Protein 8BCT (pdb70)

B-factor: mean 37.89, std 11.83, range [19.34, 89.11]

Foldseek 3Di:
DLVVVLVVLVVVLVVLVVPDDPPDDPVSVVVSVVSVVVSVVVVCVVVPD/DLVVVLVVLVVVLVVLVVPADPDHDPVSVVVSVVSVVVSVVSVVVVVD/DVVVVLVVVVVVLVVLVVPADPPRDPVSVVVSVVSVVVSVVVVCVVVPD/DLVVVLVVLVVVLVVLVVPADPDHDPVSVVVSVVSVVVSVVSVVVVVD/DVVVVLVVLVVVLVVLVVPADPDHDPVSVVVSVVSVVVSVVVVVVVVPD/DLVVVLVVLVVVLVVLVVPADPDHDPVSVVVSVVSVVVSVVSVVVVVVD/DLVVVLVVLVVVLVVLVVPADPDHDPVSVVVSVVSVVVSVVSVVVVVVD/DVVVVLVVLVVVLVVLVVVADDPHDPVSVVVSVVSVVVSVVVVVVVVD

Nearest PDB structures (foldseek):
  8bct-assembly1_C  TM=1.015E+00  e=1.608E-06  synthetic construct
  8bct-assembly2_H  TM=9.085E-01  e=2.376E-05  synthetic construct
  5vr3-assembly1_A  TM=8.636E-01  e=3.926E+00  Homo sapiens
  3txq-assembly1_D  TM=8.521E-01  e=6.822E+00  Biquartavirus 44RR2
  8bct-assembly3_B  TM=1.021E+00  e=5.873E-06  synthetic construct

Structure (mmCIF, N/CA/C/O backbone):
data_8BCT
#
_entry.id   8BCT
#
_cell.length_a   86.893
_cell.length_b   78.322
_cell.length_c   81.550
_cell.angle_alpha   90.000
_cell.angle_beta   107.970
_cell.angle_gamma   90.000
#
_symmetry.space_group_name_H-M   'C 1 2 1'
#
loop_
_entity.id
_entity.type
_entity.pdbx_description
1 polymer 26alpha
2 polymer 26beta
3 non-polymer 'SULFATE ION'
4 non-polymer GLYCEROL
5 non-polymer 'ACETATE ION'
6 water water
#
loop_
_atom_site.group_PDB
_atom_site.id
_atom_site.type_symbol
_atom_site.label_atom_id
_atom_site.label_alt_id
_atom_site.label_comp_id
_atom_site.label_asym_id
_atom_site.label_entity_id
_atom_site.label_seq_id
_atom_site.pdbx_PDB_ins_code
_atom_site.Cartn_x
_atom_site.Cartn_y
_atom_site.Cartn_z
_atom_site.occupancy
_atom_site.B_iso_or_equiv
_atom_site.auth_seq_id
_atom_site.auth_comp_id
_atom_site.auth_asym_id
_atom_site.auth_atom_id
_atom_site.pdbx_PDB_model_num
ATOM 4 N N . GLY A 1 2 ? 11.473 -42.251 21.329 1.00 57.05 1 GLY D N 1
ATOM 5 C CA . GLY A 1 2 ? 10.273 -41.433 21.197 1.00 56.03 1 GLY D CA 1
ATOM 6 C C . GLY A 1 2 ? 10.553 -39.930 21.324 1.00 55.49 1 GLY D C 1
ATOM 7 O O . GLY A 1 2 ? 11.621 -39.444 20.938 1.00 50.55 1 GLY D O 1
ATOM 8 N N . GLU A 1 3 ? 9.571 -39.200 21.879 1.00 51.30 2 GLU D N 1
ATOM 9 C CA . GLU A 1 3 ? 9.655 -37.756 22.019 1.00 51.18 2 GLU D CA 1
ATOM 10 C C . GLU A 1 3 ? 10.768 -37.371 23.003 1.00 49.55 2 GLU D C 1
ATOM 11 O O . G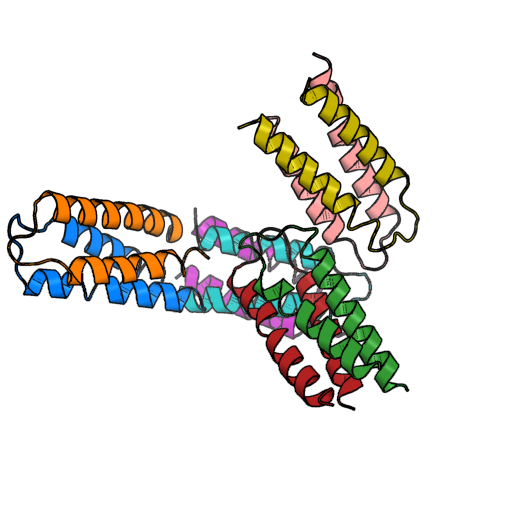LU A 1 3 ? 11.384 -36.319 22.814 1.00 42.92 2 GLU D O 1
ATOM 17 N N . LEU A 1 4 ? 11.009 -38.194 24.044 1.00 46.71 3 LEU D N 1
ATOM 18 C CA . LEU A 1 4 ? 12.047 -37.899 25.020 1.00 46.67 3 LEU D CA 1
ATOM 19 C C . LEU A 1 4 ? 13.414 -37.892 24.337 1.00 45.61 3 LEU D C 1
ATOM 20 O O . LEU A 1 4 ? 14.188 -36.945 24.486 1.00 40.06 3 LEU D O 1
ATOM 25 N N . GLU A 1 5 ? 13.699 -38.942 23.576 1.00 45.07 4 GLU D N 1
ATOM 26 C CA . GLU A 1 5 ? 14.925 -39.058 22.808 1.00 49.10 4 GLU D CA 1
ATOM 27 C C . GLU A 1 5 ? 15.098 -37.885 21.839 1.00 47.11 4 GLU D C 1
ATOM 28 O O . GLU A 1 5 ? 16.182 -37.321 21.746 1.00 43.71 4 GLU D O 1
ATOM 34 N N . ALA A 1 6 ? 14.046 -37.579 21.070 1.00 42.34 5 ALA D N 1
ATOM 35 C CA . ALA A 1 6 ? 14.124 -36.567 20.038 1.00 42.13 5 ALA D CA 1
ATOM 36 C C . ALA A 1 6 ? 14.340 -35.192 20.666 1.00 37.79 5 ALA D C 1
ATOM 37 O O . ALA A 1 6 ? 15.091 -34.379 20.100 1.00 36.23 5 ALA D O 1
ATOM 39 N N . LEU A 1 7 ? 13.692 -34.952 21.821 1.00 37.01 6 LEU D N 1
ATOM 40 C CA . LEU A 1 7 ? 13.784 -33.645 22.465 1.00 37.55 6 LEU D CA 1
ATOM 41 C C . LEU A 1 7 ? 15.180 -33.514 23.059 1.00 34.64 6 LEU D C 1
ATOM 42 O O . LEU A 1 7 ? 15.796 -32.449 22.962 1.00 32.81 6 LEU D O 1
ATOM 47 N N . GLY A 1 8 ? 15.706 -34.625 23.548 1.00 31.59 7 GLY D N 1
ATOM 48 C CA . GLY A 1 8 ? 17.079 -34.717 24.033 1.00 34.66 7 GLY D CA 1
ATOM 49 C C . GLY A 1 8 ? 18.120 -34.332 22.973 1.00 35.24 7 GLY D C 1
ATOM 50 O O . GLY A 1 8 ? 19.039 -33.551 23.228 1.00 31.12 7 GLY D O 1
ATOM 51 N N . LYS A 1 9 ? 18.005 -34.907 21.783 1.00 33.37 8 LYS D N 1
ATOM 52 C CA . LYS A 1 9 ? 18.889 -34.576 20.686 1.00 34.23 8 LYS D CA 1
ATOM 53 C C . LYS A 1 9 ? 18.809 -33.091 20.361 1.00 32.83 8 LYS D C 1
ATOM 54 O O . LYS A 1 9 ? 19.811 -32.477 19.985 1.00 31.29 8 LYS D O 1
ATOM 60 N N . LYS A 1 10 ? 17.597 -32.548 20.424 1.00 30.75 9 LYS D N 1
ATOM 61 C CA . LYS A 1 10 ? 17.402 -31.159 20.042 1.00 31.18 9 LYS D CA 1
ATOM 62 C C . LYS A 1 10 ? 18.071 -30.239 21.076 1.00 29.05 9 LYS D C 1
ATOM 63 O O . LYS A 1 10 ? 18.607 -29.190 20.663 1.00 27.81 9 LYS D O 1
ATOM 69 N N . PHE A 1 11 ? 17.975 -30.572 22.375 1.00 27.60 10 PHE D N 1
ATOM 70 C CA . PHE A 1 11 ? 18.724 -29.791 23.379 1.00 27.67 10 PHE D CA 1
ATOM 71 C C . PHE A 1 11 ? 20.242 -29.863 23.158 1.00 30.67 10 PHE D C 1
ATOM 72 O O . PHE A 1 11 ? 20.952 -28.867 23.366 1.00 27.38 10 PHE D O 1
ATOM 80 N N . LYS A 1 12 ? 20.787 -31.039 22.834 1.00 28.03 11 LYS D N 1
ATOM 81 C CA . LYS A 1 12 ? 22.197 -31.158 22.490 1.00 30.36 11 LYS D CA 1
ATOM 82 C C . LYS A 1 12 ? 22.555 -30.279 21.291 1.00 27.27 11 LYS D C 1
ATOM 83 O O . LYS A 1 12 ? 23.645 -29.681 21.269 1.00 26.96 11 LYS D O 1
ATOM 89 N N . ALA A 1 13 ? 21.684 -30.232 20.256 1.00 27.67 12 ALA D N 1
ATOM 90 C CA . ALA A 1 13 ? 21.955 -29.408 19.088 1.00 28.36 12 ALA D CA 1
ATOM 91 C C . ALA A 1 13 ? 22.064 -27.940 19.538 1.00 28.04 12 ALA D C 1
ATOM 92 O O . ALA A 1 13 ? 22.980 -27.242 19.108 1.00 25.47 12 ALA D O 1
ATOM 94 N N . LEU A 1 14 ? 21.141 -27.523 20.423 1.00 27.50 13 LEU D N 1
ATOM 95 C CA . LEU A 1 14 ? 21.079 -26.152 20.882 1.00 26.31 13 LEU D CA 1
ATOM 96 C C . LEU A 1 14 ? 22.340 -25.832 21.702 1.00 23.49 13 LEU D C 1
ATOM 97 O O . LEU A 1 14 ? 22.889 -24.720 21.571 1.00 25.32 13 LEU D O 1
ATOM 102 N N . ALA A 1 15 ? 22.843 -26.825 22.420 1.00 24.78 14 ALA D N 1
ATOM 103 C CA . ALA A 1 15 ? 24.055 -26.660 23.234 1.00 23.20 14 ALA D CA 1
ATOM 104 C C . ALA A 1 15 ? 25.246 -26.305 22.340 1.00 25.13 14 ALA D C 1
ATOM 105 O O . ALA A 1 15 ? 26.031 -25.384 22.641 1.00 24.75 14 ALA D O 1
ATOM 107 N N . TRP A 1 16 ? 25.321 -26.977 21.187 1.00 26.30 15 TRP D N 1
ATOM 108 C CA . TRP A 1 16 ? 26.354 -26.680 20.210 1.00 26.79 15 TRP D CA 1
ATOM 109 C C . TRP A 1 16 ? 26.259 -25.254 19.692 1.00 26.79 15 TRP D C 1
ATOM 110 O O . TRP A 1 16 ? 27.305 -24.627 19.386 1.00 25.76 15 TRP D O 1
ATOM 121 N N . LYS A 1 17 ? 25.025 -24.803 19.432 1.00 24.90 16 LYS D N 1
ATOM 122 C CA . LYS A 1 17 ? 24.809 -23.462 18.932 1.00 24.27 16 LYS D CA 1
ATOM 123 C C . LYS A 1 17 ? 25.324 -22.450 19.957 1.00 24.32 16 LYS D C 1
ATOM 124 O O . LYS A 1 17 ? 25.921 -21.444 19.590 1.00 25.14 16 LYS D O 1
ATOM 130 N N . VAL A 1 18 ? 24.982 -22.643 21.233 1.00 22.42 17 VAL D N 1
ATOM 131 C CA . VAL A 1 18 ? 25.494 -21.749 22.256 1.00 22.74 17 VAL D CA 1
ATOM 132 C C . VAL A 1 18 ? 27.023 -21.847 22.398 1.00 24.30 17 VAL D C 1
ATOM 133 O O . VAL A 1 18 ? 27.740 -20.809 22.578 1.00 22.47 17 VAL D O 1
ATOM 137 N N . LYS A 1 19 ? 27.545 -23.059 22.322 1.00 24.20 18 LYS D N 1
ATOM 138 C CA . LYS A 1 19 ? 28.981 -23.270 22.353 1.00 23.48 18 LYS D CA 1
ATOM 139 C C . LYS A 1 19 ? 29.678 -22.472 21.272 1.00 24.14 18 LYS D C 1
ATOM 140 O O . LYS A 1 19 ? 30.777 -21.958 21.502 1.00 26.05 18 LYS D O 1
ATOM 146 N N . ALA A 1 20 ? 29.118 -22.395 20.072 1.00 22.68 19 ALA D N 1
ATOM 147 C CA . ALA A 1 20 ? 29.791 -21.709 18.971 1.00 25.21 19 ALA D CA 1
ATOM 148 C C . ALA A 1 20 ? 29.807 -20.173 19.150 1.00 23.43 19 ALA D C 1
ATOM 149 O O . ALA A 1 20 ? 30.592 -19.483 18.506 1.00 23.85 19 ALA D O 1
ATOM 151 N N . LEU A 1 21 ? 28.919 -19.611 19.975 1.00 23.19 20 LEU D N 1
ATOM 152 C CA . LEU A 1 21 ? 28.844 -18.166 20.133 1.00 22.62 20 LEU D CA 1
ATOM 153 C C . LEU A 1 21 ? 30.213 -17.643 20.563 1.00 26.76 20 LEU D C 1
ATOM 154 O O . LEU A 1 21 ? 30.855 -18.259 21.396 1.00 24.48 20 LEU D O 1
ATOM 159 N N . SER A 1 22 ? 30.542 -16.473 20.016 1.00 27.30 21 SER D N 1
ATOM 160 C CA . SER A 1 22 ? 31.776 -15.797 20.394 1.00 29.11 21 SER D CA 1
ATOM 161 C C . SER A 1 22 ? 31.428 -14.400 20.891 1.00 27.96 21 SER D C 1
ATOM 162 O O . SER A 1 22 ? 30.255 -14.042 21.057 1.00 28.96 21 SER D O 1
ATOM 165 N N . LYS A 1 23 ? 32.447 -13.618 21.282 1.00 32.88 22 LYS D N 1
ATOM 166 C CA . LYS A 1 23 ? 32.174 -12.348 21.946 1.00 33.19 22 LYS D CA 1
ATOM 167 C C . LYS A 1 23 ? 31.162 -11.473 21.173 1.00 34.92 22 LYS D C 1
ATOM 168 O O . LYS A 1 23 ? 31.213 -11.396 19.947 1.00 35.11 22 LYS D O 1
ATOM 174 N N . GLU A 1 24 ? 30.225 -10.826 21.894 1.00 33.98 23 GLU D N 1
ATOM 175 C CA . GLU A 1 24 ? 29.209 -9.936 21.326 1.00 36.73 23 GLU D CA 1
ATOM 176 C C . GLU A 1 24 ? 28.409 -10.636 20.231 1.00 37.11 23 GLU D C 1
ATOM 177 O O . GLU A 1 24 ? 28.406 -10.215 19.058 1.00 35.27 23 GLU D O 1
ATOM 183 N N . PRO A 1 25 ? 27.683 -11.733 20.579 1.00 32.18 24 PRO D N 1
ATOM 184 C CA . PRO A 1 25 ? 26.783 -12.339 19.609 1.00 32.42 24 PRO D CA 1
ATOM 185 C C . PRO A 1 25 ? 25.717 -11.332 19.182 1.00 30.56 24 PRO D C 1
ATOM 186 O O . PRO A 1 25 ? 25.295 -10.509 19.989 1.00 37.04 24 PRO D O 1
ATOM 190 N N . SER A 1 26 ? 25.260 -11.402 17.938 1.00 34.76 25 SER D N 1
ATOM 191 C CA . SER A 1 26 ? 24.211 -10.480 17.522 1.00 34.06 25 SER D CA 1
ATOM 192 C C . SER A 1 26 ? 22.918 -10.728 18.302 1.00 40.27 25 SER D C 1
ATOM 193 O O . SER A 1 26 ? 22.651 -11.825 18.831 1.00 32.21 25 SER D O 1
ATOM 196 N N . ALA A 1 27 ? 22.059 -9.698 18.302 1.00 32.31 26 ALA D N 1
ATOM 197 C CA . ALA A 1 27 ? 20.781 -9.767 18.981 1.00 34.79 26 ALA D CA 1
ATOM 198 C C . ALA A 1 27 ? 19.905 -10.760 18.236 1.00 35.00 26 ALA D C 1
ATOM 199 O O . ALA A 1 27 ? 19.114 -11.460 18.878 1.00 35.27 26 ALA D O 1
ATOM 201 N N . GLN A 1 28 ? 20.096 -10.829 16.912 1.00 33.20 27 GLN D N 1
ATOM 202 C CA . GLN A 1 28 ? 19.298 -11.697 16.062 1.00 38.20 27 GLN D CA 1
ATOM 203 C C . GLN A 1 28 ? 19.621 -13.137 16.455 1.00 36.06 27 GLN D C 1
ATOM 204 O O . GLN A 1 28 ? 18.710 -13.954 16.551 1.00 34.88 27 GLN D O 1
ATOM 206 N N . GLU A 1 29 ? 20.904 -13.430 16.709 1.00 32.52 28 GLU D N 1
ATOM 207 C CA . GLU A 1 29 ? 21.285 -14.781 17.035 1.00 32.77 28 GLU D CA 1
ATOM 208 C C . GLU A 1 29 ? 20.782 -15.137 18.436 1.00 31.16 28 GLU D C 1
ATOM 209 O O . GLU A 1 29 ? 20.260 -16.232 18.632 1.00 29.54 28 GLU D O 1
ATOM 215 N N . LEU A 1 30 ? 20.974 -14.255 19.428 1.00 28.44 29 LEU D N 1
ATOM 216 C CA . LEU A 1 30 ? 20.503 -14.529 20.782 1.00 27.24 29 LEU D CA 1
ATOM 217 C C . LEU A 1 30 ? 18.985 -14.735 20.786 1.00 31.65 29 LEU D C 1
ATOM 218 O O . LEU A 1 30 ? 18.476 -15.581 21.508 1.00 28.36 29 LEU D O 1
ATOM 223 N N . GLU A 1 31 ? 18.255 -13.957 20.000 1.00 31.40 30 GLU D N 1
ATOM 224 C CA . GLU A 1 31 ? 16.813 -14.092 19.900 1.00 37.54 30 GLU D CA 1
ATOM 225 C C . GLU A 1 31 ? 16.422 -15.402 19.217 1.00 33.48 30 GLU D C 1
ATOM 226 O O . GLU A 1 31 ? 15.499 -16.079 19.696 1.00 32.49 30 GLU D O 1
ATOM 232 N N . ALA A 1 32 ? 17.145 -15.781 18.153 1.00 31.98 31 ALA D N 1
ATOM 233 C CA . ALA A 1 32 ? 16.929 -17.064 17.499 1.00 32.15 31 ALA D CA 1
ATOM 234 C C . ALA A 1 32 ? 17.094 -18.237 18.461 1.00 32.74 31 ALA D C 1
ATOM 235 O O . ALA A 1 32 ? 16.267 -19.150 18.476 1.00 32.49 31 ALA D O 1
ATOM 237 N N . LEU A 1 33 ? 18.148 -18.204 19.292 1.00 28.75 32 LEU D N 1
ATOM 238 C CA . LEU A 1 33 ? 18.427 -19.297 20.182 1.00 28.63 32 LEU D CA 1
ATOM 239 C C . LEU A 1 33 ? 17.409 -19.273 21.331 1.00 25.76 32 LEU D C 1
ATOM 240 O O . LEU A 1 33 ? 16.991 -20.324 21.790 1.00 28.09 32 LEU D O 1
ATOM 245 N N . THR A 1 34 ? 16.963 -18.093 21.726 1.00 26.22 33 THR D N 1
ATOM 246 C CA . THR A 1 34 ? 15.981 -17.954 22.796 1.00 28.37 33 THR D CA 1
ATOM 247 C C . THR A 1 34 ? 14.655 -18.575 22.329 1.00 30.50 33 THR D C 1
ATOM 248 O O . THR A 1 34 ? 13.978 -19.304 23.068 1.00 29.99 33 THR D O 1
ATOM 252 N N . GLN A 1 35 ? 14.296 -18.296 21.078 1.00 32.02 34 GLN D N 1
ATOM 253 C CA . GLN A 1 35 ? 13.051 -18.808 20.517 1.00 32.09 34 GLN D CA 1
ATOM 254 C C . GLN A 1 35 ? 13.148 -20.326 20.393 1.00 32.00 34 GLN D C 1
ATOM 255 O O . GLN A 1 35 ? 12.153 -21.013 20.623 1.00 33.99 34 GLN D O 1
ATOM 261 N N . GLU A 1 36 ? 14.291 -20.894 19.989 1.00 31.17 35 GLU D N 1
ATOM 262 C CA A GLU A 1 36 ? 14.413 -22.347 19.926 0.50 32.57 35 GLU D CA 1
ATOM 263 C CA B GLU A 1 36 ? 14.413 -22.347 19.926 0.50 32.57 35 GLU D CA 1
ATOM 264 C C . GLU A 1 36 ? 14.253 -22.943 21.331 1.00 32.03 35 GLU D C 1
ATOM 265 O O . GLU A 1 36 ? 13.605 -23.987 21.538 1.00 31.26 35 GLU D O 1
ATOM 271 N N . ALA A 1 37 ? 14.902 -22.340 22.344 1.00 29.50 36 ALA D N 1
ATOM 272 C CA . ALA A 1 37 ? 14.696 -22.808 23.705 1.00 29.51 36 ALA D CA 1
ATOM 273 C C . ALA A 1 37 ? 13.223 -22.776 24.102 1.00 28.70 36 ALA D C 1
ATOM 274 O O . ALA A 1 37 ? 12.754 -23.733 24.741 1.00 29.43 36 ALA D O 1
ATOM 276 N N . GLU A 1 38 ? 12.531 -21.653 23.820 1.00 29.13 37 GLU D N 1
ATOM 277 C CA . GLU A 1 38 ? 11.132 -21.505 24.196 1.00 31.87 37 GLU D CA 1
ATOM 278 C C . GLU A 1 38 ? 10.264 -22.561 23.491 1.00 33.40 37 GLU D C 1
ATOM 279 O O . GLU A 1 38 ? 9.349 -23.091 24.119 1.00 32.86 37 GLU D O 1
ATOM 285 N N . ALA A 1 39 ? 10.576 -22.880 22.234 1.00 34.41 38 ALA D N 1
ATOM 286 C CA . ALA A 1 39 ? 9.820 -23.863 21.453 1.00 37.06 38 ALA D CA 1
ATOM 287 C C . ALA A 1 39 ? 10.014 -25.261 22.050 1.00 36.17 38 ALA D C 1
ATOM 288 O O . ALA A 1 39 ? 9.045 -26.033 22.204 1.00 36.19 38 ALA D O 1
ATOM 290 N N . LEU A 1 40 ? 11.247 -25.569 22.469 1.00 30.15 39 LEU D N 1
ATOM 291 C CA . LEU A 1 40 ? 11.542 -26.847 23.081 1.00 32.19 39 LEU D CA 1
ATOM 292 C C . LEU A 1 40 ? 10.862 -26.895 24.449 1.00 32.94 39 LEU D C 1
ATOM 293 O O . LEU A 1 40 ? 10.441 -27.961 24.907 1.00 31.28 39 LEU D O 1
ATOM 298 N N . GLY A 1 41 ? 10.832 -25.732 25.096 1.00 31.34 40 GLY D N 1
ATOM 299 C CA . GLY A 1 41 ? 10.180 -25.584 26.384 1.00 33.48 40 GLY D CA 1
ATOM 300 C C . GLY A 1 41 ? 8.684 -25.902 26.371 1.00 29.45 40 GLY D C 1
ATOM 301 O O . GLY A 1 41 ? 8.197 -26.497 27.351 1.00 33.54 40 GLY D O 1
ATOM 302 N N . LYS A 1 42 ? 8.005 -25.480 25.301 1.00 30.93 41 LYS D N 1
ATOM 303 C CA . LYS A 1 42 ? 6.581 -25.724 25.093 1.00 36.92 41 LYS D CA 1
ATOM 304 C C . LYS A 1 42 ? 6.327 -27.235 24.975 1.00 37.39 41 LYS D C 1
ATOM 305 O O . LYS A 1 42 ? 5.419 -27.770 25.616 1.00 39.64 41 LYS D O 1
ATOM 311 N N . LYS A 1 43 ? 7.186 -27.922 24.221 1.00 37.29 42 LYS D N 1
ATOM 312 C CA . LYS A 1 43 ? 7.154 -29.371 24.048 1.00 39.06 42 LYS D CA 1
ATOM 313 C C . LYS A 1 43 ? 7.332 -30.102 25.371 1.00 37.84 42 LYS D 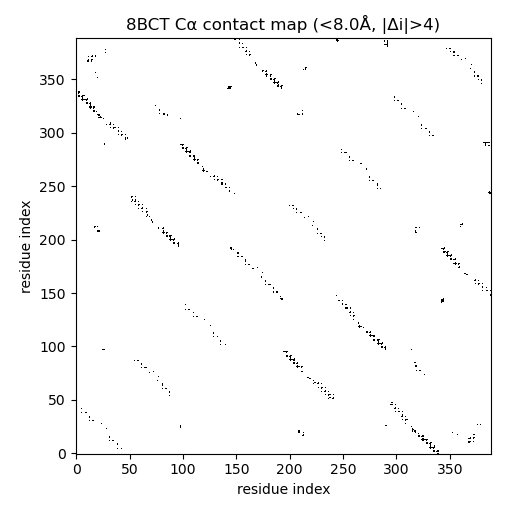C 1
ATOM 314 O O . LYS A 1 43 ? 6.577 -31.023 25.668 1.00 34.50 42 LYS D O 1
ATOM 320 N N . ILE A 1 44 ? 8.317 -29.689 26.191 1.00 31.49 43 ILE D N 1
ATOM 321 C CA . ILE A 1 44 ? 8.618 -30.337 27.448 1.00 31.32 43 ILE D CA 1
ATOM 322 C C . ILE A 1 44 ? 7.458 -30.151 28.432 1.00 31.23 43 ILE D C 1
ATOM 323 O O . ILE A 1 44 ? 7.137 -31.065 29.193 1.00 31.13 43 ILE D O 1
ATOM 328 N N . LYS A 1 45 ? 6.876 -28.944 28.430 1.00 31.21 44 LYS D N 1
ATOM 329 C CA . LYS A 1 45 ? 5.765 -28.612 29.295 1.00 35.13 44 LYS D CA 1
ATOM 330 C C . LYS A 1 45 ? 4.600 -29.580 29.025 1.00 33.55 44 LYS D C 1
ATOM 331 O O . LYS A 1 45 ? 4.042 -30.126 29.982 1.00 34.37 44 LYS D O 1
ATOM 337 N N . ALA A 1 46 ? 4.258 -29.705 27.747 1.00 35.90 45 ALA D N 1
ATOM 338 C CA . ALA A 1 46 ? 3.221 -30.618 27.269 1.00 37.76 45 ALA D CA 1
ATOM 339 C C . ALA A 1 46 ? 3.552 -32.054 27.676 1.00 38.37 45 ALA D C 1
ATOM 340 O O . ALA A 1 46 ? 2.702 -32.767 28.226 1.00 38.03 45 ALA D O 1
ATOM 342 N N . LEU A 1 47 ? 4.793 -32.473 27.476 1.00 33.77 46 LEU D N 1
ATOM 343 C CA . LEU A 1 47 ? 5.176 -33.875 27.774 1.00 39.25 46 LEU D CA 1
ATOM 344 C C . LEU A 1 47 ? 5.175 -34.146 29.280 1.00 37.84 46 LEU D C 1
ATOM 345 O O . LEU A 1 47 ? 4.927 -35.292 29.662 1.00 37.80 46 LEU D O 1
ATOM 350 N N . ALA A 1 48 ? 5.408 -33.133 30.108 1.00 35.49 47 ALA D N 1
ATOM 351 C CA . ALA A 1 48 ? 5.600 -33.397 31.553 1.00 35.98 47 ALA D CA 1
ATOM 352 C C . ALA A 1 48 ? 4.344 -33.110 32.374 1.00 40.67 47 ALA D C 1
ATOM 353 O O . ALA A 1 48 ? 4.386 -33.310 33.590 1.00 43.33 47 ALA D O 1
ATOM 355 N N . GLN A 1 49 ? 3.279 -32.667 31.722 1.00 47.27 48 GLN D N 1
ATOM 356 C CA . GLN A 1 49 ? 2.015 -32.340 32.428 1.00 56.22 48 GLN D CA 1
ATOM 357 C C . GLN A 1 49 ? 1.673 -33.443 33.439 1.00 55.37 48 GLN D C 1
ATOM 358 O O . GLN A 1 49 ? 1.728 -34.625 33.076 1.00 48.06 48 GLN D O 1
ATOM 364 N N . GLY A 1 50 ? 1.337 -33.048 34.668 1.00 57.43 49 GLY D N 1
ATOM 365 C CA . GLY A 1 50 ? 1.013 -34.021 35.725 1.00 54.30 49 GLY D CA 1
ATOM 366 C C . GLY A 1 50 ? 2.271 -34.646 36.293 1.00 57.34 49 GLY D C 1
ATOM 367 O O . GLY A 1 50 ? 2.162 -35.204 37.397 1.00 59.98 49 GLY D O 1
ATOM 368 N N . GLY B 2 2 ? 48.536 -0.260 45.639 1.00 62.65 1 GLY G N 1
ATOM 369 C CA . GLY B 2 2 ? 47.151 -0.305 46.163 1.00 56.88 1 GLY G CA 1
ATOM 370 C C . GLY B 2 2 ? 46.302 -1.252 45.312 1.00 49.54 1 GLY G C 1
ATOM 371 O O . GLY B 2 2 ? 46.512 -2.457 45.373 1.00 44.29 1 GLY G O 1
ATOM 372 N N . GLU B 2 3 ? 45.406 -0.696 44.479 1.00 48.15 2 GLU G N 1
ATOM 373 C CA . GLU B 2 3 ? 44.540 -1.482 43.611 1.00 47.51 2 GLU G CA 1
ATOM 374 C C . GLU B 2 3 ? 45.376 -2.313 42.635 1.00 45.39 2 GLU G C 1
ATOM 375 O O . GLU B 2 3 ? 45.054 -3.475 42.349 1.00 36.51 2 GLU G O 1
ATOM 381 N N . LEU B 2 4 ? 46.488 -1.759 42.139 1.00 42.31 3 LEU G N 1
ATOM 382 C CA . LEU B 2 4 ? 47.278 -2.501 41.163 1.00 41.74 3 LEU G CA 1
ATOM 383 C C . LEU B 2 4 ? 47.985 -3.679 41.842 1.00 40.78 3 LEU G C 1
ATOM 384 O O . LEU B 2 4 ? 48.176 -4.743 41.254 1.00 37.52 3 LEU G O 1
ATOM 389 N N . GLU B 2 5 ? 48.472 -3.479 43.067 1.00 40.00 4 GLU G N 1
ATOM 390 C CA . GLU B 2 5 ? 49.077 -4.583 43.803 1.00 42.93 4 GLU G CA 1
ATOM 391 C C . GLU B 2 5 ? 48.054 -5.710 44.051 1.00 37.99 4 GLU G C 1
ATOM 392 O O . GLU B 2 5 ? 48.382 -6.898 43.893 1.00 36.61 4 GLU G O 1
ATOM 398 N N . ALA B 2 6 ? 46.827 -5.335 44.426 1.00 38.03 5 ALA G N 1
ATOM 399 C CA . ALA B 2 6 ? 45.758 -6.311 44.624 1.00 35.86 5 ALA G CA 1
ATOM 400 C C . ALA B 2 6 ? 45.462 -7.080 43.335 1.00 35.02 5 ALA G C 1
ATOM 401 O O . ALA B 2 6 ? 45.249 -8.300 43.367 1.00 32.83 5 ALA G O 1
ATOM 403 N N . LEU B 2 7 ? 45.425 -6.375 42.198 1.00 32.96 6 LEU G N 1
ATOM 404 C CA . LEU B 2 7 ? 45.261 -7.034 40.912 1.00 34.09 6 LEU G CA 1
ATOM 405 C C . LEU B 2 7 ? 46.469 -7.909 40.583 1.00 31.65 6 LEU G C 1
ATOM 406 O O . LEU B 2 7 ? 46.315 -9.009 40.062 1.00 32.95 6 LEU G O 1
ATOM 411 N N . ALA B 2 8 ? 47.706 -7.520 40.913 1.00 32.39 7 ALA G N 1
ATOM 412 C CA . ALA B 2 8 ? 48.827 -8.415 40.658 1.00 32.18 7 ALA G CA 1
ATOM 413 C C . ALA B 2 8 ? 48.657 -9.730 41.429 1.00 29.55 7 ALA G C 1
ATOM 414 O O . ALA B 2 8 ? 49.070 -10.779 40.944 1.00 30.25 7 ALA G O 1
ATOM 416 N N . LYS B 2 9 ? 48.161 -9.676 42.681 1.00 27.80 8 LYS G N 1
ATOM 417 C CA . LYS B 2 9 ? 47.945 -10.877 43.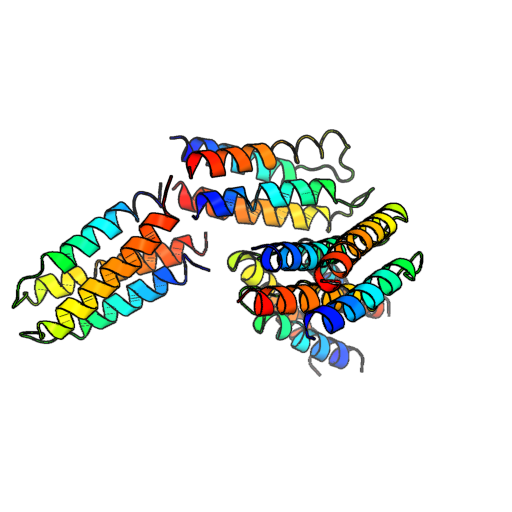463 1.00 30.23 8 LYS G CA 1
ATOM 418 C C . LYS B 2 9 ? 46.846 -11.722 42.824 1.00 26.67 8 LYS G C 1
ATOM 419 O O . LYS B 2 9 ? 47.008 -12.936 42.718 1.00 26.89 8 LYS G O 1
ATOM 425 N N . LYS B 2 10 ? 45.766 -11.086 42.351 1.00 27.37 9 LYS G N 1
ATOM 426 C CA . LYS B 2 10 ? 44.701 -11.843 41.664 1.00 26.68 9 LYS G CA 1
ATOM 427 C C . LYS B 2 10 ? 45.216 -12.484 40.382 1.00 24.26 9 LYS G C 1
ATOM 428 O O . LYS B 2 10 ? 44.841 -13.604 39.989 1.00 25.40 9 LYS G O 1
ATOM 434 N N . THR B 2 11 ? 46.091 -11.779 39.648 1.00 23.66 10 THR G N 1
ATOM 435 C CA . THR B 2 11 ? 46.646 -12.347 38.462 1.00 23.45 10 THR G CA 1
ATOM 436 C C . THR B 2 11 ? 47.546 -13.525 38.760 1.00 25.45 10 THR G C 1
ATOM 437 O O . THR B 2 11 ? 47.572 -14.476 38.003 1.00 25.35 10 THR G O 1
ATOM 441 N N . LYS B 2 12 ? 48.351 -13.445 39.809 1.00 26.47 11 LYS G N 1
ATOM 442 C CA . LYS B 2 12 ? 49.201 -14.606 40.171 1.00 28.96 11 LYS G CA 1
ATOM 443 C C . LYS B 2 12 ? 48.310 -15.806 40.514 1.00 24.15 11 LYS G C 1
ATOM 444 O O . LYS B 2 12 ? 48.611 -16.898 40.057 1.00 24.98 11 LYS G O 1
ATOM 450 N N . ALA B 2 13 ? 47.255 -15.586 41.300 1.00 23.74 12 ALA G N 1
ATOM 451 C CA . ALA B 2 13 ? 46.326 -16.656 41.618 1.00 22.67 12 ALA G CA 1
ATOM 452 C C . ALA B 2 13 ? 45.740 -17.273 40.342 1.00 24.45 12 ALA G C 1
ATOM 453 O O . ALA B 2 13 ? 45.585 -18.499 40.229 1.00 24.79 12 ALA G O 1
ATOM 455 N N . LEU B 2 14 ? 45.397 -16.429 39.385 1.00 24.72 13 LEU G N 1
ATOM 456 C CA . LEU B 2 14 ? 44.802 -16.907 38.143 1.00 23.90 13 LEU G CA 1
ATOM 457 C C . LEU B 2 14 ? 45.797 -17.762 37.332 1.00 23.12 13 LEU G C 1
ATOM 458 O O . LEU B 2 14 ? 45.425 -18.814 36.828 1.00 22.30 13 LEU G O 1
ATOM 463 N N . THR B 2 15 ? 47.047 -17.301 37.179 1.00 25.14 14 THR G N 1
ATOM 464 C CA . THR B 2 15 ? 48.068 -18.074 36.478 1.00 24.54 14 THR G CA 1
ATOM 465 C C . THR B 2 15 ? 48.203 -19.468 37.079 1.00 25.07 14 THR G C 1
ATOM 466 O O . THR B 2 15 ? 48.227 -20.462 36.367 1.00 24.67 14 THR G O 1
ATOM 470 N N . TRP B 2 16 ? 48.281 -19.542 38.431 1.00 25.42 15 TRP G N 1
ATOM 471 C CA . TRP B 2 16 ? 48.403 -20.818 39.088 1.00 26.57 15 TRP G CA 1
ATOM 472 C C . TRP B 2 16 ? 47.171 -21.683 38.887 1.00 23.69 15 TRP G C 1
ATOM 473 O O . TRP B 2 16 ? 47.302 -22.887 38.882 1.00 24.64 15 TRP G O 1
ATOM 484 N N . LYS B 2 17 ? 45.981 -21.080 38.764 1.00 22.49 16 LYS G N 1
ATOM 485 C CA . LYS B 2 17 ? 44.776 -21.841 38.533 1.00 22.22 16 LYS G CA 1
ATOM 486 C C . LYS B 2 17 ? 44.844 -22.503 37.160 1.00 22.42 16 LYS G C 1
ATOM 487 O O . LYS B 2 17 ? 44.422 -23.654 37.014 1.00 23.47 16 LYS G O 1
ATOM 493 N N . PHE B 2 18 ? 45.310 -21.741 36.169 1.00 24.17 17 PHE G N 1
ATOM 494 C CA . PHE B 2 18 ? 45.553 -22.321 34.847 1.00 24.26 17 PHE G CA 1
ATOM 495 C C . PHE B 2 18 ? 46.597 -23.449 34.905 1.00 24.91 17 PHE G C 1
ATOM 496 O O . PHE B 2 18 ? 46.384 -24.549 34.400 1.00 26.83 17 PHE G O 1
ATOM 504 N N . LYS B 2 19 ? 47.700 -23.175 35.575 1.00 26.56 18 LYS G N 1
ATOM 505 C CA . LYS B 2 19 ? 48.775 -24.156 35.672 1.00 28.64 18 LYS G CA 1
ATOM 506 C C . LYS B 2 19 ? 48.322 -25.437 36.350 1.00 29.71 18 LYS G C 1
ATOM 507 O O . LYS B 2 19 ? 48.847 -26.502 36.042 1.00 32.34 18 LYS G O 1
ATOM 513 N N . ALA B 2 20 ? 47.352 -25.350 37.308 1.00 25.72 19 ALA G N 1
ATOM 514 C CA . ALA B 2 20 ? 46.856 -26.458 38.096 1.00 26.10 19 ALA G CA 1
ATOM 515 C C . ALA B 2 20 ? 45.714 -27.203 37.424 1.00 26.61 19 ALA G C 1
ATOM 516 O O . ALA B 2 20 ? 45.273 -28.195 37.963 1.00 28.47 19 ALA G O 1
ATOM 518 N N . LEU B 2 21 ? 45.310 -26.831 36.195 1.00 26.53 20 LEU G N 1
ATOM 519 C CA . LEU B 2 21 ? 44.222 -27.538 35.547 1.00 30.44 20 LEU G CA 1
ATOM 520 C C . LEU B 2 21 ? 44.559 -29.015 35.345 1.00 32.84 20 LEU G C 1
ATOM 521 O O . LEU B 2 21 ? 45.632 -29.383 34.891 1.00 32.95 20 LEU G O 1
ATOM 526 N N . SER B 2 22 ? 43.604 -29.887 35.597 1.00 36.30 21 SER G N 1
ATOM 527 C CA . SER B 2 22 ? 43.819 -31.272 35.258 1.00 37.46 21 SER G CA 1
ATOM 528 C C . SER B 2 22 ? 43.774 -31.450 33.744 1.00 37.16 21 SER G C 1
ATOM 529 O O . SER B 2 22 ? 43.303 -30.594 32.991 1.00 33.73 21 SER G O 1
ATOM 532 N N . LYS B 2 23 ? 44.267 -32.630 33.318 1.00 35.57 22 LYS G N 1
ATOM 533 C CA . LYS B 2 23 ? 44.336 -33.006 31.929 1.00 39.18 22 LYS G CA 1
ATOM 534 C C . LYS B 2 23 ? 42.936 -33.078 31.328 1.00 35.42 22 LYS G C 1
ATOM 535 O O . LYS B 2 23 ? 42.803 -32.844 30.133 1.00 36.85 22 LYS G O 1
ATOM 538 N N . GLU B 2 24 ? 41.913 -33.349 32.148 1.00 37.02 23 GLU G N 1
ATOM 539 C CA . GLU B 2 24 ? 40.524 -33.315 31.707 1.00 38.53 23 GLU G CA 1
ATOM 540 C C . GLU B 2 24 ? 39.721 -32.427 32.650 1.00 40.55 23 GLU G C 1
ATOM 541 O O . GLU B 2 24 ? 39.047 -32.912 33.552 1.00 36.27 23 GLU G O 1
ATOM 547 N N . PRO B 2 25 ? 39.771 -31.080 32.497 1.00 36.35 24 PRO G N 1
ATOM 548 C CA . PRO B 2 25 ? 39.137 -30.198 33.459 1.00 34.60 24 PRO G CA 1
ATOM 549 C C . PRO B 2 25 ? 37.619 -30.277 33.388 1.00 30.39 24 PRO G C 1
ATOM 550 O O . PRO B 2 25 ? 37.048 -30.465 32.308 1.00 35.33 24 PRO G O 1
ATOM 554 N N . SER B 2 26 ? 37.014 -30.132 34.549 1.00 33.49 25 SER G N 1
ATOM 555 C CA . SER B 2 26 ? 35.579 -30.060 34.717 1.00 33.77 25 SER G CA 1
ATOM 556 C C . SER B 2 26 ? 35.026 -28.772 34.106 1.00 32.88 25 SER G C 1
ATOM 557 O O . SER B 2 26 ? 35.721 -27.736 34.011 1.00 27.41 25 SER G O 1
ATOM 560 N N . ALA B 2 27 ? 33.756 -28.834 33.682 1.00 29.86 26 ALA G N 1
ATOM 561 C CA . ALA B 2 27 ? 33.081 -27.625 33.227 1.00 32.56 26 ALA G CA 1
ATOM 562 C C . ALA B 2 27 ? 33.142 -26.557 34.309 1.00 29.26 26 ALA G C 1
ATOM 563 O O . ALA B 2 27 ? 33.240 -25.385 34.015 1.00 28.90 26 ALA G O 1
ATOM 565 N N . GLN B 2 28 ? 33.020 -26.964 35.579 1.00 28.16 27 GLN G N 1
ATOM 566 C CA . GLN B 2 28 ? 32.988 -26.018 36.668 1.00 28.32 27 GLN G CA 1
ATOM 567 C C . GLN B 2 28 ? 34.321 -25.266 36.743 1.00 26.71 27 GLN G C 1
ATOM 568 O O . GLN B 2 28 ? 34.322 -24.050 36.909 1.00 25.89 27 GLN G O 1
ATOM 574 N N . GLU B 2 29 ? 35.434 -25.983 36.567 1.00 29.24 28 GLU G N 1
ATOM 575 C CA . GLU B 2 29 ? 36.726 -25.301 36.683 1.00 30.04 28 GLU G CA 1
ATOM 576 C C . GLU B 2 29 ? 36.962 -24.372 35.483 1.00 25.57 28 GLU G C 1
ATOM 577 O O . GLU B 2 29 ? 37.479 -23.261 35.625 1.00 26.25 28 GLU G O 1
ATOM 583 N N . LEU B 2 30 ? 36.516 -24.779 34.288 1.00 24.72 29 LEU G N 1
ATOM 584 C CA . LEU B 2 30 ? 36.660 -23.905 33.140 1.00 24.99 29 LEU G CA 1
ATOM 585 C C . LEU B 2 30 ? 35.783 -22.659 33.293 1.00 24.30 29 LEU G C 1
ATOM 586 O O . LEU B 2 30 ? 36.203 -21.550 32.981 1.00 23.55 29 LEU G O 1
ATOM 591 N N . GLU B 2 31 ? 34.577 -22.797 33.850 1.00 24.62 30 GLU G N 1
ATOM 592 C CA A GLU B 2 31 ? 33.721 -21.641 34.072 0.50 24.57 30 GLU G CA 1
ATOM 593 C CA B GLU B 2 31 ? 33.708 -21.661 34.092 0.50 25.77 30 GLU G CA 1
ATOM 594 C C . GLU B 2 31 ? 34.337 -20.723 35.133 1.00 23.94 30 GLU G C 1
ATOM 595 O O . GLU B 2 31 ? 34.209 -19.511 35.036 1.00 22.53 30 GLU G O 1
ATOM 606 N N . ALA B 2 32 ? 34.979 -21.307 36.149 1.00 24.25 31 ALA G N 1
ATOM 607 C CA . ALA B 2 32 ? 35.615 -20.487 37.176 1.00 24.56 31 ALA G CA 1
ATOM 608 C C . ALA B 2 32 ? 36.799 -19.697 36.595 1.00 23.97 31 ALA G C 1
ATOM 609 O O . ALA B 2 32 ? 36.957 -18.530 36.899 1.00 23.78 31 ALA G O 1
ATOM 611 N N . LEU B 2 33 ? 37.635 -20.323 35.765 1.00 25.57 32 LEU G N 1
ATOM 612 C CA . LEU B 2 33 ? 38.697 -19.628 35.069 1.00 26.26 32 LEU G CA 1
ATOM 613 C C . LEU B 2 33 ? 38.128 -18.495 34.244 1.00 24.32 32 LEU G C 1
ATOM 614 O O . LEU B 2 33 ? 38.674 -17.409 34.198 1.00 22.12 32 LEU G O 1
ATOM 619 N N . THR B 2 34 ? 37.071 -18.772 33.458 1.00 20.80 33 THR G N 1
ATOM 620 C CA . THR B 2 34 ? 36.431 -17.754 32.689 1.00 22.72 33 THR G CA 1
ATOM 621 C C . THR B 2 34 ? 35.981 -16.580 33.553 1.00 22.11 33 THR G C 1
ATOM 622 O O . THR B 2 34 ? 36.161 -15.420 33.198 1.00 23.58 33 THR G O 1
ATOM 626 N N . GLN B 2 35 ? 35.331 -16.881 34.687 1.00 21.95 34 GLN G N 1
ATOM 627 C CA . GLN B 2 35 ? 34.814 -15.836 35.523 1.00 23.26 34 GLN G CA 1
ATOM 628 C C . GLN B 2 35 ? 35.974 -14.937 35.990 1.00 22.05 34 GLN G C 1
ATOM 629 O O . GLN B 2 35 ? 35.836 -13.716 35.993 1.00 22.85 34 GLN G O 1
ATOM 635 N N . GLU B 2 36 ? 37.043 -15.581 36.393 1.00 24.89 35 GLU G N 1
ATOM 636 C CA . GLU B 2 36 ? 38.182 -14.830 36.935 1.00 25.62 35 GLU G CA 1
ATOM 637 C C . GLU B 2 36 ? 38.847 -13.945 35.874 1.00 26.12 35 GLU G C 1
ATOM 638 O O . GLU B 2 36 ? 39.166 -12.780 36.147 1.00 25.40 35 GLU G O 1
ATOM 644 N N . CYS B 2 37 ? 38.976 -14.445 34.643 1.00 23.54 36 CYS G N 1
ATOM 645 C CA . CYS B 2 37 ? 39.430 -13.628 33.523 1.00 24.62 36 CYS G CA 1
ATOM 646 C C . CYS B 2 37 ? 38.520 -12.431 33.297 1.00 25.47 36 CYS G C 1
ATOM 647 O O . CYS B 2 37 ? 38.961 -11.298 33.098 1.00 24.06 36 CYS G O 1
ATOM 650 N N . GLU B 2 38 ? 37.217 -12.669 33.258 1.00 24.26 37 GLU G N 1
ATOM 651 C CA . GLU B 2 38 ? 36.298 -11.544 32.946 1.00 25.53 37 GLU G CA 1
ATOM 652 C C . GLU B 2 38 ? 36.340 -10.505 34.077 1.00 26.19 37 GLU G C 1
ATOM 653 O O . GLU B 2 38 ? 36.269 -9.321 33.769 1.00 26.92 37 GLU G O 1
ATOM 659 N N . ALA B 2 39 ? 36.444 -10.957 35.324 1.00 24.81 38 ALA G N 1
ATOM 660 C CA . ALA B 2 39 ? 36.449 -10.072 36.470 1.00 25.02 38 ALA G CA 1
ATOM 661 C C . ALA B 2 39 ? 37.698 -9.181 36.430 1.00 27.80 38 ALA G C 1
ATOM 662 O O . ALA B 2 39 ? 37.594 -7.962 36.591 1.00 26.94 38 ALA G O 1
ATOM 664 N N . LEU B 2 40 ? 38.864 -9.794 36.166 1.00 27.26 39 LEU G N 1
ATOM 665 C CA . LEU B 2 40 ? 40.089 -9.005 36.016 1.00 30.38 39 LEU G CA 1
ATOM 666 C C . LEU B 2 40 ? 40.012 -8.004 34.871 1.00 32.95 39 LEU G C 1
ATOM 667 O O . LEU B 2 40 ? 40.406 -6.833 34.995 1.00 29.46 39 LEU G O 1
ATOM 672 N N . GLY B 2 41 ? 39.470 -8.428 33.732 1.00 29.02 40 GLY G N 1
ATOM 673 C CA . GLY B 2 41 ? 39.306 -7.519 32.631 1.00 31.29 40 GLY G CA 1
ATOM 674 C C . GLY B 2 41 ? 38.406 -6.338 32.977 1.00 31.31 40 GLY G C 1
ATOM 675 O O . GLY B 2 41 ? 38.669 -5.210 32.568 1.00 31.89 40 GLY G O 1
ATOM 676 N N . LYS B 2 42 ? 37.298 -6.595 33.683 1.00 30.80 41 LYS G N 1
ATOM 677 C CA . LYS B 2 42 ? 36.384 -5.528 34.062 1.00 32.33 41 LYS G CA 1
ATOM 678 C C . LYS B 2 42 ? 37.062 -4.556 35.032 1.00 32.35 41 LYS G C 1
ATOM 679 O O . LYS B 2 42 ? 36.860 -3.353 34.877 1.00 34.07 41 LYS G O 1
ATOM 685 N N . LYS B 2 43 ? 37.810 -5.090 35.996 1.00 31.03 42 LYS G N 1
ATOM 686 C CA . LYS B 2 43 ? 38.502 -4.269 36.991 1.00 32.30 42 LYS G CA 1
ATOM 687 C C . LYS B 2 43 ? 39.557 -3.380 36.326 1.00 35.07 42 LYS G C 1
ATOM 688 O O . LYS B 2 43 ? 39.616 -2.177 36.605 1.00 35.45 42 LYS G O 1
ATOM 694 N N . LEU B 2 44 ? 40.376 -3.955 35.416 1.00 31.51 43 LEU G N 1
ATOM 695 C CA . LEU B 2 44 ? 41.357 -3.165 34.680 1.00 29.82 43 LEU G CA 1
ATOM 696 C C . LEU B 2 44 ? 40.688 -2.076 33.841 1.00 34.32 43 LEU G C 1
ATOM 697 O O . LEU B 2 44 ? 41.154 -0.942 33.791 1.00 34.86 43 LEU G O 1
ATOM 702 N N . LYS B 2 45 ? 39.596 -2.389 33.149 1.00 33.67 44 LYS G N 1
ATOM 703 C CA . LYS B 2 45 ? 38.927 -1.355 32.377 1.00 38.84 44 LYS G CA 1
ATOM 704 C C . LYS B 2 45 ? 38.373 -0.280 33.315 1.00 43.78 44 LYS G C 1
ATOM 705 O O . LYS B 2 45 ? 38.409 0.899 32.948 1.00 48.67 44 LYS G O 1
ATOM 711 N N . ALA B 2 46 ? 37.911 -0.665 34.518 1.00 38.06 45 ALA G N 1
ATOM 712 C CA . ALA B 2 46 ? 37.400 0.313 35.469 1.00 41.86 45 ALA G CA 1
ATOM 713 C C . ALA B 2 46 ? 38.510 1.267 35.921 1.00 46.72 45 ALA G C 1
ATOM 714 O O . ALA B 2 46 ? 38.297 2.491 35.922 1.00 44.51 45 ALA G O 1
ATOM 716 N N . LEU B 2 47 ? 39.661 0.706 36.331 1.00 42.16 46 LEU G N 1
ATOM 717 C CA . LEU B 2 47 ? 40.840 1.486 36.712 1.00 46.56 46 LEU G CA 1
ATOM 718 C C . LEU B 2 47 ? 41.184 2.506 35.635 1.00 49.90 46 LEU G C 1
ATOM 719 O O . LEU B 2 47 ? 41.393 3.685 35.925 1.00 49.16 46 LEU G O 1
ATOM 724 N N . ALA B 2 48 ? 41.274 2.025 34.395 1.00 43.88 47 ALA G N 1
ATOM 725 C CA . ALA B 2 48 ? 41.579 2.865 33.246 1.00 47.31 47 ALA G CA 1
ATOM 726 C C . ALA B 2 48 ? 40.619 4.054 33.137 1.00 57.60 47 ALA G C 1
ATOM 727 O O . ALA B 2 48 ? 41.014 5.084 32.591 1.00 55.58 47 ALA G O 1
ATOM 729 N N . GLN B 2 49 ? 39.353 3.861 33.549 1.00 58.04 48 GLN G N 1
ATOM 730 C CA . GLN B 2 49 ? 38.289 4.858 33.460 1.00 63.08 48 GLN G CA 1
ATOM 731 C C . GLN B 2 49 ? 37.982 5.404 34.865 1.00 66.70 48 GLN G C 1
ATOM 732 O O . GLN B 2 49 ? 38.850 6.114 35.431 1.00 67.09 48 GLN G O 1
ATOM 737 N N . GLY C 1 2 ? 19.576 -5.169 18.641 1.00 55.61 1 GLY B N 1
ATOM 738 C CA . GLY C 1 2 ? 20.807 -4.430 18.348 1.00 50.34 1 GLY B CA 1
ATOM 739 C C . GLY C 1 2 ? 20.508 -3.049 17.738 1.00 46.65 1 GLY B C 1
ATOM 740 O O . GLY C 1 2 ? 19.403 -2.541 17.939 1.00 40.55 1 GLY B O 1
ATOM 741 N N . GLU C 1 3 ? 21.468 -2.452 16.999 1.00 39.15 2 GLU B N 1
ATOM 742 C CA . GLU C 1 3 ? 21.423 -1.026 16.714 1.00 40.48 2 GLU B CA 1
ATOM 743 C C . GLU C 1 3 ? 20.341 -0.690 15.675 1.00 42.84 2 GLU B C 1
ATOM 744 O O . GLU C 1 3 ? 19.722 0.368 15.738 1.00 37.75 2 GLU B O 1
ATOM 750 N N . LEU C 1 4 ? 20.138 -1.544 14.677 1.00 36.88 3 LEU B N 1
ATOM 751 C CA . LEU C 1 4 ? 19.079 -1.307 13.709 1.00 37.45 3 LEU B CA 1
ATOM 752 C C . LEU C 1 4 ? 17.729 -1.287 14.409 1.00 35.77 3 LEU B C 1
ATOM 753 O O . LEU C 1 4 ? 16.907 -0.381 14.163 1.00 36.21 3 LEU B O 1
ATOM 758 N N . GLU C 1 5 ? 17.473 -2.299 15.242 1.00 35.80 4 GLU B N 1
ATOM 759 C CA A GLU C 1 5 ? 16.220 -2.358 15.984 0.50 39.72 4 GLU B CA 1
ATOM 760 C CA B GLU C 1 5 ? 16.228 -2.361 15.993 0.50 40.20 4 GLU B CA 1
ATOM 761 C C . GLU C 1 5 ? 16.084 -1.107 16.864 1.00 38.69 4 GLU B C 1
ATOM 762 O O . GLU C 1 5 ? 15.016 -0.494 16.879 1.00 36.58 4 GLU B O 1
ATOM 773 N N . ALA C 1 6 ? 17.162 -0.732 17.584 1.00 34.17 5 ALA B N 1
ATOM 774 C CA . ALA C 1 6 ? 17.158 0.385 18.515 1.00 35.08 5 ALA B CA 1
ATOM 775 C C . ALA C 1 6 ? 16.914 1.721 17.823 1.00 31.83 5 ALA B C 1
ATOM 776 O O . ALA C 1 6 ? 16.145 2.521 18.344 1.00 30.75 5 ALA B O 1
ATOM 778 N N . LEU C 1 7 ? 17.643 1.986 16.715 1.00 30.51 6 LEU B N 1
ATOM 779 C CA . LEU C 1 7 ? 17.400 3.197 15.955 1.00 32.10 6 LEU B CA 1
ATOM 780 C C . LEU C 1 7 ? 15.971 3.185 15.435 1.00 29.27 6 LEU B C 1
ATOM 781 O O . LEU C 1 7 ? 15.335 4.244 15.381 1.00 28.82 6 LEU B O 1
ATOM 786 N N . GLY C 1 8 ? 15.539 2.050 14.908 1.00 29.03 7 GLY B N 1
ATOM 787 C CA . GLY C 1 8 ? 14.179 1.894 14.430 1.00 31.63 7 GLY B CA 1
ATOM 788 C C . GLY C 1 8 ? 13.160 2.296 15.500 1.00 31.53 7 GLY B C 1
ATOM 789 O O . GLY C 1 8 ? 12.207 3.042 15.259 1.00 29.50 7 GLY B O 1
ATOM 790 N N . LYS C 1 9 ? 13.403 1.892 16.738 1.00 30.61 8 LYS B N 1
ATOM 791 C CA . LYS C 1 9 ? 12.493 2.229 17.822 1.00 33.76 8 LYS B CA 1
ATOM 792 C C . LYS C 1 9 ? 12.555 3.723 18.115 1.00 33.74 8 LYS B C 1
ATOM 793 O O . LYS C 1 9 ? 11.522 4.347 18.395 1.00 32.76 8 LYS B O 1
ATOM 799 N N . LYS C 1 10 ? 13.760 4.288 18.038 1.00 29.63 9 LYS B N 1
ATOM 800 C CA . LYS C 1 10 ? 13.915 5.719 18.256 1.00 32.62 9 LYS B CA 1
ATOM 801 C C . LYS C 1 10 ? 13.126 6.511 17.218 1.00 29.78 9 LYS B C 1
ATOM 802 O O . LYS C 1 10 ? 12.508 7.540 17.535 1.00 29.48 9 LYS B O 1
ATOM 808 N N . PHE C 1 11 ? 13.234 6.121 15.946 1.00 27.98 10 PHE B N 1
ATOM 809 C CA . PHE C 1 11 ? 12.522 6.886 14.925 1.00 25.93 10 PHE B CA 1
ATOM 810 C C . PHE C 1 11 ? 11.021 6.728 15.096 1.00 28.17 10 PHE B C 1
ATOM 811 O O . PHE C 1 11 ? 10.278 7.642 14.757 1.00 28.64 10 PHE B O 1
ATOM 819 N N . LYS C 1 12 ? 10.534 5.558 15.490 1.00 28.00 11 LYS B N 1
ATOM 820 C CA . LYS C 1 12 ? 9.092 5.395 15.692 1.00 32.49 11 LYS B CA 1
ATOM 821 C C . LYS C 1 12 ? 8.617 6.261 16.857 1.00 31.87 11 LYS B C 1
ATOM 822 O O . LYS C 1 12 ? 7.578 6.924 16.769 1.00 30.61 11 LYS B O 1
ATOM 828 N N . ALA C 1 13 ? 9.428 6.333 17.904 1.00 28.45 12 ALA B N 1
ATOM 829 C CA . ALA C 1 13 ? 9.124 7.188 19.027 1.00 31.32 12 ALA B CA 1
ATOM 830 C C . ALA C 1 13 ? 9.137 8.660 18.612 1.00 32.81 12 ALA B C 1
ATOM 831 O O . ALA C 1 13 ? 8.287 9.448 19.027 1.00 29.79 12 ALA B O 1
ATOM 833 N N . LEU C 1 14 ? 10.082 9.041 17.735 1.00 28.99 13 LEU B N 1
ATOM 834 C CA . LEU C 1 14 ? 10.143 10.409 17.253 1.00 28.01 13 LEU B CA 1
ATOM 835 C C . LEU C 1 14 ? 8.888 10.754 16.441 1.00 25.22 13 LEU B C 1
ATOM 836 O O . LEU C 1 14 ? 8.422 11.904 16.520 1.00 28.43 13 LEU B O 1
ATOM 841 N N . ALA C 1 15 ? 8.332 9.776 15.748 1.00 25.79 14 ALA B N 1
ATOM 842 C CA . ALA C 1 15 ? 7.118 9.971 14.973 1.00 26.44 14 ALA B CA 1
ATOM 843 C C . ALA C 1 15 ? 5.969 10.372 15.919 1.00 25.97 14 ALA B C 1
ATOM 844 O O . ALA C 1 15 ? 5.192 11.302 15.627 1.00 28.18 14 ALA B O 1
ATOM 846 N N . TRP C 1 16 ? 5.919 9.643 17.053 1.00 29.12 15 TRP B N 1
ATOM 847 C CA . TRP C 1 16 ? 4.920 9.912 18.098 1.00 30.42 15 TRP B CA 1
ATOM 848 C C . TRP C 1 16 ? 5.124 11.279 18.737 1.00 29.95 15 TRP B C 1
ATOM 849 O O . TRP C 1 16 ? 4.122 11.954 19.065 1.00 29.21 15 TRP B O 1
ATOM 860 N N . LYS C 1 17 ? 6.372 11.734 18.857 1.00 27.04 16 LYS B N 1
ATOM 861 C CA . LYS C 1 17 ? 6.634 13.071 19.347 1.00 29.63 16 LYS B CA 1
ATOM 862 C C . LYS C 1 17 ? 6.098 14.130 18.404 1.00 31.20 16 LYS B C 1
ATOM 863 O O . LYS C 1 17 ? 5.551 15.153 18.826 1.00 32.62 16 LYS B O 1
ATOM 869 N N . VAL C 1 18 ? 6.358 13.971 17.088 1.00 28.18 17 VAL B N 1
ATOM 870 C CA . VAL C 1 18 ? 5.784 14.908 16.148 1.00 25.09 17 VAL B CA 1
ATOM 871 C C . VAL C 1 18 ? 4.253 14.875 16.170 1.00 27.93 17 VAL B C 1
ATOM 872 O O . VAL C 1 18 ? 3.594 15.946 16.079 1.00 28.01 17 VAL B O 1
ATOM 876 N N . LYS C 1 19 ? 3.670 13.685 16.192 1.00 28.18 18 LYS B N 1
ATOM 877 C CA . LYS C 1 19 ? 2.224 13.523 16.243 1.00 33.93 18 LYS B CA 1
ATOM 878 C C . LYS C 1 19 ? 1.627 14.291 17.422 1.00 36.52 18 LYS B C 1
ATOM 879 O O . LYS C 1 19 ? 0.567 14.926 17.304 1.00 35.48 18 LYS B O 1
ATOM 885 N N . ALA C 1 20 ? 2.369 14.359 18.523 1.00 35.21 19 ALA B N 1
ATOM 886 C CA . ALA C 1 20 ? 1.904 15.126 19.676 1.00 37.73 19 ALA B CA 1
ATOM 887 C C . ALA C 1 20 ? 1.972 16.660 19.509 1.00 34.71 19 ALA B C 1
ATOM 888 O O . ALA C 1 20 ? 1.374 17.386 20.315 1.00 39.42 19 ALA B O 1
ATOM 890 N N . LEU C 1 21 ? 2.729 17.235 18.560 1.00 38.63 20 LEU B N 1
ATOM 891 C CA . LEU C 1 21 ? 2.782 18.695 18.431 1.00 33.97 20 LEU B CA 1
ATOM 892 C C . LEU C 1 21 ? 1.405 19.311 18.132 1.00 37.53 20 LEU B C 1
ATOM 893 O O . LEU C 1 21 ? 0.627 18.761 17.342 1.00 33.96 20 LEU B O 1
ATOM 898 N N . SER C 1 22 ? 1.144 20.482 18.759 1.00 38.48 21 SER B N 1
ATOM 899 C CA . SER C 1 22 ? -0.075 21.293 18.560 1.00 36.07 21 SER B CA 1
ATOM 900 C C . SER C 1 22 ? 0.260 22.567 17.782 1.00 36.83 21 SER B C 1
ATOM 901 O O . SER C 1 22 ? 1.432 22.899 17.546 1.00 41.87 21 SER B O 1
ATOM 904 N N . LYS C 1 23 ? -0.806 23.296 17.406 1.00 40.30 22 LYS B N 1
ATOM 905 C CA . LYS C 1 23 ? -0.688 24.504 16.610 1.00 43.11 22 LYS B CA 1
ATOM 906 C C . LYS C 1 23 ? 0.319 25.414 17.293 1.00 40.79 22 LYS B C 1
ATOM 907 O O . LYS C 1 23 ? 0.288 25.558 18.516 1.00 44.17 22 LYS B O 1
ATOM 909 N N . GLU C 1 24 ? 1.213 26.006 16.496 1.00 43.08 23 GLU B N 1
ATOM 910 C CA . GLU C 1 24 ? 2.151 27.002 16.990 1.00 44.91 23 GLU B CA 1
ATOM 911 C C . GLU C 1 24 ? 3.030 26.337 18.055 1.00 45.98 23 GLU B C 1
ATOM 912 O O . GLU C 1 24 ? 3.109 26.821 19.193 1.00 49.17 23 GLU B O 1
ATOM 914 N N . PRO C 1 25 ? 3.739 25.220 17.712 1.00 39.99 24 PRO B N 1
ATOM 915 C CA . PRO C 1 25 ? 4.606 24.529 18.658 1.00 36.30 24 PRO B CA 1
ATOM 916 C C . PRO C 1 25 ? 5.650 25.564 19.041 1.00 37.56 24 PRO B C 1
ATOM 917 O O . PRO C 1 25 ? 5.940 26.440 18.234 1.00 40.43 24 PRO B O 1
ATOM 921 N N . SER C 1 26 ? 6.191 25.464 20.259 1.00 37.33 25 SER B N 1
ATOM 922 C CA . SER C 1 26 ? 7.269 26.355 20.661 1.00 41.83 25 SER B CA 1
ATOM 923 C C . SER C 1 26 ? 8.517 26.127 19.809 1.00 44.52 25 SER B C 1
ATOM 924 O O . SER C 1 26 ? 8.772 25.015 19.332 1.00 43.44 25 SER B O 1
ATOM 927 N N . ALA C 1 27 ? 9.314 27.182 19.694 1.00 43.47 26 ALA B N 1
ATOM 928 C CA . ALA C 1 27 ? 10.658 27.110 19.168 1.00 43.06 26 ALA B CA 1
ATOM 929 C C . ALA C 1 27 ? 11.428 26.029 19.912 1.00 42.11 26 ALA B C 1
ATOM 930 O O . ALA C 1 27 ? 12.235 25.303 19.325 1.00 39.32 26 ALA B O 1
ATOM 932 N N . GLN C 1 28 ? 11.173 25.909 21.220 1.00 39.25 27 GLN B N 1
ATOM 933 C CA . GLN C 1 28 ? 11.928 24.974 22.035 1.00 43.42 27 GLN B CA 1
ATOM 934 C C . GLN C 1 28 ? 11.611 23.526 21.643 1.00 38.01 27 GLN B C 1
ATOM 935 O O . GLN C 1 28 ? 12.524 22.683 21.557 1.00 39.66 27 GLN B O 1
ATOM 941 N N . GLU C 1 29 ? 10.311 23.233 21.491 1.00 36.81 28 GLU B N 1
ATOM 942 C CA . GLU C 1 29 ? 9.830 21.924 21.072 1.00 39.33 28 GLU B CA 1
ATOM 943 C C . GLU C 1 29 ? 10.431 21.561 19.706 1.00 41.59 28 GLU B C 1
ATOM 944 O O . GLU C 1 29 ? 10.913 20.446 19.540 1.00 35.41 28 GLU B O 1
ATOM 950 N N . LEU C 1 30 ? 10.365 22.490 18.740 1.00 34.53 29 LEU B N 1
ATOM 951 C CA . LEU C 1 30 ? 10.853 22.204 17.386 1.00 37.04 29 LEU B CA 1
ATOM 952 C C . LEU C 1 30 ? 12.368 21.981 17.367 1.00 39.30 29 LEU B C 1
ATOM 953 O O . LEU C 1 30 ? 12.865 21.100 16.654 1.00 36.40 29 LEU B O 1
ATOM 958 N N . GLU C 1 31 ? 13.108 22.778 18.140 1.00 37.88 30 GLU B N 1
ATOM 959 C CA . GLU C 1 31 ? 14.542 22.629 18.243 1.00 42.15 30 GLU B CA 1
ATOM 960 C C . GLU C 1 31 ? 14.904 21.290 18.899 1.00 41.05 30 GLU B C 1
ATOM 961 O O . GLU C 1 31 ? 15.840 20.634 18.450 1.00 38.94 30 GLU B O 1
ATOM 967 N N . ALA C 1 32 ? 14.184 20.870 19.956 1.00 36.84 31 ALA B N 1
ATOM 968 C CA . ALA C 1 32 ? 14.499 19.598 20.604 1.00 37.20 31 ALA B CA 1
ATOM 969 C C . ALA C 1 32 ? 14.289 18.427 19.638 1.00 35.16 31 ALA B C 1
ATOM 970 O O . ALA C 1 32 ? 15.101 17.493 19.598 1.00 33.03 31 ALA B O 1
ATOM 972 N N . LEU C 1 33 ? 13.248 18.513 18.796 1.00 32.25 32 LEU B N 1
ATOM 973 C CA . LEU C 1 33 ? 12.958 17.421 17.872 1.00 33.41 32 LEU B CA 1
ATOM 974 C C . LEU C 1 33 ? 13.956 17.431 16.707 1.00 30.61 32 LEU B C 1
ATOM 975 O O . LEU C 1 33 ? 14.422 16.367 16.291 1.00 30.33 32 LEU B O 1
ATOM 980 N N . THR C 1 34 ? 14.327 18.626 16.249 1.00 31.26 33 THR B N 1
ATOM 981 C CA . THR C 1 34 ? 15.380 18.782 15.244 1.00 31.68 33 THR B CA 1
ATOM 982 C C . THR C 1 34 ? 16.692 18.181 15.741 1.00 34.50 33 THR B C 1
ATOM 983 O O . THR C 1 34 ? 17.343 17.426 15.035 1.00 31.63 33 THR B O 1
ATOM 987 N N . GLN C 1 35 ? 17.082 18.521 16.975 1.00 32.87 34 GLN B N 1
ATOM 988 C CA . GLN C 1 35 ? 18.346 18.064 17.545 1.00 36.59 34 GLN B CA 1
ATOM 989 C C . GLN C 1 35 ? 18.336 16.549 17.680 1.00 36.61 34 GLN B C 1
ATOM 990 O O . GLN C 1 35 ? 19.354 15.894 17.434 1.00 33.05 34 GLN B O 1
ATOM 996 N N . GLU C 1 36 ? 17.187 15.975 18.056 1.00 34.05 35 GLU B N 1
ATOM 997 C CA . GLU C 1 36 ? 17.119 14.520 18.123 1.00 35.54 35 GLU B CA 1
ATOM 998 C C . GLU C 1 36 ? 17.240 13.893 16.733 1.00 33.64 35 GLU B C 1
ATOM 999 O O . GLU C 1 36 ? 17.990 12.932 16.558 1.00 33.37 35 GLU B O 1
ATOM 1005 N N . ALA C 1 37 ? 16.495 14.391 15.734 1.00 31.13 36 ALA B N 1
ATOM 1006 C CA . ALA C 1 37 ? 16.670 13.892 14.377 1.00 31.83 36 ALA B CA 1
ATOM 1007 C C . ALA C 1 37 ? 18.131 13.977 13.931 1.00 32.79 36 ALA B C 1
ATOM 1008 O O . ALA C 1 37 ? 18.640 13.024 13.320 1.00 32.27 36 ALA B O 1
ATOM 1010 N N . GLU C 1 38 ? 18.815 15.099 14.232 1.00 28.89 37 GLU B N 1
ATOM 1011 C CA . GLU C 1 38 ? 20.214 15.262 13.853 1.00 33.78 37 GLU B CA 1
ATOM 1012 C C . GLU C 1 38 ? 21.108 14.195 14.507 1.00 35.79 37 GLU B C 1
ATOM 1013 O O . GLU C 1 38 ? 21.991 13.647 13.852 1.00 34.27 37 GLU B O 1
ATOM 1019 N N . ALA C 1 39 ? 20.875 13.903 15.793 1.00 34.70 38 ALA B N 1
ATOM 1020 C CA . ALA C 1 39 ? 21.663 12.942 16.552 1.00 34.66 38 ALA B CA 1
ATOM 1021 C C . ALA C 1 39 ? 21.457 11.534 15.998 1.00 34.97 38 ALA B C 1
ATOM 1022 O O . ALA C 1 39 ? 22.403 10.746 15.856 1.00 36.52 38 ALA B O 1
ATOM 1024 N N . LEU C 1 40 ? 20.207 11.203 15.667 1.00 34.05 39 LEU B N 1
ATOM 1025 C CA . LEU C 1 40 ? 19.895 9.911 15.077 1.00 32.60 39 LEU B CA 1
ATOM 1026 C C . LEU C 1 40 ? 20.541 9.795 13.700 1.00 34.78 39 LEU B C 1
ATOM 1027 O O . LEU C 1 40 ? 21.010 8.707 13.301 1.00 31.16 39 LEU B O 1
ATOM 1032 N N . GLY C 1 41 ? 20.467 10.909 12.960 1.00 34.58 40 GLY B N 1
ATOM 1033 C CA . GLY C 1 41 ? 21.081 11.009 11.648 1.00 35.65 40 GLY B CA 1
ATOM 1034 C C . GLY C 1 41 ? 22.580 10.727 11.665 1.00 34.71 40 GLY B C 1
ATOM 1035 O O . GLY C 1 41 ? 23.076 10.054 10.766 1.00 33.89 40 GLY B O 1
ATOM 1036 N N . LYS C 1 42 ? 23.291 11.249 12.674 1.00 36.03 41 LYS B N 1
ATOM 1037 C CA . LYS C 1 42 ? 24.713 10.969 12.865 1.00 40.23 41 LYS B CA 1
ATOM 1038 C C . LYS C 1 42 ? 24.934 9.452 13.039 1.00 40.05 41 LYS B C 1
ATOM 1039 O O . LYS C 1 42 ? 25.824 8.876 12.403 1.00 37.58 41 LYS B O 1
ATOM 1042 N N . LYS C 1 43 ? 24.098 8.780 13.849 1.00 35.52 42 LYS B N 1
ATOM 1043 C CA . LYS C 1 43 ? 24.248 7.348 14.103 1.00 36.50 42 LYS B CA 1
ATOM 1044 C C . LYS C 1 43 ? 23.991 6.528 12.834 1.00 35.04 42 LYS B C 1
ATOM 1045 O O . LYS C 1 43 ? 24.664 5.527 12.564 1.00 33.52 42 LYS B O 1
ATOM 1051 N N . ILE C 1 44 ? 22.985 6.936 12.058 1.00 30.48 43 ILE B N 1
ATOM 1052 C CA . ILE C 1 44 ? 22.668 6.267 10.809 1.00 32.88 43 ILE B CA 1
ATOM 1053 C C . ILE C 1 44 ? 23.839 6.455 9.841 1.00 32.07 43 ILE B C 1
ATOM 1054 O O . ILE C 1 44 ? 24.170 5.542 9.097 1.00 31.84 43 ILE B O 1
ATOM 1059 N N . LYS C 1 45 ? 24.404 7.678 9.803 1.00 33.64 44 LYS B N 1
ATOM 1060 C CA . LYS C 1 45 ? 25.507 7.938 8.893 1.00 36.45 44 LYS B CA 1
ATOM 1061 C C . LYS C 1 45 ? 26.624 6.941 9.197 1.00 38.12 44 LYS B C 1
ATOM 1062 O O . LYS C 1 45 ? 27.156 6.330 8.275 1.00 41.94 44 LYS B O 1
ATOM 1068 N N . ALA C 1 46 ? 26.960 6.806 10.481 1.00 39.22 45 ALA B N 1
ATOM 1069 C CA . ALA C 1 46 ? 28.043 5.927 10.898 1.00 38.52 45 ALA B CA 1
ATOM 1070 C C . ALA C 1 46 ? 27.716 4.492 10.506 1.00 39.91 45 ALA B C 1
ATOM 1071 O O . ALA C 1 46 ? 28.565 3.784 9.991 1.00 40.79 45 ALA B O 1
ATOM 1073 N N . LEU C 1 47 ? 26.461 4.081 10.713 1.00 36.57 46 LEU B N 1
ATOM 1074 C CA . LEU C 1 47 ? 26.029 2.708 10.549 1.00 38.08 46 LEU B CA 1
ATOM 1075 C C . LEU C 1 47 ? 26.055 2.324 9.073 1.00 38.34 46 LEU B C 1
ATOM 1076 O O . LEU C 1 47 ? 26.289 1.169 8.729 1.00 36.34 46 LEU B O 1
ATOM 1081 N N . ALA C 1 48 ? 25.703 3.278 8.208 1.00 35.21 47 ALA B N 1
ATOM 1082 C CA . ALA C 1 48 ? 25.431 2.998 6.813 1.00 37.62 47 ALA B CA 1
ATOM 1083 C C . ALA C 1 48 ? 26.673 3.232 5.948 1.00 41.39 47 ALA B C 1
ATOM 1084 O O . ALA C 1 48 ? 26.653 2.986 4.756 1.00 39.91 47 ALA B O 1
ATOM 1086 N N . GLN C 1 49 ? 27.787 3.662 6.546 1.00 49.34 48 GLN B N 1
ATOM 1087 C CA . GLN C 1 49 ? 28.978 3.975 5.772 1.00 56.57 48 GLN B CA 1
ATOM 1088 C C . GLN C 1 49 ? 29.424 2.745 4.955 1.00 59.17 48 GLN B C 1
ATOM 1089 O O . GLN C 1 49 ? 29.393 1.590 5.423 1.00 52.32 48 GLN B O 1
ATOM 1095 N N . GLY C 1 50 ? 29.808 3.027 3.697 1.00 53.92 49 GLY B N 1
ATOM 1096 C CA . GLY C 1 50 ? 30.165 2.021 2.707 1.00 52.43 49 GLY B CA 1
ATOM 1097 C C . GLY C 1 50 ? 28.956 1.389 2.009 1.00 54.25 49 GLY B C 1
ATOM 1098 O O . GLY C 1 50 ? 27.832 1.402 2.521 1.00 57.02 49 GLY B O 1
ATOM 1103 N N . GLY D 2 2 ? 26.594 -2.249 -6.605 1.00 68.34 1 GLY E N 1
ATOM 1104 C CA . GLY D 2 2 ? 27.198 -3.293 -7.421 1.00 58.94 1 GLY E CA 1
ATOM 1105 C C . GLY D 2 2 ? 28.063 -4.246 -6.589 1.00 55.44 1 GLY E C 1
ATOM 1106 O O . GLY D 2 2 ? 27.930 -5.458 -6.721 1.00 46.34 1 GLY E O 1
ATOM 1107 N N . GLU D 2 3 ? 28.942 -3.692 -5.737 1.00 49.05 2 GLU E N 1
ATOM 1108 C CA . GLU D 2 3 ? 29.844 -4.502 -4.928 1.00 48.93 2 GLU E CA 1
ATOM 1109 C C . GLU D 2 3 ? 29.022 -5.243 -3.866 1.00 45.46 2 GLU E C 1
ATOM 1110 O O . GLU D 2 3 ? 29.270 -6.420 -3.604 1.00 37.55 2 GLU E O 1
ATOM 1116 N N . LEU D 2 4 ? 28.024 -4.580 -3.262 1.00 41.30 3 LEU E N 1
ATOM 1117 C CA . LEU D 2 4 ? 27.224 -5.248 -2.249 1.00 40.77 3 LEU E CA 1
ATOM 1118 C C . LEU D 2 4 ? 26.501 -6.442 -2.876 1.00 41.00 3 LEU E C 1
ATOM 1119 O O . LEU D 2 4 ? 26.362 -7.478 -2.247 1.00 35.39 3 LEU E O 1
ATOM 1124 N N . GLU D 2 5 ? 26.019 -6.303 -4.113 1.00 40.76 4 GLU E N 1
ATOM 1125 C CA . GLU D 2 5 ? 25.333 -7.416 -4.759 1.00 43.31 4 GLU E CA 1
ATOM 1126 C C . GLU D 2 5 ? 26.323 -8.568 -5.007 1.00 38.63 4 GLU E C 1
ATOM 1127 O O . GLU D 2 5 ? 25.986 -9.761 -4.897 1.00 35.87 4 GLU E O 1
ATOM 1133 N N . ALA D 2 6 ? 27.521 -8.204 -5.447 1.00 38.90 5 ALA E N 1
ATOM 1134 C CA . ALA D 2 6 ? 28.564 -9.185 -5.652 1.00 38.85 5 ALA E CA 1
ATOM 1135 C C . ALA D 2 6 ? 28.822 -9.918 -4.339 1.00 36.35 5 ALA E C 1
ATOM 1136 O O . ALA D 2 6 ? 28.904 -11.136 -4.365 1.00 34.68 5 ALA E O 1
ATOM 1138 N N . LEU D 2 7 ? 28.920 -9.200 -3.214 1.00 32.57 6 LEU E N 1
ATOM 1139 C CA . LEU D 2 7 ? 29.179 -9.872 -1.938 1.00 32.88 6 LEU E CA 1
ATOM 1140 C C . LEU D 2 7 ? 27.992 -10.734 -1.480 1.00 33.57 6 LEU E C 1
ATOM 1141 O O . LEU D 2 7 ? 28.197 -11.781 -0.874 1.00 31.54 6 LEU E O 1
ATOM 1146 N N . ALA D 2 8 ? 26.744 -10.320 -1.764 1.00 30.47 7 ALA E N 1
ATOM 1147 C CA . ALA D 2 8 ? 25.561 -11.129 -1.480 1.00 31.24 7 ALA E CA 1
ATOM 1148 C C . ALA D 2 8 ? 25.616 -12.477 -2.205 1.00 29.89 7 ALA E C 1
ATOM 1149 O O . ALA D 2 8 ? 25.305 -13.494 -1.612 1.00 31.44 7 ALA E O 1
ATOM 1151 N N . LYS D 2 9 ? 26.055 -12.509 -3.475 1.00 31.46 8 LYS E N 1
ATOM 1152 C CA . LYS D 2 9 ? 26.226 -13.748 -4.181 1.00 32.44 8 LYS E CA 1
ATOM 1153 C C . LYS D 2 9 ? 27.332 -14.586 -3.516 1.00 32.03 8 LYS E C 1
ATOM 1154 O O . LYS D 2 9 ? 27.205 -15.819 -3.425 1.00 29.36 8 LYS E O 1
ATOM 1160 N N . LYS D 2 10 ? 28.438 -13.947 -3.077 1.00 27.38 9 LYS E N 1
ATOM 1161 C CA . LYS D 2 10 ? 29.499 -14.722 -2.411 1.00 27.79 9 LYS E CA 1
ATOM 1162 C C . LYS D 2 10 ? 29.006 -15.283 -1.076 1.00 27.03 9 LYS E C 1
ATOM 1163 O O . LYS D 2 10 ? 29.358 -16.413 -0.696 1.00 26.05 9 LYS E O 1
ATOM 1169 N N . THR D 2 11 ? 28.131 -14.550 -0.413 1.00 27.54 10 THR E N 1
ATOM 1170 C CA . THR D 2 11 ? 27.557 -14.978 0.841 1.00 27.21 10 THR E CA 1
ATOM 1171 C C . THR D 2 11 ? 26.654 -16.200 0.610 1.00 30.32 10 THR E C 1
ATOM 1172 O O . THR D 2 11 ? 26.687 -17.186 1.338 1.00 26.63 10 THR E O 1
ATOM 1176 N N . LYS D 2 12 ? 25.847 -16.157 -0.451 1.00 29.75 11 LYS E N 1
ATOM 1177 C CA . LYS D 2 12 ? 25.063 -17.332 -0.822 1.00 32.62 11 LYS E CA 1
ATOM 1178 C C . LYS D 2 12 ? 25.914 -18.564 -1.109 1.00 30.40 11 LYS E C 1
ATOM 1179 O O . LYS D 2 12 ? 25.617 -19.658 -0.651 1.00 30.95 11 LYS E O 1
ATOM 1185 N N . ALA D 2 13 ? 26.973 -18.425 -1.922 1.00 28.86 12 ALA E N 1
ATOM 1186 C CA . ALA D 2 13 ? 27.897 -19.501 -2.217 1.00 28.72 12 ALA E CA 1
ATOM 1187 C C . ALA D 2 13 ? 28.494 -20.087 -0.934 1.00 28.46 12 ALA E C 1
ATOM 1188 O O . ALA D 2 13 ? 28.586 -21.314 -0.798 1.00 28.02 12 ALA E O 1
ATOM 1190 N N . LEU D 2 14 ? 28.804 -19.218 0.043 1.00 27.28 13 LEU E N 1
ATOM 1191 C CA . LEU D 2 14 ? 29.447 -19.672 1.277 1.00 26.05 13 LEU E CA 1
ATOM 1192 C C . LEU D 2 14 ? 28.447 -20.462 2.138 1.00 26.15 13 LEU E C 1
ATOM 1193 O O . LEU D 2 14 ? 28.760 -21.539 2.630 1.00 26.14 13 LEU E O 1
ATOM 1198 N N . THR D 2 15 ? 27.204 -19.978 2.262 1.00 27.96 14 THR E N 1
ATOM 1199 C CA . THR D 2 15 ? 26.166 -20.664 3.015 1.00 28.80 14 THR E CA 1
ATOM 1200 C C . THR D 2 15 ? 25.964 -22.060 2.444 1.00 27.54 14 THR E C 1
ATOM 1201 O O . THR D 2 15 ? 25.882 -23.054 3.170 1.00 28.07 14 THR E O 1
ATOM 1205 N N . TRP D 2 16 ? 25.912 -22.153 1.108 1.00 26.84 15 TRP E N 1
ATOM 1206 C CA . TRP D 2 16 ? 25.773 -23.445 0.476 1.00 28.26 15 TRP E CA 1
ATOM 1207 C C . TRP D 2 16 ? 26.981 -24.333 0.689 1.00 27.40 15 TRP E C 1
ATOM 1208 O O . TRP D 2 16 ? 26.819 -25.529 0.735 1.00 27.33 15 TRP E O 1
ATOM 1219 N N . LYS D 2 17 ? 28.212 -23.786 0.717 1.00 23.68 16 LYS E N 1
ATOM 1220 C CA . LYS D 2 17 ? 29.373 -24.582 1.000 1.00 24.13 16 LYS E CA 1
ATOM 1221 C C . LYS D 2 17 ? 29.231 -25.208 2.395 1.00 24.71 16 LYS E C 1
ATOM 1222 O O . LYS D 2 17 ? 29.614 -26.379 2.526 1.00 27.74 16 LYS E O 1
ATOM 1228 N N . PHE D 2 18 ? 28.775 -24.435 3.381 1.00 27.87 17 PHE E N 1
ATOM 1229 C CA . PHE D 2 18 ? 28.560 -24.987 4.734 1.00 27.72 17 PHE E CA 1
ATOM 1230 C C . PHE D 2 18 ? 27.521 -26.109 4.651 1.00 28.61 17 PHE E C 1
ATOM 1231 O O . PHE D 2 18 ? 27.739 -27.195 5.166 1.00 27.70 17 PHE E O 1
ATOM 1239 N N . LYS D 2 19 ? 26.391 -25.796 3.999 1.00 28.63 18 LYS E N 1
ATOM 1240 C CA . LYS D 2 19 ? 25.280 -26.745 3.904 1.00 32.50 18 LYS E CA 1
ATOM 1241 C C . LYS D 2 19 ? 25.702 -28.028 3.231 1.00 32.46 18 LYS E C 1
ATOM 1242 O O . LYS D 2 19 ? 25.159 -29.067 3.566 1.00 33.03 18 LYS E O 1
ATOM 1248 N N . ALA D 2 20 ? 26.639 -27.970 2.237 1.00 29.10 19 ALA E N 1
ATOM 1249 C CA . ALA D 2 20 ? 27.098 -29.102 1.469 1.00 29.06 19 ALA E CA 1
ATOM 1250 C C . ALA D 2 20 ? 28.253 -29.867 2.115 1.00 28.85 19 ALA E C 1
ATOM 1251 O O . ALA D 2 20 ? 28.703 -30.839 1.552 1.00 32.29 19 ALA E O 1
ATOM 1253 N N . LEU D 2 21 ? 28.670 -29.544 3.345 1.00 30.31 20 LEU E N 1
ATOM 1254 C CA . LEU D 2 21 ? 29.804 -30.249 3.926 1.00 32.88 20 LEU E CA 1
ATOM 1255 C C . LEU D 2 21 ? 29.515 -31.736 4.044 1.00 34.45 20 LEU E C 1
ATOM 1256 O O . LEU D 2 21 ? 28.452 -32.112 4.517 1.00 35.87 20 LEU E O 1
ATOM 1261 N N . SER D 2 22 ? 30.509 -32.542 3.729 1.00 37.98 21 SER E N 1
ATOM 1262 C CA A SER D 2 22 ? 30.485 -33.974 3.969 0.50 38.93 21 SER E CA 1
ATOM 1263 C CA B SER D 2 22 ? 30.413 -33.969 3.963 0.50 39.91 21 SER E CA 1
ATOM 1264 C C . SER D 2 22 ? 30.354 -34.225 5.467 1.00 42.17 21 SER E C 1
ATOM 1265 O O . SER D 2 22 ? 30.660 -33.344 6.298 1.00 38.82 21 SER E O 1
ATOM 1270 N N . LYS D 2 23 ? 29.955 -35.454 5.808 1.00 45.25 22 LYS E N 1
ATOM 1271 C CA . LYS D 2 23 ? 29.837 -35.896 7.187 1.00 44.77 22 LYS E CA 1
ATOM 1272 C C . LYS D 2 23 ? 31.210 -35.867 7.855 1.00 41.11 22 LYS E C 1
ATOM 1273 O O . LYS D 2 23 ? 31.311 -35.562 9.045 1.00 46.87 22 LYS E O 1
ATOM 1275 N N . GLU D 2 24 ? 32.256 -36.145 7.084 1.00 43.60 23 GLU E N 1
ATOM 1276 C CA . GLU D 2 24 ? 33.624 -36.106 7.574 1.00 45.87 23 GLU E CA 1
ATOM 1277 C C . GLU D 2 24 ? 34.430 -35.214 6.656 1.00 44.28 23 GLU E C 1
ATOM 1278 O O . GLU D 2 24 ? 35.062 -35.688 5.699 1.00 40.81 23 GLU E O 1
ATOM 1284 N N . PRO D 2 25 ? 34.398 -33.879 6.868 1.00 38.78 24 PRO E N 1
ATOM 1285 C CA . PRO D 2 25 ? 35.018 -32.958 5.933 1.00 38.78 24 PRO E CA 1
ATOM 1286 C C . PRO D 2 25 ? 36.541 -33.041 5.997 1.00 37.93 24 PRO E C 1
ATOM 1287 O O . PRO D 2 25 ? 37.116 -33.192 7.064 1.00 40.13 24 PRO E O 1
ATOM 1291 N N . SER D 2 26 ? 37.167 -32.926 4.835 1.00 37.49 25 SER E N 1
ATOM 1292 C CA . SER D 2 26 ? 38.611 -32.943 4.688 1.00 40.14 25 SER E CA 1
ATOM 1293 C C . SER D 2 26 ? 39.220 -31.658 5.256 1.00 43.37 25 SER E C 1
ATOM 1294 O O . SER D 2 26 ? 38.548 -30.632 5.412 1.00 38.54 25 SER E O 1
ATOM 1297 N N . ALA D 2 27 ? 40.523 -31.707 5.568 1.00 40.05 26 ALA E N 1
ATOM 1298 C CA . ALA D 2 27 ? 41.243 -30.515 5.972 1.00 41.77 26 ALA E CA 1
ATOM 1299 C C . ALA D 2 27 ? 41.142 -29.474 4.860 1.00 39.47 26 ALA E C 1
ATOM 1300 O O . ALA D 2 27 ? 41.084 -28.281 5.156 1.00 37.29 26 ALA E O 1
ATOM 1302 N N . GLN D 2 28 ? 41.202 -29.941 3.597 1.00 37.83 27 GLN E N 1
ATOM 1303 C CA . GLN D 2 28 ? 41.172 -29.021 2.471 1.00 39.61 27 GLN E CA 1
ATOM 1304 C C . GLN D 2 28 ? 39.822 -28.279 2.409 1.00 36.44 27 GLN E C 1
ATOM 1305 O O . GLN D 2 28 ? 39.826 -27.069 2.172 1.00 35.05 27 GLN E O 1
ATOM 1311 N N . GLU D 2 29 ? 38.717 -29.025 2.578 1.00 38.73 28 GLU E N 1
ATOM 1312 C CA A GLU D 2 29 ? 37.401 -28.410 2.554 0.50 36.69 28 GLU E CA 1
ATOM 1313 C CA B GLU D 2 29 ? 37.326 -28.550 2.671 0.50 37.85 28 GLU E CA 1
ATOM 1314 C C . GLU D 2 29 ? 37.259 -27.415 3.700 1.00 36.48 28 GLU E C 1
ATOM 1315 O O . GLU D 2 29 ? 36.730 -26.317 3.478 1.00 35.35 28 GLU E O 1
ATOM 1326 N N . LEU D 2 30 ? 37.763 -27.727 4.902 1.00 33.52 29 LEU E N 1
ATOM 1327 C CA . LEU D 2 30 ? 37.677 -26.805 6.011 1.00 32.42 29 LEU E CA 1
ATOM 1328 C C . LEU D 2 30 ? 38.549 -25.583 5.773 1.00 30.61 29 LEU E C 1
ATOM 1329 O O . LEU D 2 30 ? 38.165 -24.479 6.104 1.00 30.37 29 LEU E O 1
ATOM 1334 N N . GLU D 2 31 ? 39.718 -25.749 5.136 1.00 30.57 30 GLU E N 1
ATOM 1335 C CA A GLU D 2 31 ? 40.557 -24.606 4.827 0.50 32.35 30 GLU E CA 1
ATOM 1336 C CA B GLU D 2 31 ? 40.557 -24.606 4.827 0.50 32.35 30 GLU E CA 1
ATOM 1337 C C . GLU D 2 31 ? 39.865 -23.666 3.832 1.00 28.94 30 GLU E C 1
ATOM 1338 O O . GLU D 2 31 ? 39.992 -22.452 3.917 1.00 29.65 30 GLU E O 1
ATOM 1344 N N . ALA D 2 32 ? 39.205 -24.267 2.859 1.00 30.39 31 ALA E N 1
ATOM 1345 C CA . ALA D 2 32 ? 38.504 -23.530 1.811 1.00 31.18 31 ALA E CA 1
ATOM 1346 C C . ALA D 2 32 ? 37.311 -22.748 2.366 1.00 30.41 31 ALA E C 1
ATOM 1347 O O . ALA D 2 32 ? 37.187 -21.553 2.112 1.00 30.03 31 ALA E O 1
ATOM 1349 N N . LEU D 2 33 ? 36.541 -23.355 3.288 1.00 32.81 32 LEU E N 1
ATOM 1350 C CA . LEU D 2 33 ? 35.503 -22.666 4.024 1.00 30.82 32 LEU E CA 1
ATOM 1351 C C . LEU D 2 33 ? 36.086 -21.513 4.832 1.00 29.70 32 LEU E C 1
ATOM 1352 O O . LEU D 2 33 ? 35.591 -20.388 4.854 1.00 27.86 32 LEU E O 1
ATOM 1357 N N . THR D 2 34 ? 37.243 -21.754 5.498 1.00 27.30 33 THR E N 1
ATOM 1358 C CA . THR D 2 34 ? 37.866 -20.706 6.269 1.00 26.39 33 THR E CA 1
ATOM 1359 C C . THR D 2 34 ? 38.266 -19.520 5.395 1.00 25.96 33 THR E C 1
ATOM 1360 O O . THR D 2 34 ? 38.077 -18.363 5.779 1.00 28.32 33 THR E O 1
ATOM 1364 N N . GLN D 2 35 ? 39.004 -19.825 4.325 1.00 28.66 34 GLN E N 1
ATOM 1365 C CA . GLN D 2 35 ? 39.468 -18.812 3.391 1.00 28.05 34 GLN E CA 1
ATOM 1366 C C . GLN D 2 35 ? 38.293 -17.945 2.880 1.00 27.18 34 GLN E C 1
ATOM 1367 O O . GLN D 2 35 ? 38.382 -16.732 2.866 1.00 27.77 34 GLN E O 1
ATOM 1373 N N . GLU D 2 36 ? 37.190 -18.569 2.558 1.00 30.26 35 GLU E N 1
ATOM 1374 C CA A GLU D 2 36 ? 36.038 -17.828 2.031 0.50 30.72 35 GLU E CA 1
ATOM 1375 C CA B GLU D 2 36 ? 36.038 -17.828 2.031 0.50 30.72 35 GLU E CA 1
ATOM 1376 C C . GLU D 2 36 ? 35.391 -16.933 3.086 1.00 29.51 35 GLU E C 1
ATOM 1377 O O . GLU D 2 36 ? 35.005 -15.803 2.802 1.00 28.78 35 GLU E O 1
ATOM 1383 N N . CYS D 2 37 ? 35.320 -17.397 4.339 1.00 30.93 36 CYS E N 1
ATOM 1384 C CA . CYS D 2 37 ? 34.900 -16.536 5.427 1.00 30.96 36 CYS E CA 1
ATOM 1385 C C . CYS D 2 37 ? 35.787 -15.301 5.567 1.00 29.53 36 CYS E C 1
ATOM 1386 O O . CYS D 2 37 ? 35.326 -14.201 5.725 1.00 27.85 36 CYS E O 1
ATOM 1389 N N . GLU D 2 38 ? 37.100 -15.493 5.582 1.00 27.42 37 GLU E N 1
ATOM 1390 C CA . GLU D 2 38 ? 38.012 -14.349 5.821 1.00 28.87 37 GLU E CA 1
ATOM 1391 C C . GLU D 2 38 ? 37.972 -13.381 4.636 1.00 27.42 37 GLU E C 1
ATOM 1392 O O . GLU D 2 38 ? 38.075 -12.180 4.862 1.00 32.09 37 GLU E O 1
ATOM 1398 N N . ALA D 2 39 ? 37.862 -13.908 3.432 1.00 28.79 38 ALA E N 1
ATOM 1399 C CA . ALA D 2 39 ? 37.849 -13.126 2.204 1.00 30.49 38 ALA E CA 1
ATOM 1400 C C . ALA D 2 39 ? 36.609 -12.234 2.226 1.00 29.65 38 ALA E C 1
ATOM 1401 O O . ALA D 2 39 ? 36.681 -11.034 2.053 1.00 31.17 38 ALA E O 1
ATOM 1403 N N . LEU D 2 40 ? 35.477 -12.853 2.529 1.00 30.95 39 LEU E N 1
ATOM 1404 C CA . LEU D 2 40 ? 34.217 -12.126 2.584 1.00 34.72 39 LEU E CA 1
ATOM 1405 C C . LEU D 2 40 ? 34.283 -11.092 3.693 1.00 32.33 39 LEU E C 1
ATOM 1406 O O . LEU D 2 40 ? 33.856 -9.952 3.570 1.00 34.02 39 LEU E O 1
ATOM 1411 N N . GLY D 2 41 ? 34.895 -11.449 4.824 1.00 31.36 40 GLY E N 1
ATOM 1412 C CA . GLY D 2 41 ? 35.105 -10.518 5.896 1.00 30.93 40 GLY E CA 1
ATOM 1413 C C . GLY D 2 41 ? 35.934 -9.317 5.487 1.00 32.04 40 GLY E C 1
ATOM 1414 O O . GLY D 2 41 ? 35.598 -8.197 5.812 1.00 35.38 40 GLY E O 1
ATOM 1415 N N . LYS D 2 42 ? 37.073 -9.560 4.820 1.00 33.17 41 LYS E N 1
ATOM 1416 C CA . LYS D 2 42 ? 37.946 -8.479 4.411 1.00 34.07 41 LYS E CA 1
ATOM 1417 C C . LYS D 2 42 ? 37.241 -7.587 3.381 1.00 30.24 41 LYS E C 1
ATOM 1418 O O . LYS D 2 42 ? 37.353 -6.378 3.440 1.00 36.28 41 LYS E O 1
ATOM 1422 N N . LYS D 2 43 ? 36.489 -8.188 2.465 1.00 34.33 42 LYS E N 1
ATOM 1423 C CA . LYS D 2 43 ? 35.771 -7.400 1.466 1.00 32.26 42 LYS E CA 1
ATOM 1424 C C . LYS D 2 43 ? 34.700 -6.503 2.090 1.00 33.24 42 LYS E C 1
ATOM 1425 O O . LYS D 2 43 ? 34.520 -5.392 1.586 1.00 36.03 42 LYS E O 1
ATOM 1431 N N . LEU D 2 44 ? 33.976 -6.992 3.113 1.00 34.00 43 LEU E N 1
ATOM 1432 C CA . LEU D 2 44 ? 32.963 -6.212 3.803 1.00 33.03 43 LEU E CA 1
ATOM 1433 C C . LEU D 2 44 ? 33.624 -5.050 4.526 1.00 36.05 43 LEU E C 1
ATOM 1434 O O . LEU D 2 44 ? 33.160 -3.903 4.448 1.00 40.80 43 LEU E O 1
ATOM 1439 N N . LYS D 2 45 ? 34.757 -5.320 5.197 1.00 38.07 44 LYS E N 1
ATOM 1440 C CA . LYS D 2 45 ? 35.449 -4.273 5.929 1.00 41.14 44 LYS E CA 1
ATOM 1441 C C . LYS D 2 45 ? 36.006 -3.231 4.959 1.00 39.00 44 LYS E C 1
ATOM 1442 O O . LYS D 2 45 ? 35.913 -2.041 5.260 1.00 46.83 44 LYS E O 1
ATOM 1448 N N . ALA D 2 46 ? 36.487 -3.665 3.788 1.00 42.48 45 ALA E N 1
ATOM 1449 C CA . ALA D 2 46 ? 36.999 -2.739 2.789 1.00 40.60 45 ALA E CA 1
ATOM 1450 C C . ALA D 2 46 ? 35.867 -1.877 2.226 1.00 42.67 45 ALA E C 1
ATOM 1451 O O . ALA D 2 46 ? 36.055 -0.679 2.002 1.00 41.34 45 ALA E O 1
ATOM 1453 N N . LEU D 2 47 ? 34.712 -2.505 1.960 1.00 43.02 46 LEU E N 1
ATOM 1454 C CA . LEU D 2 47 ? 33.562 -1.786 1.426 1.00 46.10 46 LEU E CA 1
ATOM 1455 C C . LEU D 2 47 ? 33.129 -0.739 2.450 1.00 42.69 46 LEU E C 1
ATOM 1456 O O . LEU D 2 47 ? 32.910 0.431 2.115 1.00 44.86 46 LEU E O 1
ATOM 1461 N N . ALA D 2 48 ? 33.113 -1.117 3.729 1.00 42.33 47 ALA E N 1
ATOM 1462 C CA . ALA D 2 48 ? 32.765 -0.196 4.799 1.00 44.27 47 ALA E CA 1
ATOM 1463 C C . ALA D 2 48 ? 33.735 0.986 4.855 1.00 52.88 47 ALA E C 1
ATOM 1464 O O . ALA D 2 48 ? 33.297 2.111 5.075 1.00 53.75 47 ALA E O 1
ATOM 1466 N N . GLN D 2 49 ? 35.049 0.713 4.751 1.00 58.12 48 GLN E N 1
ATOM 1467 C CA . GLN D 2 49 ? 36.085 1.744 4.729 1.00 57.94 48 GLN E CA 1
ATOM 1468 C C . GLN D 2 49 ? 36.097 2.371 3.332 1.00 57.29 48 GLN E C 1
ATOM 1469 O O . GLN D 2 49 ? 35.947 3.592 3.266 1.00 63.34 48 GLN E O 1
ATOM 1472 N N . GLY E 1 2 ? 44.831 3.649 28.446 1.00 47.34 1 GLY H N 1
ATOM 1473 C CA . GLY E 1 2 ? 45.368 2.914 27.281 1.00 42.29 1 GLY H CA 1
ATOM 1474 C C . GLY E 1 2 ? 45.926 1.543 27.675 1.00 37.12 1 GLY H C 1
ATOM 1475 O O . GLY E 1 2 ? 45.398 0.507 27.282 1.00 33.33 1 GLY H O 1
ATOM 1476 N N . GLU E 1 3 ? 46.989 1.520 28.483 1.00 32.64 2 GLU H N 1
ATOM 1477 C CA A GLU E 1 3 ? 47.684 0.282 28.794 0.50 32.70 2 GLU H CA 1
ATOM 1478 C CA B GLU E 1 3 ? 47.684 0.282 28.794 0.50 32.70 2 GLU H CA 1
ATOM 1479 C C . GLU E 1 3 ? 46.780 -0.635 29.615 1.00 32.70 2 GLU H C 1
ATOM 1480 O O . GLU E 1 3 ? 46.654 -1.835 29.303 1.00 32.34 2 GLU H O 1
ATOM 1486 N N . LEU E 1 4 ? 46.173 -0.080 30.677 1.00 31.61 3 LEU H N 1
ATOM 1487 C CA . LEU E 1 4 ? 45.293 -0.857 31.536 1.00 32.61 3 LEU H CA 1
ATOM 1488 C C . LEU E 1 4 ? 44.060 -1.322 30.750 1.00 29.97 3 LEU H C 1
ATOM 1489 O O . LEU E 1 4 ? 43.665 -2.480 30.890 1.00 31.33 3 LEU H O 1
ATOM 1494 N N . GLU E 1 5 ? 43.483 -0.439 29.935 1.00 32.92 4 GLU H N 1
ATOM 1495 C CA . GLU E 1 5 ? 42.380 -0.843 29.072 1.00 36.60 4 GLU H CA 1
ATOM 1496 C C . GLU E 1 5 ? 42.769 -2.012 28.154 1.00 36.64 4 GLU H C 1
ATOM 1497 O O . GLU E 1 5 ? 41.980 -2.953 27.937 1.00 29.87 4 GLU H O 1
ATOM 1503 N N . ALA E 1 6 ? 43.942 -1.932 27.534 1.00 31.42 5 ALA H N 1
ATOM 1504 C CA . ALA E 1 6 ? 44.395 -2.951 26.595 1.00 33.40 5 ALA H CA 1
ATOM 1505 C C . ALA E 1 6 ? 44.611 -4.266 27.313 1.00 31.03 5 ALA H C 1
ATOM 1506 O O . ALA E 1 6 ? 44.217 -5.319 26.803 1.00 29.78 5 ALA H O 1
ATOM 1508 N N . LEU E 1 7 ? 45.243 -4.214 28.516 1.00 28.58 6 LEU H N 1
ATOM 1509 C CA . LEU E 1 7 ? 45.391 -5.413 29.308 1.00 30.74 6 LEU H CA 1
ATOM 1510 C C . LEU E 1 7 ? 44.038 -6.020 29.692 1.00 27.79 6 LEU H C 1
ATOM 1511 O O . LEU E 1 7 ? 43.893 -7.232 29.669 1.00 30.61 6 LEU H O 1
ATOM 1516 N N . GLY E 1 8 ? 43.085 -5.172 30.058 1.00 28.71 7 GLY H N 1
ATOM 1517 C CA . GLY E 1 8 ? 41.744 -5.624 30.396 1.00 28.92 7 GLY H CA 1
ATOM 1518 C C . GLY E 1 8 ? 41.075 -6.310 29.208 1.00 29.76 7 GLY H C 1
ATOM 1519 O O . GLY E 1 8 ? 40.480 -7.373 29.383 1.00 29.07 7 GLY H O 1
ATOM 1520 N N . LYS E 1 9 ? 41.281 -5.788 28.002 1.00 31.56 8 LYS H N 1
ATOM 1521 C CA . LYS E 1 9 ? 40.746 -6.433 26.812 1.00 31.20 8 LYS H CA 1
ATOM 1522 C C . LYS E 1 9 ? 41.388 -7.801 26.563 1.00 30.91 8 LYS H C 1
ATOM 1523 O O . LYS E 1 9 ? 40.717 -8.712 26.073 1.00 29.03 8 LYS H O 1
ATOM 1529 N N . LYS E 1 10 ? 42.654 -7.998 26.930 1.00 25.86 9 LYS H N 1
ATOM 1530 C CA . LYS E 1 10 ? 43.282 -9.286 26.739 1.00 28.71 9 LYS H CA 1
ATOM 1531 C C . LYS E 1 10 ? 42.788 -10.317 27.744 1.00 25.79 9 LYS H C 1
ATOM 1532 O O . LYS E 1 10 ? 42.783 -11.502 27.437 1.00 26.82 9 LYS H O 1
ATOM 1538 N N . PHE E 1 11 ? 42.531 -9.887 29.001 1.00 27.06 10 PHE H N 1
ATOM 1539 C CA . PHE E 1 11 ? 41.964 -10.795 29.961 1.00 25.39 10 PHE H CA 1
ATOM 1540 C C . PHE E 1 11 ? 40.575 -11.201 29.498 1.00 22.30 10 PHE H C 1
ATOM 1541 O O . PHE E 1 11 ? 40.225 -12.355 29.684 1.00 25.09 10 PHE H O 1
ATOM 1549 N N . LYS E 1 12 ? 39.779 -10.258 28.974 1.00 25.30 11 LYS H N 1
ATOM 1550 C CA . LYS E 1 12 ? 38.453 -10.580 28.413 1.00 28.20 11 LYS H CA 1
ATOM 1551 C C . LYS E 1 12 ? 38.568 -11.555 27.249 1.00 29.67 11 LYS H C 1
ATOM 1552 O O . LYS E 1 12 ? 37.796 -12.538 27.166 1.00 27.57 11 LYS H O 1
ATOM 1558 N N . ALA E 1 13 ? 39.565 -11.339 26.391 1.00 27.99 12 ALA H N 1
ATOM 1559 C CA . ALA E 1 13 ? 39.842 -12.233 25.283 1.00 30.97 12 ALA H CA 1
ATOM 1560 C C . ALA E 1 13 ? 40.218 -13.620 25.787 1.00 28.44 12 ALA H C 1
ATOM 1561 O O . ALA E 1 13 ? 39.801 -14.602 25.193 1.00 29.05 12 ALA H O 1
ATOM 1563 N N . LEU E 1 14 ? 40.991 -13.738 26.881 1.00 25.80 13 LEU H N 1
ATOM 1564 C CA . LEU E 1 14 ? 41.344 -15.024 27.414 1.00 26.83 13 LEU H CA 1
ATOM 1565 C C . LEU E 1 14 ? 40.064 -15.753 27.878 1.00 22.30 13 LEU H C 1
ATOM 1566 O O . LEU E 1 14 ? 39.945 -16.978 27.791 1.00 25.03 13 LEU H O 1
ATOM 1571 N N . ALA E 1 15 ? 39.102 -15.031 28.456 1.00 23.86 14 ALA H N 1
ATOM 1572 C CA . ALA E 1 15 ? 37.842 -15.656 28.866 1.00 21.76 14 ALA H CA 1
ATOM 1573 C C . ALA E 1 15 ? 37.150 -16.337 27.681 1.00 23.65 14 ALA H C 1
ATOM 1574 O O . ALA E 1 15 ? 36.668 -17.471 27.812 1.00 22.70 14 ALA H O 1
ATOM 1576 N N . TRP E 1 16 ? 37.052 -15.587 26.576 1.00 24.21 15 TRP H N 1
ATOM 1577 C CA . TRP E 1 16 ? 36.451 -16.153 25.376 1.00 22.46 15 TRP H CA 1
ATOM 1578 C C . TRP E 1 16 ? 37.256 -17.323 24.783 1.00 23.35 15 TRP H C 1
ATOM 1579 O O . TRP E 1 16 ? 36.616 -18.287 24.281 1.00 22.55 15 TRP H O 1
ATOM 1590 N N . LYS E 1 17 ? 38.584 -17.348 25.005 1.00 23.61 16 LYS H N 1
ATOM 1591 C CA . LYS E 1 17 ? 39.427 -18.475 24.579 1.00 25.82 16 LYS H CA 1
ATOM 1592 C C . LYS E 1 17 ? 39.097 -19.728 25.375 1.00 23.07 16 LYS H C 1
ATOM 1593 O O . LYS E 1 17 ? 39.058 -20.854 24.863 1.00 25.56 16 LYS H O 1
ATOM 1599 N N . VAL E 1 18 ? 38.851 -19.556 26.684 1.00 24.80 17 VAL H N 1
ATOM 1600 C CA . VAL E 1 18 ? 38.418 -20.660 27.499 1.00 23.19 17 VAL H CA 1
ATOM 1601 C C . VAL E 1 18 ? 37.095 -21.208 27.002 1.00 20.60 17 VAL H C 1
ATOM 1602 O O . VAL E 1 18 ? 36.884 -22.415 26.925 1.00 23.00 17 VAL H O 1
ATOM 1606 N N . LYS E 1 19 ? 36.150 -20.326 26.751 1.00 21.98 18 LYS H N 1
ATOM 1607 C CA . LYS E 1 19 ? 34.899 -20.760 26.183 1.00 21.41 18 LYS H CA 1
ATOM 1608 C C . LYS E 1 19 ? 35.086 -21.633 24.927 1.00 22.01 18 LYS H C 1
ATOM 1609 O O . LYS E 1 19 ? 34.305 -22.572 24.736 1.00 23.66 18 LYS H O 1
ATOM 1615 N N . ALA E 1 20 ? 35.989 -21.236 24.046 1.00 23.87 19 ALA H N 1
ATOM 1616 C CA . ALA E 1 20 ? 36.181 -21.862 22.743 1.00 24.40 19 ALA H CA 1
ATOM 1617 C C . ALA E 1 20 ? 36.943 -23.179 22.845 1.00 29.61 19 ALA H C 1
ATOM 1618 O O . ALA E 1 20 ? 37.133 -23.826 21.821 1.00 28.02 19 ALA H O 1
ATOM 1620 N N . LEU E 1 21 ? 37.353 -23.596 24.053 1.00 25.97 20 LEU H N 1
ATOM 1621 C CA . LEU E 1 21 ? 38.062 -24.865 24.174 1.00 25.95 20 LEU H CA 1
ATOM 1622 C C . LEU E 1 21 ? 37.184 -25.996 23.659 1.00 30.05 20 LEU H C 1
ATOM 1623 O O . LEU E 1 21 ? 35.973 -26.094 23.931 1.00 28.70 20 LEU H O 1
ATOM 1628 N N . SER E 1 22 ? 37.836 -26.987 23.025 1.00 30.66 21 SER H N 1
ATOM 1629 C CA . SER E 1 22 ? 37.062 -28.136 22.582 1.00 33.59 21 SER H CA 1
ATOM 1630 C C . SER E 1 22 ? 36.581 -28.941 23.773 1.00 38.44 21 SER H C 1
ATOM 1631 O O . SER E 1 22 ? 37.096 -28.846 24.898 1.00 35.27 21 SER H O 1
ATOM 1634 N N . LYS E 1 23 ? 35.660 -29.866 23.459 1.00 44.76 22 LYS H N 1
ATOM 1635 C CA . LYS E 1 23 ? 34.970 -30.610 24.484 1.00 44.78 22 LYS H CA 1
ATOM 1636 C C . LYS E 1 23 ? 35.962 -31.459 25.267 1.00 44.42 22 LYS H C 1
ATOM 1637 O O . LYS E 1 23 ? 35.758 -31.567 26.467 1.00 48.61 22 LYS H O 1
ATOM 1639 N N . GLU E 1 24 ? 37.018 -32.026 24.638 1.00 41.90 23 GLU H N 1
ATOM 1640 C CA . GLU E 1 24 ? 38.084 -32.746 25.335 1.00 42.05 23 GLU H CA 1
ATOM 1641 C C . GLU E 1 24 ? 39.422 -32.070 25.007 1.00 49.31 23 GLU H C 1
ATOM 1642 O O . GLU E 1 24 ? 40.150 -32.494 24.101 1.00 48.31 23 GLU H O 1
ATOM 1645 N N . PRO E 1 25 ? 39.794 -30.992 25.736 1.00 46.91 24 PRO H N 1
ATOM 1646 C CA . PRO E 1 25 ? 40.877 -30.121 25.288 1.00 45.87 24 PRO H CA 1
ATOM 1647 C C . PRO E 1 25 ? 42.201 -30.868 25.273 1.00 39.94 24 PRO H C 1
ATOM 1648 O O . PRO E 1 25 ? 42.534 -31.614 26.197 1.00 47.77 24 PRO H O 1
ATOM 1652 N N . SER E 1 26 ? 43.008 -30.575 24.264 1.00 38.59 25 SER H N 1
ATOM 1653 C CA . SER E 1 26 ? 44.345 -31.127 24.165 1.00 36.29 25 SER H CA 1
ATOM 1654 C C . SER E 1 26 ? 45.225 -30.476 25.225 1.00 36.61 25 SER H C 1
ATOM 1655 O O . SER E 1 26 ? 44.951 -29.352 25.665 1.00 36.82 25 SER H O 1
ATOM 1658 N N . ALA E 1 27 ? 46.288 -31.167 25.594 1.00 32.84 26 ALA H N 1
ATOM 1659 C CA . ALA E 1 27 ? 47.288 -30.606 26.491 1.00 35.13 26 ALA H CA 1
ATOM 1660 C C . ALA E 1 27 ? 47.806 -29.288 25.953 1.00 36.30 26 ALA H C 1
ATOM 1661 O O . ALA E 1 27 ? 48.188 -28.383 26.696 1.00 32.39 26 ALA H O 1
ATOM 1663 N N . GLN E 1 28 ? 47.921 -29.210 24.614 1.00 36.84 27 GLN H N 1
ATOM 1664 C CA . GLN E 1 28 ? 48.424 -28.002 23.998 1.00 33.95 27 GLN H CA 1
ATOM 1665 C C . GLN E 1 28 ? 47.438 -26.854 24.151 1.00 28.18 27 GLN H C 1
ATOM 1666 O O . GLN E 1 28 ? 47.890 -25.705 24.230 1.00 31.53 27 GLN H O 1
ATOM 1672 N N . GLU E 1 29 ? 46.127 -27.098 24.037 1.00 31.14 28 GLU H N 1
ATOM 1673 C CA . GLU E 1 29 ? 45.138 -26.041 24.216 1.00 35.71 28 GLU H CA 1
ATOM 1674 C C . GLU E 1 29 ? 45.320 -25.495 25.652 1.00 33.36 28 GLU H C 1
ATOM 1675 O O . GLU E 1 29 ? 45.337 -24.275 25.859 1.00 32.38 28 GLU H O 1
ATOM 1681 N N . LEU E 1 30 ? 45.521 -26.404 26.617 1.00 34.57 29 LEU H N 1
ATOM 1682 C CA . LEU E 1 30 ? 45.525 -26.016 28.027 1.00 34.48 29 LEU H CA 1
ATOM 1683 C C . LEU E 1 30 ? 46.807 -25.276 28.351 1.00 32.07 29 LEU H C 1
ATOM 1684 O O . LEU E 1 30 ? 46.753 -24.220 28.971 1.00 31.71 29 LEU H O 1
ATOM 1689 N N . GLU E 1 31 ? 47.931 -25.725 27.796 1.00 33.71 30 GLU H N 1
ATOM 1690 C CA . GLU E 1 31 ? 49.198 -25.043 27.969 1.00 34.40 30 GLU H CA 1
ATOM 1691 C C . GLU E 1 31 ? 49.179 -23.661 27.313 1.00 31.37 30 GLU H C 1
ATOM 1692 O O . GLU E 1 31 ? 49.838 -22.745 27.789 1.00 31.43 30 GLU H O 1
ATOM 1698 N N . ALA E 1 32 ? 48.544 -23.522 26.150 1.00 29.61 31 ALA H N 1
ATOM 1699 C CA . ALA E 1 32 ? 48.467 -22.242 25.470 1.00 32.34 31 ALA H CA 1
ATOM 1700 C C . ALA E 1 32 ? 47.776 -21.210 26.361 1.00 32.15 31 ALA H C 1
ATOM 1701 O O . ALA E 1 32 ? 48.255 -20.093 26.472 1.00 30.46 31 ALA H O 1
ATOM 1703 N N . LEU E 1 33 ? 46.677 -21.607 26.992 1.00 30.81 32 LEU H N 1
ATOM 1704 C CA . LEU E 1 33 ? 45.976 -20.721 27.934 1.00 31.52 32 LEU H CA 1
ATOM 1705 C C . LEU E 1 33 ? 46.875 -20.313 29.103 1.00 27.62 32 LEU H C 1
ATOM 1706 O O . LEU E 1 33 ? 46.909 -19.127 29.474 1.00 27.30 32 LEU H O 1
ATOM 1711 N N . THR E 1 34 ? 47.544 -21.301 29.694 1.00 26.23 33 THR H N 1
ATOM 1712 C CA . THR E 1 34 ? 48.457 -21.032 30.797 1.00 26.14 33 THR H CA 1
ATOM 1713 C C . THR E 1 34 ? 49.522 -20.007 30.441 1.00 31.05 33 THR H C 1
ATOM 1714 O O . THR E 1 34 ? 49.807 -19.081 31.205 1.00 25.60 33 THR H O 1
ATOM 1718 N N . GLN E 1 35 ? 50.161 -20.158 29.256 1.00 28.74 34 GLN H N 1
ATOM 1719 C CA . GLN E 1 35 ? 51.227 -19.277 28.831 1.00 31.68 34 GLN H CA 1
ATOM 1720 C C . GLN E 1 35 ? 50.690 -17.869 28.616 1.00 28.82 34 GLN H C 1
ATOM 1721 O O . GLN E 1 35 ? 51.370 -16.919 28.990 1.00 27.44 34 GLN H O 1
ATOM 1727 N N . GLU E 1 36 ? 49.470 -17.739 28.093 1.00 28.69 35 GLU H N 1
ATOM 1728 C CA . GLU E 1 36 ? 48.861 -16.420 27.925 1.00 29.92 35 GLU H CA 1
ATOM 1729 C C . GLU E 1 36 ? 48.614 -15.745 29.284 1.00 30.05 35 GLU H C 1
ATOM 1730 O O . GLU E 1 36 ? 48.958 -14.571 29.490 1.00 26.96 35 GLU H O 1
ATOM 1736 N N . ALA E 1 37 ? 48.007 -16.468 30.204 1.00 27.79 36 ALA H N 1
ATOM 1737 C CA . ALA E 1 37 ? 47.803 -15.974 31.569 1.00 28.73 36 ALA H CA 1
ATOM 1738 C C . ALA E 1 37 ? 49.125 -15.546 32.217 1.00 26.90 36 ALA H C 1
ATOM 1739 O O . ALA E 1 37 ? 49.237 -14.453 32.789 1.00 26.73 36 ALA H O 1
ATOM 1741 N N . GLU E 1 38 ? 50.156 -16.386 32.075 1.00 28.63 37 GLU H N 1
ATOM 1742 C CA . GLU E 1 38 ? 51.470 -16.067 32.632 1.00 31.11 37 GLU H CA 1
ATOM 1743 C C . GLU E 1 38 ? 52.014 -14.771 32.055 1.00 31.37 37 GLU H C 1
ATOM 1744 O O . GLU E 1 38 ? 52.600 -13.999 32.807 1.00 29.24 37 GLU H O 1
ATOM 1750 N N . ALA E 1 39 ? 51.970 -14.591 30.718 1.00 28.77 38 ALA H N 1
ATOM 1751 C CA . ALA E 1 39 ? 52.460 -13.365 30.106 1.00 32.14 38 ALA H CA 1
ATOM 1752 C C . ALA E 1 39 ? 51.719 -12.118 30.588 1.00 28.69 38 ALA H C 1
ATOM 1753 O O . ALA E 1 39 ? 52.327 -11.061 30.733 1.00 29.36 38 ALA H O 1
ATOM 1755 N N . LEU E 1 40 ? 50.396 -12.209 30.746 1.00 27.01 39 LEU H N 1
ATOM 1756 C CA . LEU E 1 40 ? 49.600 -11.096 31.240 1.00 26.28 39 LEU H CA 1
ATOM 1757 C C . LEU E 1 40 ? 49.965 -10.834 32.693 1.00 27.41 39 LEU H C 1
ATOM 1758 O O . LEU E 1 40 ? 50.140 -9.675 33.076 1.00 29.25 39 LEU H O 1
ATOM 1763 N N . GLY E 1 41 ? 50.165 -11.920 33.453 1.00 30.61 40 GLY H N 1
ATOM 1764 C CA . GLY E 1 41 ? 50.625 -11.839 34.827 1.00 31.45 40 GLY H CA 1
ATOM 1765 C C . GLY E 1 41 ? 51.925 -11.070 34.955 1.00 29.81 40 GLY H C 1
ATOM 1766 O O . GLY E 1 41 ? 52.024 -10.252 35.861 1.00 31.49 40 GLY H O 1
ATOM 1767 N N . LYS E 1 42 ? 52.887 -11.382 34.099 1.00 30.75 41 LYS H N 1
ATOM 1768 C CA . LYS E 1 42 ? 54.195 -10.756 34.124 1.00 34.44 41 LYS H CA 1
ATOM 1769 C C . LYS E 1 42 ? 54.069 -9.265 33.804 1.00 33.31 41 LYS H C 1
ATOM 1770 O O . LYS E 1 42 ? 54.752 -8.453 34.418 1.00 31.14 41 LYS H O 1
ATOM 1776 N N . LYS E 1 43 ? 53.227 -8.887 32.842 1.00 30.19 42 LYS H N 1
ATOM 1777 C CA A LYS E 1 43 ? 52.970 -7.495 32.493 0.50 30.97 42 LYS H CA 1
ATOM 1778 C CA B LYS E 1 43 ? 53.049 -7.472 32.517 0.50 30.61 42 LYS H CA 1
ATOM 1779 C C . LYS E 1 43 ? 52.376 -6.723 33.677 1.00 30.45 42 LYS H C 1
ATOM 1780 O O . LYS E 1 43 ? 52.809 -5.618 34.022 1.00 29.61 42 LYS H O 1
ATOM 1791 N N . ILE E 1 44 ? 51.366 -7.308 34.335 1.00 28.53 43 ILE H N 1
ATOM 1792 C CA . ILE E 1 44 ? 50.758 -6.645 35.485 1.00 30.33 43 ILE H CA 1
ATOM 1793 C C . ILE E 1 44 ? 51.752 -6.471 36.638 1.00 30.44 43 ILE H C 1
ATOM 1794 O O . ILE E 1 44 ? 51.752 -5.413 37.271 1.00 32.93 43 ILE H O 1
ATOM 1799 N N . LYS E 1 45 ? 52.566 -7.502 36.905 1.00 31.24 44 LYS H N 1
ATOM 1800 C CA . LYS E 1 45 ? 53.550 -7.442 37.970 1.00 34.61 44 LYS H CA 1
ATOM 1801 C C . LYS E 1 45 ? 54.576 -6.329 37.701 1.00 33.32 44 LYS H C 1
ATOM 1802 O O . LYS E 1 45 ? 54.899 -5.555 38.603 1.00 38.20 44 LYS H O 1
ATOM 1806 N N . ALA E 1 46 ? 55.023 -6.211 36.452 1.00 32.03 45 ALA H N 1
ATOM 1807 C CA . ALA E 1 46 ? 55.927 -5.146 36.039 1.00 32.58 45 ALA H CA 1
ATOM 1808 C C . ALA E 1 46 ? 55.280 -3.779 36.247 1.00 35.48 45 ALA H C 1
ATOM 1809 O O . ALA E 1 46 ? 55.948 -2.860 36.728 1.00 39.76 45 ALA H O 1
ATOM 1811 N N . LEU E 1 47 ? 54.019 -3.606 35.864 1.00 31.19 46 LEU H N 1
ATOM 1812 C CA . LEU E 1 47 ? 53.345 -2.334 36.061 1.00 34.45 46 LEU H CA 1
ATOM 1813 C C . LEU E 1 47 ? 53.135 -2.034 37.539 1.00 40.83 46 LEU H C 1
ATOM 1814 O O . LEU E 1 47 ? 53.065 -0.859 37.898 1.00 43.46 46 LEU H O 1
ATOM 1819 N N . ALA E 1 48 ? 52.979 -3.074 38.372 1.00 35.75 47 ALA H N 1
ATOM 1820 C CA . ALA E 1 48 ? 52.665 -2.858 39.772 1.00 40.71 47 ALA H CA 1
ATOM 1821 C C . ALA E 1 48 ? 53.920 -2.456 40.548 1.00 45.62 47 ALA H C 1
ATOM 1822 O O . ALA E 1 48 ? 53.803 -1.858 41.614 1.00 46.72 47 ALA H O 1
ATOM 1824 N N . GLN E 1 49 ? 55.109 -2.754 40.022 1.00 47.12 48 GLN H N 1
ATOM 1825 C CA . GLN E 1 49 ? 56.305 -2.660 40.842 1.00 59.28 48 GLN H CA 1
ATOM 1826 C C . GLN E 1 49 ? 56.734 -1.215 41.037 1.00 59.74 48 GLN H C 1
ATOM 1827 O O . GLN E 1 49 ? 57.430 -0.940 42.003 1.00 72.31 48 GLN H O 1
ATOM 1833 N N . GLY E 1 50 ? 56.306 -0.305 40.160 1.00 54.83 49 GLY H N 1
ATOM 1834 C CA . GLY E 1 50 ? 56.694 1.093 40.277 1.00 76.29 49 GLY H CA 1
ATOM 1835 C C . GLY E 1 50 ? 56.276 1.699 41.609 1.00 80.54 49 GLY H C 1
ATOM 1836 O O . GLY E 1 50 ? 55.861 2.879 41.584 1.00 87.34 49 GLY H O 1
ATOM 1840 N N . GLY F 2 2 ? 22.029 -0.813 -2.026 1.00 44.22 1 GLY A N 1
ATOM 1841 C CA . GLY F 2 2 ? 20.945 -1.543 -1.395 1.00 45.31 1 GLY A CA 1
ATOM 1842 C C . GLY F 2 2 ? 20.320 -0.717 -0.276 1.00 45.76 1 GLY A C 1
ATOM 1843 O O . GLY F 2 2 ? 20.249 0.517 -0.377 1.00 40.37 1 GLY A O 1
ATOM 1844 N N . GLU F 2 3 ? 19.938 -1.406 0.801 1.00 42.92 2 GLU A N 1
ATOM 1845 C CA . GLU F 2 3 ? 19.015 -0.842 1.771 1.00 41.75 2 GLU A CA 1
ATOM 1846 C C . GLU F 2 3 ? 19.679 0.237 2.606 1.00 42.49 2 GLU A C 1
ATOM 1847 O O . GLU F 2 3 ? 19.017 1.217 2.952 1.00 40.15 2 GLU A O 1
ATOM 1853 N N . LEU F 2 4 ? 20.950 0.024 2.957 1.00 38.66 3 LEU A N 1
ATOM 1854 C CA . LEU F 2 4 ? 21.719 0.921 3.799 1.00 45.14 3 LEU A CA 1
ATOM 1855 C C . LEU F 2 4 ? 21.788 2.310 3.194 1.00 42.14 3 LEU A C 1
ATOM 1856 O O . LEU F 2 4 ? 21.602 3.312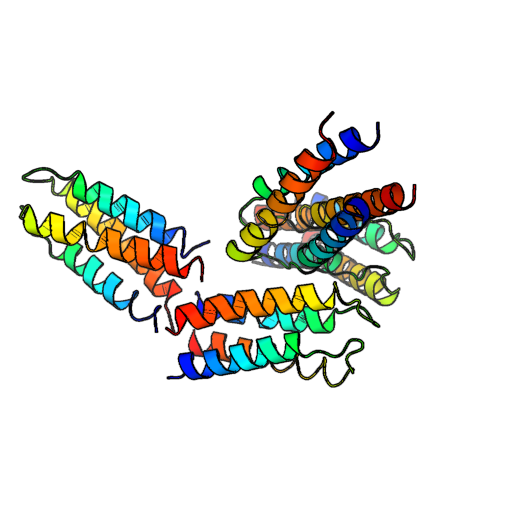 3.893 1.00 41.30 3 LEU A O 1
ATOM 1861 N N . GLU F 2 5 ? 22.130 2.350 1.904 1.00 38.82 4 GLU A N 1
ATOM 1862 C CA A GLU F 2 5 ? 22.326 3.651 1.310 0.50 36.58 4 GLU A CA 1
ATOM 1863 C CA B GLU F 2 5 ? 22.305 3.592 1.186 0.50 36.64 4 GLU A CA 1
ATOM 1864 C C . GLU F 2 5 ? 20.951 4.296 1.107 1.00 32.76 4 GLU A C 1
ATOM 1865 O O . GLU F 2 5 ? 20.865 5.491 1.271 1.00 36.35 4 GLU A O 1
ATOM 1876 N N . ALA F 2 6 ? 19.904 3.512 0.779 1.00 31.63 5 ALA A N 1
ATOM 1877 C CA . ALA F 2 6 ? 18.561 4.075 0.652 1.00 34.11 5 ALA A CA 1
ATOM 1878 C C . ALA F 2 6 ? 18.139 4.723 1.971 1.00 35.23 5 ALA A C 1
ATOM 1879 O O . ALA F 2 6 ? 17.701 5.870 1.966 1.00 35.46 5 ALA A O 1
ATOM 1881 N N A LEU F 2 7 ? 18.330 4.034 3.104 0.50 33.71 6 LEU A N 1
ATOM 1882 N N B LEU F 2 7 ? 18.344 4.034 3.097 0.50 35.11 6 LEU A N 1
ATOM 1883 C CA A LEU F 2 7 ? 17.847 4.590 4.359 0.50 37.35 6 LEU A CA 1
ATOM 1884 C CA B LEU F 2 7 ? 17.876 4.590 4.354 0.50 39.89 6 LEU A CA 1
ATOM 1885 C C A LEU F 2 7 ? 18.800 5.700 4.838 0.50 36.59 6 LEU A C 1
ATOM 1886 C C B LEU F 2 7 ? 18.785 5.744 4.779 0.50 37.88 6 LEU A C 1
ATOM 1887 O O A LEU F 2 7 ? 18.337 6.632 5.491 0.50 36.53 6 LEU A O 1
ATOM 1888 O O B LEU F 2 7 ? 18.270 6.720 5.321 0.50 34.93 6 LEU A O 1
ATOM 1897 N N . ALA F 2 8 ? 20.079 5.704 4.418 1.00 33.37 7 ALA A N 1
ATOM 1898 C CA . ALA F 2 8 ? 20.976 6.822 4.698 1.00 32.83 7 ALA A CA 1
ATOM 1899 C C . ALA F 2 8 ? 20.518 8.112 3.997 1.00 32.04 7 ALA A C 1
ATOM 1900 O O . ALA F 2 8 ? 20.591 9.193 4.590 1.00 35.06 7 ALA A O 1
ATOM 1902 N N . LYS F 2 9 ? 20.086 8.003 2.736 1.00 32.12 8 LYS A N 1
ATOM 1903 C CA . LYS F 2 9 ? 19.584 9.164 2.023 1.00 29.87 8 LYS A CA 1
ATOM 1904 C C . LYS F 2 9 ? 18.246 9.636 2.608 1.00 28.39 8 LYS A C 1
ATOM 1905 O O . LYS F 2 9 ? 18.049 10.845 2.733 1.00 28.13 8 LYS A O 1
ATOM 1911 N N . LYS F 2 10 ? 17.306 8.710 2.877 1.00 29.97 9 LYS A N 1
ATOM 1912 C CA . LYS F 2 10 ? 16.046 9.058 3.525 1.00 29.23 9 LYS A CA 1
ATOM 1913 C C . LYS F 2 10 ? 16.285 9.784 4.846 1.00 26.00 9 LYS A C 1
ATOM 1914 O O . LYS F 2 10 ? 15.534 10.705 5.188 1.00 27.21 9 LYS A O 1
ATOM 1920 N N . THR F 2 11 ? 17.311 9.356 5.597 1.00 29.96 10 THR A N 1
ATOM 1921 C CA . THR F 2 11 ? 17.626 9.945 6.886 1.00 27.45 10 THR A CA 1
ATOM 1922 C C . THR F 2 11 ? 18.115 11.375 6.701 1.00 27.16 10 THR A C 1
ATOM 1923 O O . THR F 2 11 ? 17.681 12.290 7.395 1.00 27.40 10 THR A O 1
ATOM 1927 N N . LYS F 2 12 ? 18.959 11.584 5.680 1.00 26.36 11 LYS A N 1
ATOM 1928 C CA . LYS F 2 12 ? 19.434 12.941 5.410 1.00 28.57 11 LYS A CA 1
ATOM 1929 C C . LYS F 2 12 ? 18.270 13.848 5.034 1.00 26.14 11 LYS A C 1
ATOM 1930 O O . LYS F 2 12 ? 18.210 14.988 5.469 1.00 27.53 11 LYS A O 1
ATOM 1934 N N . ALA F 2 13 ? 17.340 13.359 4.190 1.00 27.03 12 ALA A N 1
ATOM 1935 C CA . ALA F 2 13 ? 16.214 14.157 3.769 1.00 26.91 12 ALA A CA 1
ATOM 1936 C C . ALA F 2 13 ? 15.337 14.502 4.973 1.00 26.11 12 ALA A C 1
ATOM 1937 O O . ALA F 2 13 ? 14.792 15.591 5.036 1.00 25.62 12 ALA A O 1
ATOM 1939 N N . LEU F 2 14 ? 15.160 13.546 5.870 1.00 28.83 13 LEU A N 1
ATOM 1940 C CA . LEU F 2 14 ? 14.389 13.752 7.085 1.00 27.21 13 LEU A CA 1
ATOM 1941 C C . LEU F 2 14 ? 15.021 14.815 7.985 1.00 26.12 13 LEU A C 1
ATOM 1942 O O . LEU F 2 14 ? 14.304 15.697 8.438 1.00 25.25 13 LEU A O 1
ATOM 1947 N N . THR F 2 15 ? 16.323 14.699 8.310 1.00 26.99 14 THR A N 1
ATOM 1948 C CA . THR F 2 15 ? 17.019 15.689 9.123 1.00 27.34 14 THR A CA 1
ATOM 1949 C C . THR F 2 15 ? 16.805 17.083 8.545 1.00 26.68 14 THR A C 1
ATOM 1950 O O . THR F 2 15 ? 16.499 18.011 9.289 1.00 27.80 14 THR A O 1
ATOM 1954 N N . TRP F 2 16 ? 17.047 17.232 7.231 1.00 24.47 15 TRP A N 1
ATOM 1955 C CA . TRP F 2 16 ? 16.886 18.520 6.586 1.00 26.82 15 TRP A CA 1
ATOM 1956 C C . TRP F 2 16 ? 15.447 19.003 6.624 1.00 24.02 15 TRP A C 1
ATOM 1957 O O . TRP F 2 16 ? 15.226 20.191 6.746 1.00 26.08 15 TRP A O 1
ATOM 1968 N N . LYS F 2 17 ? 14.482 18.089 6.499 1.00 24.86 16 LYS A N 1
ATOM 1969 C CA . LYS F 2 17 ? 13.092 18.475 6.672 1.00 26.63 16 LYS A CA 1
ATOM 1970 C C . LYS F 2 17 ? 12.805 19.079 8.050 1.00 24.65 16 LYS A C 1
ATOM 1971 O O . LYS F 2 17 ? 12.132 20.089 8.125 1.00 25.14 16 LYS A O 1
ATOM 1977 N N . PHE F 2 18 ? 13.341 18.501 9.117 1.00 24.46 17 PHE A N 1
ATOM 1978 C CA . PHE F 2 18 ? 13.243 19.097 10.450 1.00 26.84 17 PHE A CA 1
ATOM 1979 C C . PHE F 2 18 ? 13.972 20.461 10.499 1.00 25.80 17 PHE A C 1
ATOM 1980 O O . PHE F 2 18 ? 13.443 21.480 10.990 1.00 26.60 17 PHE A O 1
ATOM 1988 N N . LYS F 2 19 ? 15.187 20.513 9.947 1.00 26.65 18 LYS A N 1
ATOM 1989 C CA . LYS F 2 19 ? 15.968 21.754 10.002 1.00 28.77 18 LYS A CA 1
ATOM 1990 C C . LYS F 2 19 ? 15.288 22.892 9.254 1.00 29.85 18 LYS A C 1
ATOM 1991 O O . LYS F 2 19 ? 15.489 24.078 9.590 1.00 30.31 18 LYS A O 1
ATOM 1997 N N . ALA F 2 20 ? 14.483 22.549 8.229 1.00 28.61 19 ALA A N 1
ATOM 1998 C CA . ALA F 2 20 ? 13.909 23.558 7.355 1.00 28.57 19 ALA A CA 1
ATOM 1999 C C . ALA F 2 20 ? 12.533 24.002 7.815 1.00 27.42 19 ALA A C 1
ATOM 2000 O O . ALA F 2 20 ? 11.872 24.810 7.145 1.00 26.36 19 ALA A O 1
ATOM 2002 N N . LEU F 2 21 ? 12.036 23.462 8.940 1.00 27.72 20 LEU A N 1
ATOM 2003 C CA . LEU F 2 21 ? 10.692 23.843 9.363 1.00 27.33 20 LEU A CA 1
ATOM 2004 C C . LEU F 2 21 ? 10.619 25.353 9.583 1.00 28.84 20 LEU A C 1
ATOM 2005 O O . LEU F 2 21 ? 11.527 25.961 10.176 1.00 30.47 20 LEU A O 1
ATOM 2010 N N . SER F 2 22 ? 9.469 25.920 9.245 1.00 29.47 21 SER A N 1
ATOM 2011 C CA . SER F 2 22 ? 9.178 27.296 9.634 1.00 33.49 21 SER A CA 1
ATOM 2012 C C . SER F 2 22 ? 8.971 27.421 11.145 1.00 34.16 21 SER A C 1
ATOM 2013 O O . SER F 2 22 ? 8.790 26.457 11.882 1.00 33.08 21 SER A O 1
ATOM 2016 N N . LYS F 2 23 ? 8.928 28.666 11.605 1.00 38.32 22 LYS A N 1
ATOM 2017 C CA . LYS F 2 23 ? 8.607 28.950 12.993 1.00 41.85 22 LYS A CA 1
ATOM 2018 C C . LYS F 2 23 ? 7.197 28.457 13.335 1.00 37.44 22 LYS A C 1
ATOM 2019 O O . LYS F 2 23 ? 6.974 28.032 14.465 1.00 36.61 22 LYS A O 1
ATOM 2022 N N . GLU F 2 24 ? 6.264 28.539 12.383 1.00 36.95 23 GLU A N 1
ATOM 2023 C CA . GLU F 2 24 ? 4.881 28.108 12.562 1.00 35.98 23 GLU A CA 1
ATOM 2024 C C . GLU F 2 24 ? 4.523 27.124 11.460 1.00 32.91 23 GLU A C 1
ATOM 2025 O O . GLU F 2 24 ? 3.980 27.454 10.406 1.00 31.32 23 GLU A O 1
ATOM 2031 N N . PRO F 2 25 ? 4.952 25.852 11.600 1.00 31.42 24 PRO A N 1
ATOM 2032 C CA . PRO F 2 25 ? 4.740 24.891 10.517 1.00 32.01 24 PRO A CA 1
ATOM 2033 C C . PRO F 2 25 ? 3.278 24.479 10.376 1.00 29.03 24 PRO A C 1
ATOM 2034 O O . PRO F 2 25 ? 2.497 24.501 11.349 1.00 28.02 24 PRO A O 1
ATOM 2038 N N . SER F 2 26 ? 2.921 24.060 9.173 1.00 28.02 25 SER A N 1
ATOM 2039 C CA . SER F 2 26 ? 1.572 23.598 8.872 1.00 29.55 25 SER A CA 1
ATOM 2040 C C . SER F 2 26 ? 1.302 22.258 9.541 1.00 29.44 25 SER A C 1
ATOM 2041 O O . SER F 2 26 ? 2.244 21.474 9.771 1.00 27.54 25 SER A O 1
ATOM 2044 N N . ALA F 2 27 ? 0.000 21.983 9.802 1.00 29.13 26 ALA A N 1
ATOM 2045 C CA . ALA F 2 27 ? -0.424 20.643 10.229 1.00 28.27 26 ALA A CA 1
ATOM 2046 C C . ALA F 2 27 ? 0.031 19.563 9.236 1.00 26.45 26 ALA A C 1
ATOM 2047 O O . ALA F 2 27 ? 0.550 18.495 9.629 1.00 27.33 26 ALA A O 1
ATOM 2049 N N . GLN F 2 28 ? -0.166 19.842 7.933 1.00 25.84 27 GLN A N 1
ATOM 2050 C CA . GLN F 2 28 ? 0.163 18.896 6.892 1.00 27.01 27 GLN A CA 1
ATOM 2051 C C . GLN F 2 28 ? 1.654 18.542 6.922 1.00 27.82 27 GLN A C 1
ATOM 2052 O O . GLN F 2 28 ? 1.967 17.354 6.714 1.00 29.26 27 GLN A O 1
ATOM 2058 N N . GLU F 2 29 ? 2.524 19.567 7.076 1.00 26.34 28 GLU A N 1
ATOM 2059 C CA . GLU F 2 29 ? 3.972 19.347 7.047 1.00 29.98 28 GLU A CA 1
ATOM 2060 C C . GLU F 2 29 ? 4.334 18.454 8.222 1.00 25.27 28 GLU A C 1
ATOM 2061 O O . GLU F 2 29 ? 5.155 17.518 8.126 1.00 25.21 28 GLU A O 1
ATOM 2067 N N . LEU F 2 30 ? 3.719 18.702 9.375 1.00 26.35 29 LEU A N 1
ATOM 2068 C CA . LEU F 2 30 ? 4.029 17.866 10.523 1.00 25.85 29 LEU A CA 1
ATOM 2069 C C . LEU F 2 30 ? 3.484 16.444 10.357 1.00 25.91 29 LEU A C 1
ATOM 2070 O O . LEU F 2 30 ? 4.119 15.483 10.797 1.00 25.80 29 LEU A O 1
ATOM 2075 N N . GLU F 2 31 ? 2.330 16.272 9.695 1.00 25.59 30 GLU A N 1
ATOM 2076 C CA . GLU F 2 31 ? 1.851 14.958 9.336 1.00 24.87 30 GLU A CA 1
ATOM 2077 C C . GLU F 2 31 ? 2.879 14.242 8.444 1.00 27.67 30 GLU A C 1
ATOM 2078 O O . GLU F 2 31 ? 3.165 13.049 8.660 1.00 27.86 30 GLU A O 1
ATOM 2084 N N . ALA F 2 32 ? 3.374 14.947 7.405 1.00 25.23 31 ALA A N 1
ATOM 2085 C CA . ALA F 2 32 ? 4.364 14.346 6.503 1.00 25.40 31 ALA A CA 1
ATOM 2086 C C . ALA F 2 32 ? 5.616 13.895 7.287 1.00 26.66 31 ALA A C 1
ATOM 2087 O O . ALA F 2 32 ? 6.141 12.756 7.094 1.00 25.72 31 ALA A O 1
ATOM 2089 N N . LEU F 2 33 ? 6.061 14.739 8.224 1.00 27.04 32 LEU A N 1
ATOM 2090 C CA . LEU F 2 33 ? 7.228 14.457 9.045 1.00 29.69 32 LEU A CA 1
ATOM 2091 C C . LEU F 2 33 ? 6.962 13.239 9.917 1.00 31.30 32 LEU A C 1
ATOM 2092 O O . LEU F 2 33 ? 7.796 12.329 10.036 1.00 29.17 32 LEU A O 1
ATOM 2097 N N . THR F 2 34 ? 5.755 13.172 10.503 1.00 27.97 33 THR A N 1
ATOM 2098 C CA . THR F 2 34 ? 5.311 11.988 11.251 1.00 31.90 33 THR A CA 1
ATOM 2099 C C . THR F 2 34 ? 5.414 10.725 10.414 1.00 30.57 33 THR A C 1
ATOM 2100 O O . THR F 2 34 ? 6.025 9.740 10.831 1.00 30.30 33 THR A O 1
ATOM 2104 N N . GLN F 2 35 ? 4.848 10.756 9.207 1.00 28.85 34 GLN A N 1
ATOM 2105 C CA A GLN F 2 35 ? 4.836 9.592 8.331 0.50 30.35 34 GLN A CA 1
ATOM 2106 C CA B GLN F 2 35 ? 4.837 9.572 8.356 0.50 31.54 34 GLN A CA 1
ATOM 2107 C C . GLN F 2 35 ? 6.253 9.145 7.947 1.00 28.10 34 GLN A C 1
ATOM 2108 O O . GLN F 2 35 ? 6.550 7.932 7.924 1.00 30.74 34 GLN A O 1
ATOM 2119 N N . GLU F 2 36 ? 7.124 10.113 7.689 1.00 27.68 35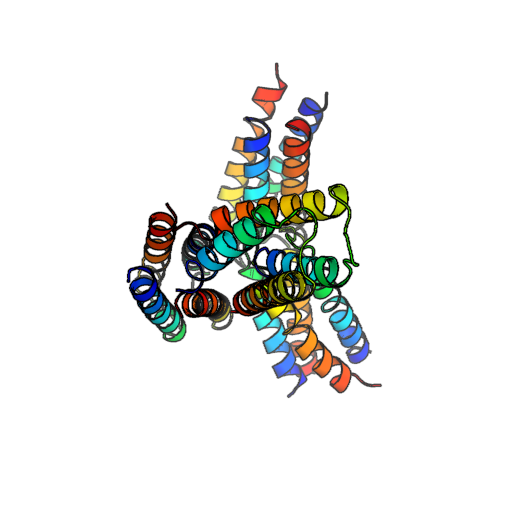 GLU A N 1
ATOM 2120 C CA . GLU F 2 36 ? 8.502 9.820 7.221 1.00 29.51 35 GLU A CA 1
ATOM 2121 C C . GLU F 2 36 ? 9.284 9.212 8.384 1.00 32.25 35 GLU A C 1
ATOM 2122 O O . GLU F 2 36 ? 10.069 8.294 8.157 1.00 28.22 35 GLU A O 1
ATOM 2128 N N . CYS F 2 37 ? 9.057 9.725 9.584 1.00 29.20 36 CYS A N 1
ATOM 2129 C CA . CYS F 2 37 ? 9.714 9.114 10.746 1.00 28.10 36 CYS A CA 1
ATOM 2130 C C . CYS F 2 37 ? 9.278 7.665 10.968 1.00 30.26 36 CYS A C 1
ATOM 2131 O O . CYS F 2 37 ? 10.105 6.749 11.231 1.00 27.38 36 CYS A O 1
ATOM 2134 N N . GLU F 2 38 ? 7.956 7.442 10.903 1.00 28.76 37 GLU A N 1
ATOM 2135 C CA . GLU F 2 38 ? 7.383 6.122 11.109 1.00 34.07 37 GLU A CA 1
ATOM 2136 C C . GLU F 2 38 ? 7.905 5.155 10.035 1.00 33.54 37 GLU A C 1
ATOM 2137 O O . GLU F 2 38 ? 8.239 4.013 10.341 1.00 30.18 37 GLU A O 1
ATOM 2143 N N . ALA F 2 39 ? 7.986 5.625 8.789 1.00 32.55 38 ALA A N 1
ATOM 2144 C CA . ALA F 2 39 ? 8.417 4.765 7.696 1.00 31.67 38 ALA A CA 1
ATOM 2145 C C . ALA F 2 39 ? 9.887 4.375 7.862 1.00 29.80 38 ALA A C 1
ATOM 2146 O O . ALA F 2 39 ? 10.229 3.194 7.706 1.00 30.23 38 ALA A O 1
ATOM 2148 N N . LEU F 2 40 ? 10.741 5.321 8.267 1.00 28.49 39 LEU A N 1
ATOM 2149 C CA . LEU F 2 40 ? 12.158 5.009 8.450 1.00 30.00 39 LEU A CA 1
ATOM 2150 C C . LEU F 2 40 ? 12.292 4.043 9.608 1.00 30.94 39 LEU A C 1
ATOM 2151 O O . LEU F 2 40 ? 13.085 3.093 9.568 1.00 28.67 39 LEU A O 1
ATOM 2156 N N . GLY F 2 41 ? 11.562 4.293 10.691 1.00 30.26 40 GLY A N 1
ATOM 2157 C CA . GLY F 2 41 ? 11.584 3.360 11.815 1.00 29.32 40 GLY A CA 1
ATOM 2158 C C . GLY F 2 41 ? 11.117 1.940 11.477 1.00 28.10 40 GLY A C 1
ATOM 2159 O O . GLY F 2 41 ? 11.729 0.933 11.844 1.00 30.52 40 GLY A O 1
ATOM 2160 N N . LYS F 2 42 ? 10.052 1.798 10.688 1.00 31.61 41 LYS A N 1
ATOM 2161 C CA . LYS F 2 42 ? 9.606 0.476 10.308 1.00 32.13 41 LYS A CA 1
ATOM 2162 C C . LYS F 2 42 ? 10.623 -0.197 9.369 1.00 32.81 41 LYS A C 1
ATOM 2163 O O . LYS F 2 42 ? 10.784 -1.424 9.434 1.00 34.21 41 LYS A O 1
ATOM 2166 N N . LYS F 2 43 ? 11.268 0.579 8.491 1.00 32.00 42 LYS A N 1
ATOM 2167 C CA . LYS F 2 43 ? 12.281 0.044 7.587 1.00 35.67 42 LYS A CA 1
ATOM 2168 C C . LYS F 2 43 ? 13.482 -0.486 8.384 1.00 34.81 42 LYS A C 1
ATOM 2169 O O . LYS F 2 43 ? 13.937 -1.621 8.135 1.00 34.86 42 LYS A O 1
ATOM 2175 N N . LEU F 2 44 ? 13.953 0.298 9.372 1.00 31.94 43 LEU A N 1
ATOM 2176 C CA . LEU F 2 44 ? 15.063 -0.140 10.225 1.00 31.72 43 LEU A CA 1
ATOM 2177 C C . LEU F 2 44 ? 14.682 -1.396 10.996 1.00 34.49 43 LEU A C 1
ATOM 2178 O O . LEU F 2 44 ? 15.476 -2.347 11.100 1.00 33.89 43 LEU A O 1
ATOM 2183 N N . LYS F 2 45 ? 13.486 -1.404 11.591 1.00 34.24 44 LYS A N 1
ATOM 2184 C CA . LYS F 2 45 ? 13.042 -2.579 12.325 1.00 39.92 44 LYS A CA 1
ATOM 2185 C C . LYS F 2 45 ? 12.944 -3.816 11.417 1.00 39.49 44 LYS A C 1
ATOM 2186 O O . LYS F 2 45 ? 13.314 -4.900 11.861 1.00 43.84 44 LYS A O 1
ATOM 2192 N N . ALA F 2 46 ? 12.505 -3.668 10.165 1.00 34.59 45 ALA A N 1
ATOM 2193 C CA . ALA F 2 46 ? 12.445 -4.775 9.224 1.00 35.27 45 ALA A CA 1
ATOM 2194 C C . ALA F 2 46 ? 13.841 -5.298 8.886 1.00 40.63 45 ALA A C 1
ATOM 2195 O O . ALA F 2 46 ? 14.031 -6.501 8.743 1.00 41.20 45 ALA A O 1
ATOM 2197 N N . LEU F 2 47 ? 14.802 -4.398 8.714 1.00 37.03 46 LEU A N 1
ATOM 2198 C CA . LEU F 2 47 ? 16.175 -4.810 8.331 1.00 41.97 46 LEU A CA 1
ATOM 2199 C C . LEU F 2 47 ? 16.830 -5.513 9.522 1.00 40.31 46 LEU A C 1
ATOM 2200 O O . LEU F 2 47 ? 17.597 -6.447 9.300 1.00 39.15 46 LEU A O 1
ATOM 2205 N N . ALA F 2 48 ? 16.515 -5.069 10.733 1.00 41.40 47 ALA A N 1
ATOM 2206 C CA . ALA F 2 48 ? 17.098 -5.656 11.956 1.00 39.55 47 ALA A CA 1
ATOM 2207 C C . ALA F 2 48 ? 16.811 -7.152 11.957 1.00 47.08 47 ALA A C 1
ATOM 2208 O O . ALA F 2 48 ? 17.719 -7.930 12.290 1.00 45.19 47 ALA A O 1
ATOM 2210 N N . GLN F 2 49 ? 15.581 -7.513 11.610 1.00 47.56 48 GLN A N 1
ATOM 2211 C CA . GLN F 2 49 ? 15.184 -8.935 11.515 1.00 65.05 48 GLN A CA 1
ATOM 2212 C C . GLN F 2 49 ? 15.405 -9.408 10.075 1.00 69.62 48 GLN A C 1
ATOM 2213 O O . GLN F 2 49 ? 14.421 -9.778 9.433 1.00 73.05 48 GLN A O 1
ATOM 2219 N N . GLY F 2 50 ? 16.649 -9.377 9.601 1.00 55.56 49 GLY A N 1
ATOM 2220 C CA . GLY F 2 50 ? 16.949 -9.786 8.221 1.00 56.61 49 GLY A CA 1
ATOM 2221 C C . GLY F 2 50 ? 15.723 -10.325 7.518 1.00 59.99 49 GLY A C 1
ATOM 2222 O O . GLY F 2 50 ? 15.879 -10.763 6.367 1.00 77.62 49 GLY A O 1
ATOM 2226 N N . GLY G 2 2 ? 8.663 -36.556 40.454 1.00 48.39 1 GLY C N 1
ATOM 2227 C CA . GLY G 2 2 ? 9.673 -37.392 39.824 1.00 47.26 1 GLY C CA 1
ATOM 2228 C C . GLY G 2 2 ? 10.354 -36.694 38.644 1.00 47.82 1 GLY C C 1
ATOM 2229 O O . GLY G 2 2 ? 10.373 -35.453 38.546 1.00 40.87 1 GLY C O 1
ATOM 2230 N N . GLU G 2 3 ? 10.920 -37.514 37.752 1.00 42.77 2 GLU C N 1
ATOM 2231 C CA . GLU G 2 3 ? 11.937 -37.056 36.801 1.00 40.77 2 GLU C CA 1
ATOM 2232 C C . GLU G 2 3 ? 11.345 -36.067 35.791 1.00 44.04 2 GLU C C 1
ATOM 2233 O O . GLU G 2 3 ? 12.001 -35.112 35.373 1.00 35.85 2 GLU C O 1
ATOM 2239 N N . LEU G 2 4 ? 10.086 -36.281 35.409 1.00 41.41 3 LEU C N 1
ATOM 2240 C CA . LEU G 2 4 ? 9.372 -35.393 34.504 1.00 52.82 3 LEU C CA 1
ATOM 2241 C C . LEU G 2 4 ? 9.333 -33.962 35.018 1.00 44.97 3 LEU C C 1
ATOM 2242 O O . LEU G 2 4 ? 9.644 -33.023 34.282 1.00 44.48 3 LEU C O 1
ATOM 2247 N N . GLU G 2 5 ? 8.865 -33.824 36.265 1.00 44.78 4 GLU C N 1
ATOM 2248 C CA . GLU G 2 5 ? 8.685 -32.515 36.842 1.00 42.54 4 GLU C CA 1
ATOM 2249 C C . GLU G 2 5 ? 10.074 -31.900 37.012 1.00 34.51 4 GLU C C 1
ATOM 2250 O O . GLU G 2 5 ? 10.188 -30.706 36.803 1.00 38.59 4 GLU C O 1
ATOM 2256 N N . ALA G 2 6 ? 11.088 -32.701 37.385 1.00 29.89 5 ALA C N 1
ATOM 2257 C CA . ALA G 2 6 ? 12.411 -32.143 37.586 1.00 35.47 5 ALA C CA 1
ATOM 2258 C C . ALA G 2 6 ? 12.904 -31.589 36.244 1.00 35.05 5 ALA C C 1
ATOM 2259 O O . ALA G 2 6 ? 13.369 -30.461 36.183 1.00 30.86 5 ALA C O 1
ATOM 2261 N N . LEU G 2 7 ? 12.670 -32.313 35.139 1.00 33.57 6 LEU C N 1
ATOM 2262 C CA . LEU G 2 7 ? 13.154 -31.837 33.851 1.00 36.79 6 LEU C CA 1
ATOM 2263 C C . LEU G 2 7 ? 12.307 -30.665 33.343 1.00 33.51 6 LEU C C 1
ATOM 2264 O O . LEU G 2 7 ? 12.885 -29.744 32.757 1.00 32.00 6 LEU C O 1
ATOM 2269 N N . ALA G 2 8 ? 11.006 -30.601 33.667 1.00 32.48 7 ALA C N 1
ATOM 2270 C CA . ALA G 2 8 ? 10.202 -29.425 33.335 1.00 35.50 7 ALA C CA 1
ATOM 2271 C C . ALA G 2 8 ? 10.657 -28.143 34.046 1.00 34.07 7 ALA C C 1
ATOM 2272 O O . ALA G 2 8 ? 10.657 -27.049 33.482 1.00 32.37 7 ALA C O 1
ATOM 2274 N N . LYS G 2 9 ? 11.006 -28.254 35.327 1.00 32.25 8 LYS C N 1
ATOM 2275 C CA . LYS G 2 9 ? 11.528 -27.107 36.044 1.00 28.08 8 LYS C CA 1
ATOM 2276 C C . LYS G 2 9 ? 12.892 -26.659 35.473 1.00 27.18 8 LYS C C 1
ATOM 2277 O O . LYS G 2 9 ? 13.148 -25.451 35.407 1.00 26.35 8 LYS C O 1
ATOM 2283 N N . LYS G 2 10 ? 13.795 -27.608 35.183 1.00 28.27 9 LYS C N 1
ATOM 2284 C CA . LYS G 2 10 ? 15.095 -27.269 34.596 1.00 27.85 9 LYS C CA 1
ATOM 2285 C C . LYS G 2 10 ? 14.908 -26.548 33.270 1.00 25.16 9 LYS C C 1
ATOM 2286 O O . LYS G 2 10 ? 15.679 -25.626 32.956 1.00 24.99 9 LYS C O 1
ATOM 2292 N N . THR G 2 11 ? 13.930 -27.015 32.476 1.00 28.37 10 THR C N 1
ATOM 2293 C CA . THR G 2 11 ? 13.647 -26.433 31.183 1.00 28.58 10 THR C CA 1
ATOM 2294 C C . THR G 2 11 ? 13.148 -25.003 31.357 1.00 23.91 10 THR C C 1
ATOM 2295 O O . THR G 2 11 ? 13.566 -24.099 30.618 1.00 25.38 10 THR C O 1
ATOM 2299 N N . LYS G 2 12 ? 12.258 -24.783 32.340 1.00 24.97 11 LYS C N 1
ATOM 2300 C CA . LYS G 2 12 ? 11.802 -23.421 32.597 1.00 26.12 11 LYS C CA 1
ATOM 2301 C C . LYS G 2 12 ? 12.971 -22.510 33.010 1.00 25.10 11 LYS C C 1
ATOM 2302 O O . LYS G 2 12 ? 13.051 -21.341 32.628 1.00 25.27 11 LYS C O 1
ATOM 2308 N N . ALA G 2 13 ? 13.839 -23.020 33.876 1.00 24.05 12 ALA C N 1
ATOM 2309 C CA . ALA G 2 13 ? 14.990 -22.243 34.297 1.00 24.95 12 ALA C CA 1
ATOM 2310 C C . ALA G 2 13 ? 15.875 -21.867 33.099 1.00 23.49 12 ALA C C 1
ATOM 2311 O O . ALA G 2 13 ? 16.431 -20.769 33.060 1.00 22.98 12 ALA C O 1
ATOM 2313 N N . LEU G 2 14 ? 16.099 -22.851 32.231 1.00 26.19 13 LEU C N 1
ATOM 2314 C CA . LEU G 2 14 ? 16.872 -22.640 31.012 1.00 24.89 13 LEU C CA 1
ATOM 2315 C C . LEU G 2 14 ? 16.247 -21.557 30.117 1.00 23.63 13 LEU C C 1
ATOM 2316 O O . LEU G 2 14 ? 16.932 -20.648 29.661 1.00 23.17 13 LEU C O 1
ATOM 2321 N N . THR G 2 15 ? 14.949 -21.663 29.789 1.00 25.46 14 THR C N 1
ATOM 2322 C CA A THR G 2 15 ? 14.285 -20.684 28.956 0.50 24.37 14 THR C CA 1
ATOM 2323 C CA B THR G 2 15 ? 14.305 -20.683 28.930 0.50 25.75 14 THR C CA 1
ATOM 2324 C C . THR G 2 15 ? 14.376 -19.290 29.551 1.00 24.36 14 THR C C 1
ATOM 2325 O O . THR G 2 15 ? 14.661 -18.312 28.852 1.00 24.87 14 THR C O 1
ATOM 2332 N N . TRP G 2 16 ? 14.142 -19.171 30.879 1.00 23.83 15 TRP C N 1
ATOM 2333 C CA . TRP G 2 16 ? 14.270 -17.864 31.506 1.00 24.98 15 TRP C CA 1
ATOM 2334 C C . TRP G 2 16 ? 15.711 -17.337 31.477 1.00 23.45 15 TRP C C 1
ATOM 2335 O O . TRP G 2 16 ? 15.904 -16.140 31.357 1.00 23.76 15 TRP C O 1
ATOM 2346 N N . LYS G 2 17 ? 16.732 -18.200 31.571 1.00 23.27 16 LYS C N 1
ATOM 2347 C CA . LYS G 2 17 ? 18.096 -17.690 31.498 1.00 25.19 16 LYS C CA 1
ATOM 2348 C C . LYS G 2 17 ? 18.369 -17.126 30.109 1.00 24.06 16 LYS C C 1
ATOM 2349 O O . LYS G 2 17 ? 18.916 -16.044 29.998 1.00 24.03 16 LYS C O 1
ATOM 2355 N N . PHE G 2 18 ? 17.842 -17.782 29.076 1.00 24.15 17 PHE C N 1
ATOM 2356 C CA . PHE G 2 18 ? 17.903 -17.218 27.732 1.00 23.82 17 PHE C CA 1
ATOM 2357 C C . PHE G 2 18 ? 17.182 -15.869 27.683 1.00 25.37 17 PHE C C 1
ATOM 2358 O O . PHE G 2 18 ? 17.687 -14.861 27.153 1.00 24.28 17 PHE C O 1
ATOM 2366 N N . LYS G 2 19 ? 15.960 -15.839 28.192 1.00 25.61 18 LYS C N 1
ATOM 2367 C CA . LYS G 2 19 ? 15.165 -14.618 28.115 1.00 29.96 18 LYS C CA 1
ATOM 2368 C C . LYS G 2 19 ? 15.796 -13.463 28.885 1.00 28.88 18 LYS C C 1
ATOM 2369 O O . LYS G 2 19 ? 15.595 -12.288 28.524 1.00 27.61 18 LYS C O 1
ATOM 2375 N N . ALA G 2 20 ? 16.543 -13.776 29.957 1.00 26.71 19 ALA C N 1
ATOM 2376 C CA . ALA G 2 20 ? 17.099 -12.772 30.830 1.00 29.56 19 ALA C CA 1
ATOM 2377 C C . ALA G 2 20 ? 18.487 -12.324 30.410 1.00 28.68 19 ALA C C 1
ATOM 2378 O O . ALA G 2 20 ? 19.045 -11.436 31.072 1.00 27.88 19 ALA C O 1
ATOM 2380 N N . LEU G 2 21 ? 18.984 -12.803 29.246 1.00 27.40 20 LEU C N 1
ATOM 2381 C CA . LEU G 2 21 ? 20.346 -12.464 28.862 1.00 28.33 20 LEU C CA 1
ATOM 2382 C C . LEU G 2 21 ? 20.449 -10.961 28.645 1.00 27.82 20 LEU C C 1
ATOM 2383 O O . LEU G 2 21 ? 19.529 -10.342 28.101 1.00 30.73 20 LEU C O 1
ATOM 2388 N N . SER G 2 22 ? 21.589 -10.397 28.999 1.00 28.76 21 SER C N 1
ATOM 2389 C CA . SER G 2 22 ? 21.898 -9.037 28.608 1.00 31.73 21 SER C CA 1
ATOM 2390 C C . SER G 2 22 ? 22.140 -8.958 27.099 1.00 32.92 21 SER C C 1
ATOM 2391 O O . SER G 2 22 ? 22.334 -9.972 26.427 1.00 29.55 21 SER C O 1
ATOM 2394 N N . LYS G 2 23 ? 22.264 -7.733 26.593 1.00 31.98 22 LYS C N 1
ATOM 2395 C CA . LYS G 2 23 ? 22.553 -7.508 25.186 1.00 31.94 22 LYS C CA 1
ATOM 2396 C C . LYS G 2 23 ? 23.940 -8.057 24.807 1.00 31.52 22 LYS C C 1
ATOM 2397 O O . LYS G 2 23 ? 24.125 -8.470 23.653 1.00 33.74 22 LYS C O 1
ATOM 2400 N N . GLU G 2 24 ? 24.905 -7.930 25.735 1.00 31.61 23 GLU C N 1
ATOM 2401 C CA . GLU G 2 24 ? 26.267 -8.420 25.590 1.00 31.47 23 GLU C CA 1
ATOM 2402 C C . GLU G 2 24 ? 26.567 -9.410 26.710 1.00 32.64 23 GLU C C 1
ATOM 2403 O O . GLU G 2 24 ? 27.193 -9.085 27.717 1.00 29.68 23 GLU C O 1
ATOM 2409 N N . PRO G 2 25 ? 26.112 -10.680 26.585 1.00 27.47 24 PRO C N 1
ATOM 2410 C CA . PRO G 2 25 ? 26.262 -11.623 27.682 1.00 30.49 24 PRO C CA 1
ATOM 2411 C C . PRO G 2 25 ? 27.741 -11.986 27.880 1.00 26.54 24 PRO C C 1
ATOM 2412 O O . PRO G 2 25 ? 28.532 -11.945 26.921 1.00 27.10 24 PRO C O 1
ATOM 2416 N N . SER G 2 26 ? 28.093 -12.268 29.132 1.00 23.55 25 SER C N 1
ATOM 2417 C CA . SER G 2 26 ? 29.421 -12.764 29.431 1.00 24.77 25 SER C CA 1
ATOM 2418 C C . SER G 2 26 ? 29.711 -14.128 28.822 1.00 23.03 25 SER C C 1
ATOM 2419 O O . SER G 2 26 ? 28.793 -14.944 28.550 1.00 22.30 25 SER C O 1
ATOM 2422 N N . ALA G 2 27 ? 31.031 -14.374 28.667 1.00 21.84 26 ALA C N 1
ATOM 2423 C CA . ALA G 2 27 ? 31.505 -15.711 28.309 1.00 21.35 26 ALA C CA 1
ATOM 2424 C C . ALA G 2 27 ? 31.038 -16.763 29.292 1.00 20.23 26 ALA C C 1
ATOM 2425 O O . ALA G 2 27 ? 30.542 -17.849 28.916 1.00 21.37 26 ALA C O 1
ATOM 2427 N N . GLN G 2 28 ? 31.125 -16.455 30.573 1.00 22.01 27 GLN C N 1
ATOM 2428 C CA . GLN G 2 28 ? 30.721 -17.383 31.598 1.00 22.18 27 GLN C CA 1
ATOM 2429 C C . GLN G 2 28 ? 29.225 -17.707 31.568 1.00 22.46 27 GLN C C 1
ATOM 2430 O O . GLN G 2 28 ? 28.851 -18.874 31.703 1.00 24.39 27 GLN C O 1
ATOM 2436 N N . GLU G 2 29 ? 28.362 -16.714 31.303 1.00 21.48 28 GLU C N 1
ATOM 2437 C CA A GLU G 2 29 ? 26.917 -16.923 31.205 0.50 22.61 28 GLU C CA 1
ATOM 2438 C CA B GLU G 2 29 ? 26.942 -17.052 31.302 0.50 22.94 28 GLU C CA 1
ATOM 2439 C C . GLU G 2 29 ? 26.598 -17.885 30.075 1.00 20.89 28 GLU C C 1
ATOM 2440 O O . GLU G 2 29 ? 25.750 -18.792 30.180 1.00 20.91 28 GLU C O 1
ATOM 2451 N N . LEU G 2 30 ? 27.302 -17.693 28.946 1.00 20.31 29 LEU C N 1
ATOM 2452 C CA . LEU G 2 30 ? 27.078 -18.545 27.803 1.00 20.30 29 LEU C CA 1
ATOM 2453 C C . LEU G 2 30 ? 27.649 -19.937 28.026 1.00 21.57 29 LEU C C 1
ATOM 2454 O O . LEU G 2 30 ? 27.033 -20.901 27.580 1.00 21.20 29 LEU C O 1
ATOM 2459 N N . GLU G 2 31 ? 28.709 -20.069 28.801 1.00 20.94 30 GLU C N 1
ATOM 2460 C CA . GLU G 2 31 ? 29.192 -21.397 29.116 1.00 21.90 30 GLU C CA 1
ATOM 2461 C C . GLU G 2 31 ? 28.126 -22.130 29.944 1.00 23.83 30 GLU C C 1
ATOM 2462 O O . GLU G 2 31 ? 27.833 -23.307 29.719 1.00 22.94 30 GLU C O 1
ATOM 2468 N N . ALA G 2 32 ? 27.575 -21.422 30.938 1.00 23.33 31 ALA C N 1
ATOM 2469 C CA . ALA G 2 32 ? 26.524 -21.964 31.806 1.00 24.11 31 ALA C CA 1
ATOM 2470 C C . ALA G 2 32 ? 25.316 -22.414 30.983 1.00 23.96 31 ALA C C 1
ATOM 2471 O O . ALA G 2 32 ? 24.822 -23.555 31.168 1.00 24.07 31 ALA C O 1
ATOM 2473 N N . LEU G 2 33 ? 24.883 -21.597 30.021 1.00 22.99 32 LEU C N 1
ATOM 2474 C CA . LEU G 2 33 ? 23.779 -21.969 29.168 1.00 23.68 32 LEU C CA 1
ATOM 2475 C C . LEU G 2 33 ? 24.142 -23.216 28.395 1.00 23.16 32 LEU C C 1
ATOM 2476 O O . LEU G 2 33 ? 23.282 -24.087 28.214 1.00 23.20 32 LEU C O 1
ATOM 2481 N N . THR G 2 34 ? 25.336 -23.232 27.787 1.00 23.87 33 THR C N 1
ATOM 2482 C CA . THR G 2 34 ? 25.791 -24.409 27.045 1.00 23.74 33 THR C CA 1
ATOM 2483 C C . THR G 2 34 ? 25.641 -25.656 27.909 1.00 22.52 33 THR C C 1
ATOM 2484 O O . THR G 2 34 ? 25.071 -26.692 27.495 1.00 23.72 33 THR C O 1
ATOM 2488 N N . GLN G 2 35 ? 26.167 -25.585 29.147 1.00 21.68 34 GLN C N 1
ATOM 2489 C CA . GLN G 2 35 ? 26.178 -26.749 30.010 1.00 23.80 34 GLN C CA 1
ATOM 2490 C C . GLN G 2 35 ? 24.769 -27.194 30.392 1.00 22.63 34 GLN C C 1
ATOM 2491 O O . GLN G 2 35 ? 24.481 -28.422 30.462 1.00 25.98 34 GLN C O 1
ATOM 2497 N N . GLU G 2 36 ? 23.906 -26.210 30.670 1.00 22.64 35 GLU C N 1
ATOM 2498 C CA . GLU G 2 36 ? 22.512 -26.518 31.035 1.00 23.98 35 GLU C CA 1
ATOM 2499 C C . GLU G 2 36 ? 21.736 -27.148 29.870 1.00 25.47 35 GLU C C 1
ATOM 2500 O O . GLU G 2 36 ? 20.959 -28.078 30.119 1.00 24.55 35 GLU C O 1
ATOM 2506 N N . CYS G 2 37 ? 22.002 -26.741 28.618 1.00 26.45 36 CYS C N 1
ATOM 2507 C CA . CYS G 2 37 ? 21.411 -27.393 27.446 1.00 25.41 36 CYS C CA 1
ATOM 2508 C C . CYS G 2 37 ? 21.888 -28.838 27.319 1.00 26.38 36 CYS C C 1
ATOM 2509 O O . CYS G 2 37 ? 21.096 -29.779 27.067 1.00 23.83 36 CYS C O 1
ATOM 2512 N N . GLU G 2 38 ? 23.195 -29.029 27.487 1.00 25.93 37 GLU C N 1
ATOM 2513 C CA . GLU G 2 38 ? 23.775 -30.347 27.323 1.00 31.83 37 GLU C CA 1
ATOM 2514 C C . GLU G 2 38 ? 23.246 -31.287 28.416 1.00 32.21 37 GLU C C 1
ATOM 2515 O O . GLU G 2 38 ? 22.862 -32.429 28.130 1.00 30.59 37 GLU C O 1
ATOM 2521 N N . ALA G 2 39 ? 23.207 -30.804 29.671 1.00 29.46 38 ALA C N 1
ATOM 2522 C CA . ALA G 2 39 ? 22.677 -31.584 30.775 1.00 30.07 38 ALA C CA 1
ATOM 2523 C C . ALA G 2 39 ? 21.260 -32.061 30.533 1.00 28.15 38 ALA C C 1
ATOM 2524 O O . ALA G 2 39 ? 20.900 -33.238 30.761 1.00 28.89 38 ALA C O 1
ATOM 2526 N N . LEU G 2 40 ? 20.424 -31.146 30.086 1.00 27.04 39 LEU C N 1
ATOM 2527 C CA . LEU G 2 40 ? 19.020 -31.469 29.861 1.00 29.39 39 LEU C CA 1
ATOM 2528 C C . LEU G 2 40 ? 18.876 -32.461 28.712 1.00 32.67 39 LEU C C 1
ATOM 2529 O O . LEU G 2 40 ? 18.082 -33.429 28.775 1.00 30.15 39 LEU C O 1
ATOM 2534 N N . GLY G 2 41 ? 19.685 -32.280 27.656 1.00 29.27 40 GLY C N 1
ATOM 2535 C CA . GLY G 2 41 ? 19.690 -33.241 26.566 1.00 31.52 40 GLY C CA 1
ATOM 2536 C C . GLY G 2 41 ? 20.138 -34.642 26.997 1.00 29.71 40 GLY C C 1
ATOM 2537 O O . GLY G 2 41 ? 19.509 -35.646 26.641 1.00 33.67 40 GLY C O 1
ATOM 2538 N N . LYS G 2 42 ? 21.190 -34.720 27.806 1.00 29.41 41 LYS C N 1
ATOM 2539 C CA . LYS G 2 42 ? 21.648 -35.991 28.342 1.00 33.07 41 LYS C CA 1
ATOM 2540 C C . LYS G 2 42 ? 20.596 -36.657 29.252 1.00 36.26 41 LYS C C 1
ATOM 2541 O O . LYS G 2 42 ? 20.372 -37.874 29.153 1.00 39.25 41 LYS C O 1
ATOM 2545 N N . LYS G 2 43 ? 19.959 -35.877 30.128 1.00 34.41 42 LYS C N 1
ATOM 2546 C CA . LYS G 2 43 ? 18.930 -36.400 31.018 1.00 38.66 42 LYS C CA 1
ATOM 2547 C C . LYS G 2 43 ? 17.711 -36.918 30.252 1.00 39.25 42 LYS C C 1
ATOM 2548 O O . LYS G 2 43 ? 17.174 -37.986 30.591 1.00 39.37 42 LYS C O 1
ATOM 2554 N N . LEU G 2 44 ? 17.280 -36.200 29.210 1.00 34.53 43 LEU C N 1
ATOM 2555 C CA . LEU G 2 44 ? 16.175 -36.662 28.371 1.00 34.22 43 LEU C CA 1
ATOM 2556 C C . LEU G 2 44 ? 16.495 -37.986 27.680 1.00 41.10 43 LEU C C 1
ATOM 2557 O O . LEU G 2 44 ? 15.632 -38.891 27.637 1.00 38.12 43 LEU C O 1
ATOM 2562 N N . LYS G 2 45 ? 17.713 -38.104 27.131 1.00 42.01 44 LYS C N 1
ATOM 2563 C CA . LYS G 2 45 ? 18.131 -39.335 26.476 1.00 45.89 44 LYS C CA 1
ATOM 2564 C C . LYS G 2 45 ? 18.187 -40.500 27.470 1.00 44.01 44 LYS C C 1
ATOM 2565 O O . LYS G 2 45 ? 17.761 -41.624 27.155 1.00 49.09 44 LYS C O 1
ATOM 2571 N N . ALA G 2 46 ? 18.712 -40.254 28.667 1.00 39.78 45 ALA C N 1
ATOM 2572 C CA . ALA G 2 46 ? 18.753 -41.294 29.683 1.00 44.07 45 ALA C CA 1
ATOM 2573 C C . ALA G 2 46 ? 17.345 -41.783 30.037 1.00 47.90 45 ALA C C 1
ATOM 2574 O O . ALA G 2 46 ? 17.104 -42.990 30.089 1.00 43.87 45 ALA C O 1
ATOM 2576 N N . LEU G 2 47 ? 16.422 -40.850 30.277 1.00 42.79 46 LEU C N 1
ATOM 2577 C CA . LEU G 2 47 ? 15.054 -41.195 30.619 1.00 44.71 46 LEU C CA 1
ATOM 2578 C C . LEU G 2 47 ? 14.380 -41.915 29.447 1.00 49.55 46 LEU C C 1
ATOM 2579 O O . LEU G 2 47 ? 13.585 -42.837 29.676 1.00 48.56 46 LEU C O 1
ATOM 2584 N N . ALA G 2 48 ? 14.740 -41.566 28.199 1.00 46.32 47 ALA C N 1
ATOM 2585 C CA . ALA G 2 48 ? 14.247 -42.255 27.010 1.00 53.29 47 ALA C CA 1
ATOM 2586 C C . ALA G 2 48 ? 14.608 -43.742 27.047 1.00 59.77 47 ALA C C 1
ATOM 2587 O O . ALA G 2 48 ? 13.825 -44.563 26.580 1.00 56.91 47 ALA C O 1
ATOM 2589 N N . GLN G 2 49 ? 15.822 -44.050 27.534 1.00 63.69 48 GLN C N 1
ATOM 2590 C CA . GLN G 2 49 ? 16.351 -45.405 27.600 1.00 67.89 48 GLN C CA 1
ATOM 2591 C C . GLN G 2 49 ? 15.886 -46.083 28.897 1.00 72.38 48 GLN C C 1
ATOM 2592 O O . GLN G 2 49 ? 16.312 -47.192 29.205 1.00 73.17 48 GLN C O 1
ATOM 2595 N N . GLY G 2 50 ? 15.033 -45.410 29.679 1.00 70.67 49 GLY C N 1
ATOM 2596 C CA . GLY G 2 50 ? 14.385 -46.021 30.828 1.00 72.13 49 GLY C CA 1
ATOM 2597 C C . GLY G 2 50 ? 13.272 -46.957 30.365 1.00 77.52 49 GLY C C 1
ATOM 2598 O O . GLY G 2 50 ? 13.026 -47.985 30.985 1.00 71.31 49 GLY C O 1
ATOM 2603 N N . GLY H 1 2 ? 29.790 1.154 10.061 1.00 51.82 1 GLY F N 1
ATOM 2604 C CA . GLY H 1 2 ? 29.359 0.327 11.178 1.00 44.57 1 GLY F CA 1
ATOM 2605 C C . GLY H 1 2 ? 28.759 -1.033 10.799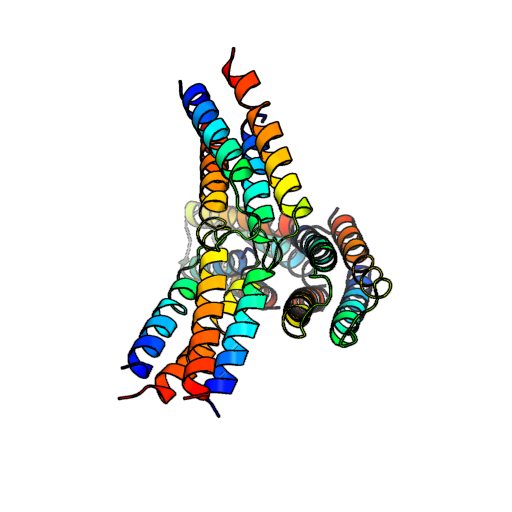 1.00 41.03 1 GLY F C 1
ATOM 2606 O O . GLY H 1 2 ? 29.251 -2.040 11.297 1.00 37.94 1 GLY F O 1
ATOM 2607 N N . GLU H 1 3 ? 27.669 -1.092 9.999 1.00 32.06 2 GLU F N 1
ATOM 2608 C CA . GLU H 1 3 ? 26.947 -2.350 9.835 1.00 33.25 2 GLU F CA 1
ATOM 2609 C C . GLU H 1 3 ? 27.809 -3.344 9.059 1.00 32.56 2 GLU F C 1
ATOM 2610 O O . GLU H 1 3 ? 27.876 -4.515 9.433 1.00 32.37 2 GLU F O 1
ATOM 2616 N N . LEU H 1 4 ? 28.338 -2.883 7.917 1.00 30.93 3 LEU F N 1
ATOM 2617 C CA . LEU H 1 4 ? 29.183 -3.714 7.059 1.00 32.83 3 LEU F CA 1
ATOM 2618 C C . LEU H 1 4 ? 30.482 -4.135 7.767 1.00 33.76 3 LEU F C 1
ATOM 2619 O O . LEU H 1 4 ? 30.913 -5.283 7.627 1.00 33.92 3 LEU F O 1
ATOM 2624 N N . GLU H 1 5 ? 31.116 -3.214 8.450 1.00 33.19 4 GLU F N 1
ATOM 2625 C CA . GLU H 1 5 ? 32.273 -3.526 9.290 1.00 39.46 4 GLU F CA 1
ATOM 2626 C C . GLU H 1 5 ? 31.921 -4.605 10.330 1.00 39.10 4 GLU F C 1
ATOM 2627 O O . GLU H 1 5 ? 32.654 -5.576 10.519 1.00 33.60 4 GLU F O 1
ATOM 2633 N N . ALA H 1 6 ? 30.791 -4.473 11.018 1.00 32.26 5 ALA F N 1
ATOM 2634 C CA . ALA H 1 6 ? 30.404 -5.441 12.024 1.00 32.42 5 ALA F CA 1
ATOM 2635 C C . ALA H 1 6 ? 30.142 -6.799 11.363 1.00 32.59 5 ALA F C 1
ATOM 2636 O O . ALA H 1 6 ? 30.520 -7.853 11.879 1.00 29.71 5 ALA F O 1
ATOM 2638 N N . LEU H 1 7 ? 29.471 -6.807 10.203 1.00 30.43 6 LEU F N 1
ATOM 2639 C CA . LEU H 1 7 ? 29.281 -8.080 9.535 1.00 30.49 6 LEU F CA 1
ATOM 2640 C C . LEU H 1 7 ? 30.632 -8.702 9.104 1.00 30.82 6 LEU F C 1
ATOM 2641 O O . LEU H 1 7 ? 30.804 -9.913 9.210 1.00 27.16 6 LEU F O 1
ATOM 2646 N N . GLY H 1 8 ? 31.558 -7.884 8.599 1.00 28.45 7 GLY F N 1
ATOM 2647 C CA . GLY H 1 8 ? 32.874 -8.391 8.207 1.00 29.34 7 GLY F CA 1
ATOM 2648 C C . GLY H 1 8 ? 33.586 -9.007 9.401 1.00 31.36 7 GLY F C 1
ATOM 2649 O O . GLY H 1 8 ? 34.191 -10.089 9.298 1.00 29.82 7 GLY F O 1
ATOM 2650 N N . LYS H 1 9 ? 33.409 -8.397 10.573 1.00 32.30 8 LYS F N 1
ATOM 2651 C CA . LYS H 1 9 ? 34.030 -8.941 11.783 1.00 34.32 8 LYS F CA 1
ATOM 2652 C C . LYS H 1 9 ? 33.434 -10.288 12.167 1.00 31.99 8 LYS F C 1
ATOM 2653 O O . LYS H 1 9 ? 34.148 -11.168 12.651 1.00 29.61 8 LYS F O 1
ATOM 2659 N N . LYS H 1 10 ? 32.135 -10.471 11.918 1.00 28.63 9 LYS F N 1
ATOM 2660 C CA A LYS H 1 10 ? 31.450 -11.724 12.181 0.50 29.71 9 LYS F CA 1
ATOM 2661 C CA B LYS H 1 10 ? 31.485 -11.737 12.207 0.50 29.84 9 LYS F CA 1
ATOM 2662 C C . LYS H 1 10 ? 31.931 -12.803 11.206 1.00 26.15 9 LYS F C 1
ATOM 2663 O O . LYS H 1 10 ? 32.065 -13.954 11.584 1.00 29.00 9 LYS F O 1
ATOM 2674 N N . PHE H 1 11 ? 32.117 -12.468 9.914 1.00 26.40 10 PHE F N 1
ATOM 2675 C CA . PHE H 1 11 ? 32.623 -13.491 9.000 1.00 25.91 10 PHE F CA 1
ATOM 2676 C C . PHE H 1 11 ? 34.057 -13.893 9.374 1.00 27.64 10 PHE F C 1
ATOM 2677 O O . PHE H 1 11 ? 34.407 -15.062 9.327 1.00 26.61 10 PHE F O 1
ATOM 2685 N N . LYS H 1 12 ? 34.888 -12.923 9.746 1.00 28.61 11 LYS F N 1
ATOM 2686 C CA . LYS H 1 12 ? 36.218 -13.245 10.253 1.00 30.41 11 LYS F CA 1
ATOM 2687 C C . LYS H 1 12 ? 36.137 -14.196 11.440 1.00 28.69 11 LYS F C 1
ATOM 2688 O O . LYS H 1 12 ? 36.901 -15.181 11.521 1.00 28.09 11 LYS F O 1
ATOM 2694 N N . ALA H 1 13 ? 35.286 -13.886 12.411 1.00 29.63 12 ALA F N 1
ATOM 2695 C CA . ALA H 1 13 ? 35.138 -14.695 13.607 1.00 29.41 12 ALA F CA 1
ATOM 2696 C C . ALA H 1 13 ? 34.740 -16.133 13.247 1.00 28.53 12 ALA F C 1
ATOM 2697 O O . ALA H 1 13 ? 35.228 -17.109 13.842 1.00 28.78 12 ALA F O 1
ATOM 2699 N N . LEU H 1 14 ? 33.875 -16.251 12.226 1.00 26.44 13 LEU F N 1
ATOM 2700 C CA . LEU H 1 14 ? 33.363 -17.540 11.792 1.00 25.68 13 LEU F CA 1
ATOM 2701 C C . LEU H 1 14 ? 34.534 -18.348 11.228 1.00 25.09 13 LEU F C 1
ATOM 2702 O O . LEU H 1 14 ? 34.573 -19.574 11.412 1.00 26.53 13 LEU F O 1
ATOM 2707 N N . ALA H 1 15 ? 35.505 -17.664 10.575 1.00 25.40 14 ALA F N 1
ATOM 2708 C CA . ALA H 1 15 ? 36.657 -18.375 10.025 1.00 26.16 14 ALA F CA 1
ATOM 2709 C C . ALA H 1 15 ? 37.448 -19.071 11.141 1.00 28.46 14 ALA F C 1
ATOM 2710 O O . ALA H 1 15 ? 37.909 -20.192 10.949 1.00 27.18 14 ALA F O 1
ATOM 2712 N N . TRP H 1 16 ? 37.595 -18.359 12.244 1.00 28.95 15 TRP F N 1
ATOM 2713 C CA . TRP H 1 16 ? 38.307 -18.893 13.399 1.00 29.65 15 TRP F CA 1
ATOM 2714 C C . TRP H 1 16 ? 37.529 -20.036 14.069 1.00 31.60 15 TRP F C 1
ATOM 2715 O O . TRP H 1 16 ? 38.132 -20.982 14.596 1.00 30.52 15 TRP F O 1
ATOM 2726 N N . LYS H 1 17 ? 36.205 -20.043 13.947 1.00 27.69 16 LYS F N 1
ATOM 2727 C CA . LYS H 1 17 ? 35.362 -21.119 14.488 1.00 28.59 16 LYS F CA 1
ATOM 2728 C C . LYS H 1 17 ? 35.556 -22.375 13.667 1.00 32.67 16 LYS F C 1
ATOM 2729 O O . LYS H 1 17 ? 35.649 -23.481 14.198 1.00 31.64 16 LYS F O 1
ATOM 2735 N N . VAL H 1 18 ? 35.698 -22.206 12.328 1.00 29.51 17 VAL F N 1
ATOM 2736 C CA . VAL H 1 18 ? 36.067 -23.340 11.500 1.00 29.05 17 VAL F CA 1
ATOM 2737 C C . VAL H 1 18 ? 37.410 -23.931 11.949 1.00 31.94 17 VAL F C 1
ATOM 2738 O O . VAL H 1 18 ? 37.534 -25.167 12.009 1.00 32.37 17 VAL F O 1
ATOM 2742 N N . LYS H 1 19 ? 38.414 -23.060 12.159 1.00 30.08 18 LYS F N 1
ATOM 2743 C CA . LYS H 1 19 ? 39.728 -23.481 12.603 1.00 34.16 18 LYS F CA 1
ATOM 2744 C C . LYS H 1 19 ? 39.605 -24.318 13.893 1.00 37.72 18 LYS F C 1
ATOM 2745 O O . LYS H 1 19 ? 40.305 -25.342 14.042 1.00 38.09 18 LYS F O 1
ATOM 2751 N N . ALA H 1 20 ? 38.724 -23.855 14.782 1.00 34.67 19 ALA F N 1
ATOM 2752 C CA . ALA H 1 20 ? 38.585 -24.400 16.124 1.00 35.74 19 ALA F CA 1
ATOM 2753 C C . ALA H 1 20 ? 37.715 -25.651 16.158 1.00 41.24 19 ALA F C 1
ATOM 2754 O O . ALA H 1 20 ? 37.428 -26.117 17.262 1.00 43.77 19 ALA F O 1
ATOM 2756 N N . LEU H 1 21 ? 37.244 -26.148 15.007 1.00 36.89 20 LEU F N 1
ATOM 2757 C CA . LEU H 1 21 ? 36.443 -27.352 14.986 1.00 37.95 20 LEU F CA 1
ATOM 2758 C C . LEU H 1 21 ? 37.245 -28.497 15.600 1.00 44.64 20 LEU F C 1
ATOM 2759 O O . LEU H 1 21 ? 38.371 -28.764 15.213 1.00 44.93 20 LEU F O 1
ATOM 2764 N N . SER H 1 22 ? 36.578 -29.249 16.476 1.00 48.30 21 SER F N 1
ATOM 2765 C CA A SER H 1 22 ? 37.106 -30.510 16.983 0.50 48.32 21 SER F CA 1
ATOM 2766 C CA B SER H 1 22 ? 37.110 -30.508 16.981 0.50 50.77 21 SER F CA 1
ATOM 2767 C C . SER H 1 22 ? 37.568 -31.373 15.807 1.00 49.53 21 SER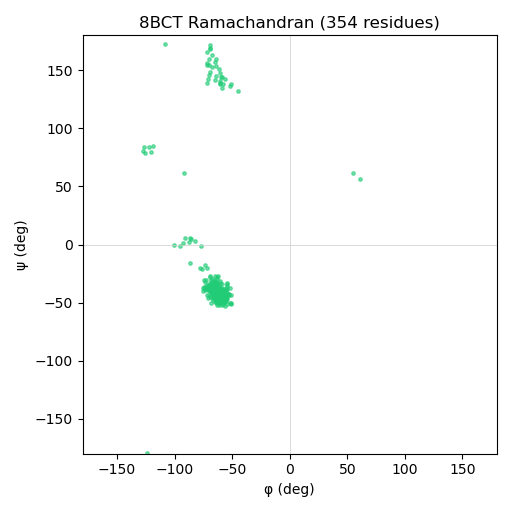 F C 1
ATOM 2768 O O . SER H 1 22 ? 37.194 -31.124 14.658 1.00 48.62 21 SER F O 1
ATOM 2773 N N . LYS H 1 23 ? 38.398 -32.396 16.094 1.00 53.23 22 LYS F N 1
ATOM 2774 C CA . LYS H 1 23 ? 39.154 -33.102 15.067 1.00 49.92 22 LYS F CA 1
ATOM 2775 C C . LYS H 1 23 ? 38.270 -33.963 14.147 1.00 49.54 22 LYS F C 1
ATOM 2776 O O . LYS H 1 23 ? 38.525 -33.999 12.950 1.00 52.57 22 LYS F O 1
ATOM 2778 N N . GLU H 1 24 ? 37.288 -34.710 14.664 1.00 56.60 23 GLU F N 1
ATOM 2779 C CA . GLU H 1 24 ? 36.300 -35.367 13.808 1.00 52.61 23 GLU F CA 1
ATOM 2780 C C . GLU H 1 24 ? 34.951 -34.787 14.212 1.00 49.06 23 GLU F C 1
ATOM 2781 O O . GLU H 1 24 ? 34.312 -35.283 15.130 1.00 51.20 23 GLU F O 1
ATOM 2783 N N . PRO H 1 25 ? 34.550 -33.623 13.661 1.00 48.92 24 PRO F N 1
ATOM 2784 C CA . PRO H 1 25 ? 33.398 -32.910 14.210 1.00 46.00 24 PRO F CA 1
ATOM 2785 C C . PRO H 1 25 ? 32.056 -33.582 13.931 1.00 42.42 24 PRO F C 1
ATOM 2786 O O . PRO H 1 25 ? 31.834 -34.098 12.843 1.00 47.13 24 PRO F O 1
ATOM 2790 N N . SER H 1 26 ? 31.192 -33.578 14.962 1.00 38.77 25 SER F N 1
ATOM 2791 C CA . SER H 1 26 ? 29.846 -34.123 14.906 1.00 39.90 25 SER F CA 1
ATOM 2792 C C . SER H 1 26 ? 28.981 -33.293 13.971 1.00 40.63 25 SER F C 1
ATOM 2793 O O . SER H 1 26 ? 29.340 -32.150 13.680 1.00 38.75 25 SER F O 1
ATOM 2796 N N . ALA H 1 27 ? 27.840 -33.868 13.556 1.00 40.12 26 ALA F N 1
ATOM 2797 C CA . ALA H 1 27 ? 26.888 -33.189 12.681 1.00 37.87 26 ALA F CA 1
ATOM 2798 C C . ALA H 1 27 ? 26.375 -31.930 13.365 1.00 36.26 26 ALA F C 1
ATOM 2799 O O . ALA H 1 27 ? 26.203 -30.891 12.725 1.00 35.46 26 ALA F O 1
ATOM 2801 N N . GLN H 1 28 ? 26.095 -32.029 14.668 1.00 34.22 27 GLN F N 1
ATOM 2802 C CA A GLN H 1 28 ? 25.566 -30.893 15.406 0.50 33.47 27 GLN F CA 1
ATOM 2803 C CA B GLN H 1 28 ? 25.566 -30.893 15.406 0.50 33.47 27 GLN F CA 1
ATOM 2804 C C . GLN H 1 28 ? 26.608 -29.776 15.535 1.00 29.72 27 GLN F C 1
ATOM 2805 O O . GLN H 1 28 ? 26.215 -28.603 15.585 1.00 28.94 27 GLN F O 1
ATOM 2811 N N . GLU H 1 29 ? 27.880 -30.135 15.679 1.00 30.62 28 GLU F N 1
ATOM 2812 C CA . GLU H 1 29 ? 28.979 -29.165 15.797 1.00 31.57 28 GLU F CA 1
ATOM 2813 C C . GLU H 1 29 ? 29.086 -28.372 14.491 1.00 30.92 28 GLU F C 1
ATOM 2814 O O . GLU H 1 29 ? 29.042 -27.141 14.500 1.00 31.59 28 GLU F O 1
ATOM 2820 N N . LEU H 1 30 ? 29.041 -29.104 13.381 1.00 33.35 29 LEU F N 1
ATOM 2821 C CA . LEU H 1 30 ? 29.060 -28.497 12.055 1.00 32.64 29 LEU F CA 1
ATOM 2822 C C . LEU H 1 30 ? 27.824 -27.632 11.794 1.00 31.49 29 LEU F C 1
ATOM 2823 O O . LEU H 1 30 ? 27.963 -26.516 11.273 1.00 31.24 29 LEU F O 1
ATOM 2828 N N . GLU H 1 31 ? 26.643 -28.139 12.146 1.00 30.42 30 GLU F N 1
ATOM 2829 C CA . GLU H 1 31 ? 25.391 -27.439 11.922 1.00 30.91 30 GLU F CA 1
ATOM 2830 C C . GLU H 1 31 ? 25.373 -26.105 12.666 1.00 30.34 30 GLU F C 1
ATOM 2831 O O . GLU H 1 31 ? 24.675 -25.190 12.218 1.00 27.07 30 GLU F O 1
ATOM 2837 N N . ALA H 1 32 ? 26.021 -26.015 13.844 1.00 29.14 31 ALA F N 1
ATOM 2838 C CA . ALA H 1 32 ? 26.103 -24.742 14.558 1.00 31.30 31 ALA F CA 1
ATOM 2839 C C . ALA H 1 32 ? 26.778 -23.660 13.698 1.00 30.05 31 ALA F C 1
ATOM 2840 O O . ALA H 1 32 ? 26.276 -22.508 13.668 1.00 29.87 31 ALA F O 1
ATOM 2842 N N . LEU H 1 33 ? 27.816 -24.048 12.965 1.00 28.78 32 LEU F N 1
ATOM 2843 C CA . LEU H 1 33 ? 28.547 -23.100 12.112 1.00 29.28 32 LEU F CA 1
ATOM 2844 C C . LEU H 1 33 ? 27.726 -22.795 10.858 1.00 26.79 32 LEU F C 1
ATOM 2845 O O . LEU H 1 33 ? 27.548 -21.621 10.513 1.00 27.07 32 LEU F O 1
ATOM 2850 N N . THR H 1 34 ? 27.087 -23.811 10.313 1.00 27.92 33 THR F N 1
ATOM 2851 C CA . THR H 1 34 ? 26.179 -23.612 9.160 1.00 26.80 33 THR F CA 1
ATOM 2852 C C . THR H 1 34 ? 25.073 -22.614 9.485 1.00 27.08 33 THR F C 1
ATOM 2853 O O . THR H 1 34 ? 24.737 -21.731 8.657 1.00 26.11 33 THR F O 1
ATOM 2857 N N . GLN H 1 35 ? 24.442 -22.757 10.689 1.00 25.26 34 GLN F N 1
ATOM 2858 C CA . GLN H 1 35 ? 23.385 -21.851 11.075 1.00 27.61 34 GLN F CA 1
ATOM 2859 C C . GLN H 1 35 ? 23.899 -20.425 11.235 1.00 25.43 34 GLN F C 1
ATOM 2860 O O . GLN H 1 35 ? 23.149 -19.502 10.938 1.00 27.29 34 GLN F O 1
ATOM 2866 N N . GLU H 1 36 ? 25.112 -20.251 11.732 1.00 26.74 35 GLU F N 1
ATOM 2867 C CA . GLU H 1 36 ? 25.669 -18.886 11.855 1.00 27.53 35 GLU F CA 1
ATOM 2868 C C . GLU H 1 36 ? 25.854 -18.305 10.452 1.00 27.69 35 GLU F C 1
ATOM 2869 O O . GLU H 1 36 ? 25.549 -17.131 10.255 1.00 27.68 35 GLU F O 1
ATOM 2875 N N . ALA H 1 37 ? 26.344 -19.125 9.524 1.00 25.72 36 ALA F N 1
ATOM 2876 C CA . ALA H 1 37 ? 26.573 -18.632 8.171 1.00 26.22 36 ALA F CA 1
ATOM 2877 C C . ALA H 1 37 ? 25.233 -18.196 7.554 1.00 26.61 36 ALA F C 1
ATOM 2878 O O . ALA H 1 37 ? 25.160 -17.172 6.834 1.00 27.64 36 ALA F O 1
ATOM 2880 N N . GLU H 1 38 ? 24.201 -19.020 7.788 1.00 28.42 37 GLU F N 1
ATOM 2881 C CA . GLU H 1 38 ? 22.850 -18.761 7.280 1.00 30.74 37 GLU F CA 1
ATOM 2882 C C . GLU H 1 38 ? 22.318 -17.433 7.804 1.00 32.08 37 GLU F C 1
ATOM 2883 O O . GLU H 1 38 ? 21.718 -16.688 7.035 1.00 36.94 37 GLU F O 1
ATOM 2889 N N . ALA H 1 39 ? 22.467 -17.199 9.117 1.00 30.69 38 ALA F N 1
ATOM 2890 C CA . ALA H 1 39 ? 22.034 -15.993 9.820 1.00 31.69 38 ALA F CA 1
ATOM 2891 C C . ALA H 1 39 ? 22.736 -14.773 9.216 1.00 30.95 38 ALA F C 1
ATOM 2892 O O . ALA H 1 39 ? 22.069 -13.778 8.880 1.00 30.94 38 ALA F O 1
ATOM 2894 N N . LEU H 1 40 ? 24.047 -14.878 8.992 1.00 29.22 39 LEU F N 1
ATOM 2895 C CA . LEU H 1 40 ? 24.797 -13.760 8.422 1.00 29.89 39 LEU F CA 1
ATOM 2896 C C . LEU H 1 40 ? 24.353 -13.534 6.993 1.00 30.01 39 LEU F C 1
ATOM 2897 O O . LEU H 1 40 ? 24.188 -12.386 6.552 1.00 32.70 39 LEU F O 1
ATOM 2902 N N . GLY H 1 41 ? 24.127 -14.643 6.290 1.00 31.81 40 GLY F N 1
ATOM 2903 C CA . GLY H 1 41 ? 23.651 -14.619 4.910 1.00 32.66 40 GLY F CA 1
ATOM 2904 C C . GLY H 1 41 ? 22.291 -13.928 4.755 1.00 32.79 40 GLY F C 1
ATOM 2905 O O . GLY H 1 41 ? 22.094 -13.181 3.805 1.00 35.83 40 GLY F O 1
ATOM 2906 N N . LYS H 1 42 ? 21.396 -14.160 5.706 1.00 36.09 41 LYS F N 1
ATOM 2907 C CA . LYS H 1 42 ? 20.068 -13.547 5.710 1.00 41.19 41 LYS F CA 1
ATOM 2908 C C . LYS H 1 42 ? 20.219 -12.024 5.885 1.00 38.15 41 LYS F C 1
ATOM 2909 O O . LYS H 1 42 ? 19.509 -11.250 5.245 1.00 37.29 41 LYS F O 1
ATOM 2915 N N . LYS H 1 43 ? 21.124 -11.594 6.762 1.00 34.30 42 LYS F N 1
ATOM 2916 C CA . LYS H 1 43 ? 21.327 -10.167 6.985 1.00 34.14 42 LYS F CA 1
ATOM 2917 C C . LYS H 1 43 ? 21.870 -9.485 5.723 1.00 33.19 42 LYS F C 1
ATOM 2918 O O . LYS H 1 43 ? 21.388 -8.415 5.312 1.00 34.05 42 LYS F O 1
ATOM 2924 N N . ILE H 1 44 ? 22.890 -10.085 5.105 1.00 31.42 43 ILE F N 1
ATOM 2925 C CA . ILE H 1 44 ? 23.513 -9.529 3.910 1.00 31.24 43 ILE F CA 1
ATOM 2926 C C . ILE H 1 44 ? 22.510 -9.393 2.754 1.00 35.55 43 ILE F C 1
ATOM 2927 O O . ILE H 1 44 ? 22.506 -8.360 2.072 1.00 34.29 43 ILE F O 1
ATOM 2932 N N . LYS H 1 45 ? 21.693 -10.440 2.547 1.00 35.32 44 LYS F N 1
ATOM 2933 C CA . LYS H 1 45 ? 20.698 -10.442 1.484 1.00 38.09 44 LYS F CA 1
ATOM 2934 C C . LYS H 1 45 ? 19.700 -9.295 1.708 1.00 35.97 44 LYS F C 1
ATOM 2935 O O . LYS H 1 45 ? 19.374 -8.619 0.743 1.00 38.42 44 LYS F O 1
ATOM 2941 N N . ALA H 1 46 ? 19.236 -9.110 2.955 1.00 34.81 45 ALA F N 1
ATOM 2942 C CA . ALA H 1 46 ? 18.293 -8.050 3.314 1.00 37.70 45 ALA F CA 1
ATOM 2943 C C . ALA H 1 46 ? 18.907 -6.676 3.062 1.00 38.33 45 ALA F C 1
ATOM 2944 O O . ALA H 1 46 ? 18.197 -5.770 2.597 1.00 40.23 45 ALA F O 1
ATOM 2946 N N . LEU H 1 47 ? 20.197 -6.516 3.380 1.00 31.56 46 LEU F N 1
ATOM 2947 C CA . LEU H 1 47 ? 20.903 -5.265 3.151 1.00 33.57 46 LEU F CA 1
ATOM 2948 C C . LE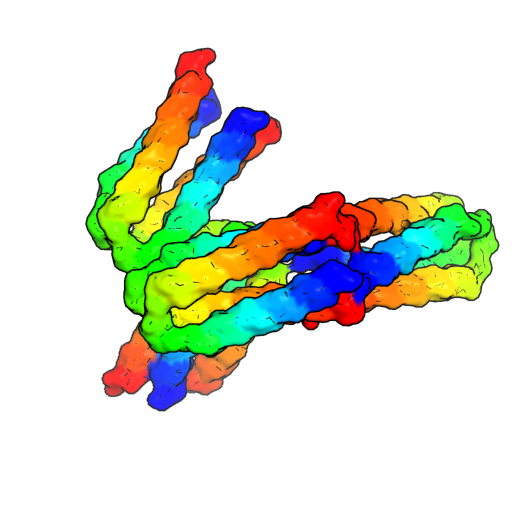U H 1 47 ? 21.085 -4.992 1.662 1.00 36.75 46 LEU F C 1
ATOM 2949 O O . LEU H 1 47 ? 21.158 -3.829 1.262 1.00 36.71 46 LEU F O 1
ATOM 2954 N N . ALA H 1 48 ? 21.198 -6.050 0.853 1.00 34.79 47 ALA F N 1
ATOM 2955 C CA . ALA H 1 48 ? 21.505 -5.873 -0.558 1.00 37.71 47 ALA F CA 1
ATOM 2956 C C . ALA H 1 48 ? 20.224 -5.654 -1.385 1.00 39.53 47 ALA F C 1
ATOM 2957 O O . ALA H 1 48 ? 20.327 -5.215 -2.507 1.00 42.47 47 ALA F O 1
ATOM 2959 N N . GLN H 1 49 ? 19.038 -5.957 -0.846 1.00 41.45 48 GLN F N 1
ATOM 2960 C CA . GLN H 1 49 ? 17.781 -5.917 -1.590 1.00 45.27 48 GLN F CA 1
ATOM 2961 C C . GLN H 1 49 ? 17.622 -4.532 -2.240 1.00 47.61 48 GLN F C 1
ATOM 2962 O O . GLN H 1 49 ? 17.947 -3.516 -1.531 1.00 45.23 48 GLN F O 1
#

Sequence (389 aa):
GELEALGKKFKALAWKVKALSKEPSAQELEALTQEEAEALGKKIKALAQGGELEALAKKTKALTWKFKALSKEPSAQELEEALTQECEALGKKLKALAQGELEEALGKKFKALAWKVKALSKEPSAQELEALTQEAEALGKKIKALAQGGELEALAKKTKALTWKFKALSSKEPSAQEELEEALTQEECEALGKKLKALAQGEELEALGKKFKALAWKVKALSKEPSAQELEALTQEAEALGKKKIKALAQGGELEEALLAKKTKALTWKFKALSKEPSAQELEALTQQECEALGKKLKALAQGGELEALAKKTKALTTWKFKALSKEPSAQEELEALTQECEALGKKLKALAQGGELEALGKKKFKALAWKVKALSSKEPSAQQELEALTQEAEALGKKIKALAQ

Radius of gyration: 24.8 Å; Cα contacts (8 Å, |Δi|>4): 469; chains: 8; bounding box: 57×75×54 Å

Secondary structure (DSSP, 8-state):
-HHHHHHHHHHHHHHHHHT--SS--HHHHHHHHHHHHHHHHHHHHHHT-/-HHHHHHHHHHHHHHHHHT--SS--HHHHHHHHHHHHHHHHHHHHHH--/-HHHHHHHHHHHHHHHHHT--SS--HHHHHHHHHHHHHHHHHHHHHHT-/-HHHHHHHHHHHHHHHHHH--SS--HHHHHHHHHHHHHHHHHHHHHH--/-HHHHHHHHHHHHHHHHHT--SS--HHHHHHHHHHHHHHHHHHHHHH-/-HHHHHHHHHHHHHHHHHT--SS--HHHHHHHHHHHHHHHHHHHHHH-/-HHHHHHHHHHHHHHHHHT--SS--HHHHHHHHHHHHHHHHHHHHHH-/-HHHHHHHHHHHHHHHHHT--SS--HHHHHHHHHHHHHHHHHHHHHH--

Solvent-accessible surface area: 20720 Å² total; per-residue (Å²): 92,88,43,55,44,3,0,101,97,0,57,20,2,6,61,34,0,55,18,10,39,93,89,16,37,46,57,12,18,87,41,5,12,96,66,0,61,49,4,13,162,100,5,129,77,58,4,159,109,91,90,47,76,39,0,17,130,105,2,128,60,0,12,138,52,3,93,82,24,66,112,156,20,63,46,143,54,27,28,29,0,0,95,65,0,14,37,6,5,132,86,0,122,66,68,43,117,61,87,7,58,50,7,0,101,111,1,54,43,0,3,168,93,2,136,79,31,86,101,71,10,53,84,149,83,16,86,57,18,11,98,39,1,59,53,10,12,89,110,5,157,59,11,5,104,47,100,86,22,81,36,0,16,135,96,4,107,60,3,11,145,53,3,95,80,29,72,93,153,19,63,85,146,54,33,126,31,0,27,125,65,0,63,39,6,0,99,79,0,48,70,50,6,130,89,99,40,44,45,3,3,126,103,0,80,33,0,0,24,96,3,5,56,7,27,85,113,16,46,74,135,56,15,92,50,9,8,82,62,1,34,51,11,12,152,92,0,80,68,73,28,138,113,53,47,11,84,48,10,17,139,122,3,99,58,3,19,149,49,4,93,78,31,73,114,137,19,63,78,137,57,16,116,36,0,25,133,72,0,58,38,6,0,59,92,4,45,64,15,14,105,31,99,85,77,81,38,4,16,137,100,4,106,58,1,17,147,53,6,94,78,31,75,118,113,8,38,0,53,51,0,18,22,0,18,75,69,0,81,33,5,0,78,82,2,45,69,57,39,112,100,40,13,1,53,40,0,0,116,61,1,45,36,1,1,154,33,3,154,57,24,35,114,92,13,53,82,50,17,14,79,1,7,5,33,18,1,56,36,20,11,126,29,0,138,18,0,19,88